Protein 5T59 (pdb70)

B-factor: mean 67.94, std 32.21, range [11.34, 183.64]

Organism: Kluyveromyces lactis (strain ATCC 8585 / CBS 2359 / DSM 70799 / NBRC 1267 / NRRL Y-1140 / WM37) (NCBI:txid284590)

Solvent-accessible surface area: 24571 Å² total; per-residue (Å²): 44,42,30,83,26,63,171,82,4,44,72,18,11,43,103,19,9,67,22,57,6,35,24,0,1,42,44,2,16,96,10,0,30,79,0,0,96,8,2,18,49,31,13,53,113,52,0,43,102,84,26,104,22,69,209,124,82,13,24,115,31,0,113,118,0,8,52,113,6,45,49,72,5,54,103,11,1,34,114,12,2,1,32,0,2,4,0,2,6,25,0,0,5,3,24,12,78,62,11,39,129,133,78,19,101,175,41,28,112,92,90,154,118,143,164,101,58,10,34,95,33,0,52,88,0,3,74,43,0,15,102,44,1,6,138,95,8,101,34,78,118,85,1,48,116,10,0,60,79,0,1,134,37,162,70,0,76,84,20,0,46,66,6,25,91,62,14,36,100,6,5,53,27,5,1,145,70,13,8,86,29,16,18,144,99,59,50,0,92,99,53,0,31,52,7,4,64,20,26,48,156,32,121,126,136,44,10,66,106,0,101,114,71,25,51,81,30,122,107,121,121,21,103,87,93,194,66,2,2,35,12,107,38,21,18,204,30,42,30,85,33,64,172,110,6,45,73,87,5,46,148,51,10,68,25,54,7,43,24,1,0,45,39,1,20,98,12,0,29,105,5,0,86,100,1,5,65,52,9,53,140,53,1,42,138,84,25,106,20,71,211,117,84,10,22,117,30,0,107,121,1,5,56,80,9,45,50,56,5,54,94,8,0,31,96,11,2,2,12,0,2,3,0,1,8,19,0,0,4,3,22,28,57,96,113,49,177,135,128,66,61,0,26,87,49,0,52,91,0,3,73,34,0,15,106,39,0,9,146,116,4,94,40,39,119,50,8,39,89,5,4,61,77,0,2,87,34,63,71,0,12,30,19,2,4,40,10,9,37,95,10,38,74,61,4,53,66,48,2,145,93,64,11,85,56,21,18,152,124,42,58,0,95,104,53,0,27,69,6,2,58,106,40,51,181,54,192,236,73,52,15,53,104,0,106,119,63,24,50,80,33,126,104,118,122,22,104,88,100,192,61,3,3,40,13,105,38,17,12,160,75,226

Sequence (462 aa):
NATTPTMQSTSLLTEHLGYPPISLVDDIINAVNEIMYKCTNAMEKYLMQRNIIGKKDFSDEIKIGTAKLESLLENSVDKNFDKLELYVLRNILSIPSDLLEENRFRLLHHEKLVEHIRFQRLVQVCNKALEESIRKLQSWEKIHECFPNYGQTREGIENLTVCQQQVIKLWSNLSRVEFDAIFHERSIEEKLNQLDDLINKARSNLGVKSRKTGLTVNKTVQKDEYSMENLNDFFKNATTPTMQSTSLLTEHLGYPPISLVDDIINAVNEIMYKCTNAMEKYLMQRNIIGKKDFSDEIKIGTAKLESLLENSVDKNFDKLELYVLRNILSIPSDLLETEHIRFQRLVQVCNKALEESIRKLQSWEKIHECFPNYGQTREGIENLTVCQQQVIKLWSNLSRVEFDAIFHERSIEEKLNQLDDLINKARMNLGVKSRKTGLTVNKTVQKDEYSMENLNDFFKDE

Radius of gyration: 27.78 Å; Cα contacts (8 Å, |Δi|>4): 468; chains: 6; bounding box: 53×77×73 Å

Nearest PDB structures (foldseek):
  5t59-assembly2_E  TM=1.001E+00  e=7.165E-11  Kluyveromyces lactis NRRL Y-1140
  7uh4-assembly2_C  TM=3.450E-01  e=5.771E+00  Streptococcus intermedius
  5t59-assembly1_C  TM=1.032E+00  e=2.522E-06  Kluyveromyces lactis NRRL Y-1140
  5t59-assembly2_F  TM=1.028E+00  e=5.020E-05  Kluyveromyces lactis NRRL Y-1140
  5t59-assembly1_A  TM=1.009E+00  e=2.609E-18  Kluyveromyces lactis NRRL Y-1140

Structure (mmCIF, N/CA/C/O backbone):
data_5T59
#
_entry.id   5T59
#
_cell.length_a   75.400
_cell.length_b   91.700
_cell.length_c   95.570
_cell.angle_alpha   90.00
_cell.angle_beta   90.00
_cell.angle_gamma   90.00
#
_symmetry.space_group_name_H-M   'P 21 21 21'
#
loop_
_entity.id
_entity.type
_entity.pdbx_description
1 polymer KLLA0F02343p
2 polymer KLLA0E05809p
3 polymer KLLA0B13629p
4 non-polymer '2-[N-CYCLOHEXYLAMINO]ETHANE SULFONIC ACID'
5 water water
#
loop_
_atom_site.group_PDB
_atom_site.id
_atom_site.type_symbol
_atom_site.label_atom_id
_atom_site.label_alt_id
_atom_site.label_comp_id
_atom_site.label_asym_id
_atom_site.label_entity_id
_atom_site.label_seq_id
_atom_site.pdbx_PDB_ins_code
_atom_site.Cartn_x
_atom_site.Cartn_y
_atom_site.Cartn_z
_atom_site.occupancy
_atom_site.B_iso_or_equiv
_atom_site.auth_seq_id
_atom_site.auth_comp_id
_atom_site.auth_asym_id
_atom_site.auth_atom_id
_atom_site.pdbx_PDB_model_num
ATOM 1 N N . ASN A 1 1 ? -9.056 -29.862 57.713 1.00 106.48 0 ASN A N 1
ATOM 2 C CA . ASN A 1 1 ? -10.336 -29.784 58.476 1.00 109.56 0 ASN A CA 1
ATOM 3 C C . ASN A 1 1 ? -11.476 -30.468 57.728 1.00 95.87 0 ASN A C 1
ATOM 4 O O . ASN A 1 1 ? -11.860 -30.048 56.635 1.00 75.06 0 ASN A O 1
ATOM 17 N N . ALA A 1 2 ? -12.003 -31.532 58.334 1.00 98.36 1 ALA A N 1
ATOM 18 C CA . ALA A 1 2 ? -13.164 -32.229 57.798 1.00 88.36 1 ALA A CA 1
ATOM 19 C C . ALA A 1 2 ? -14.440 -31.487 58.176 1.00 96.77 1 ALA A C 1
ATOM 20 O O . ALA A 1 2 ? -14.606 -31.054 59.321 1.00 95.38 1 ALA A O 1
ATOM 27 N N . THR A 1 3 ? -15.347 -31.351 57.211 1.00 93.95 2 THR A N 1
ATOM 28 C CA . THR A 1 3 ? -16.531 -30.524 57.400 1.00 97.00 2 THR A CA 1
ATOM 29 C C . THR A 1 3 ? -17.554 -30.849 56.324 1.00 102.37 2 THR A C 1
ATOM 30 O O . THR A 1 3 ? -17.211 -31.310 55.232 1.00 105.67 2 THR A O 1
ATOM 41 N N . THR A 1 4 ? -18.816 -30.585 56.645 1.00 109.71 3 THR A N 1
ATOM 42 C CA . THR A 1 4 ? -19.890 -30.728 55.669 1.00 112.69 3 THR A CA 1
ATOM 43 C C . THR A 1 4 ? -19.984 -29.457 54.824 1.00 108.10 3 THR A C 1
ATOM 44 O O . THR A 1 4 ? -19.956 -28.351 55.375 1.00 107.47 3 THR A O 1
ATOM 55 N N . PRO A 1 5 ? -20.080 -29.568 53.497 1.00 107.59 4 PRO A N 1
ATOM 56 C CA . PRO A 1 5 ? -20.223 -28.369 52.664 1.00 111.20 4 PRO A CA 1
ATOM 57 C C . PRO A 1 5 ? -21.425 -27.526 53.067 1.00 114.09 4 PRO A C 1
ATOM 58 O O . PRO A 1 5 ? -22.424 -28.027 53.590 1.00 96.67 4 PRO A O 1
ATOM 69 N N . THR A 1 6 ? -21.312 -26.224 52.811 1.00 120.28 5 THR A N 1
ATOM 70 C CA . THR A 1 6 ? -22.391 -25.275 53.039 1.00 117.40 5 THR A CA 1
ATOM 71 C C . THR A 1 6 ? -22.464 -24.329 51.848 1.00 110.10 5 THR A C 1
ATOM 72 O O . THR A 1 6 ? -21.582 -24.313 50.985 1.00 107.51 5 THR A O 1
ATOM 83 N N . MET A 1 7 ? -23.531 -23.529 51.802 1.00 107.07 6 MET A N 1
ATOM 84 C CA . MET A 1 7 ? -23.703 -22.617 50.677 1.00 101.02 6 MET A CA 1
ATOM 85 C C . MET A 1 7 ? -22.693 -21.478 50.711 1.00 91.76 6 MET A C 1
ATOM 86 O O . MET A 1 7 ? -22.264 -21.007 49.652 1.00 92.85 6 MET A O 1
ATOM 100 N N . GLN A 1 8 ? -22.300 -21.018 51.901 1.00 93.39 7 GLN A N 1
ATOM 101 C CA . GLN A 1 8 ? -21.267 -19.988 51.978 1.00 95.45 7 GLN A CA 1
ATOM 102 C C . GLN A 1 8 ? -19.937 -20.507 51.453 1.00 94.59 7 GLN A C 1
ATOM 103 O O . GLN A 1 8 ? -19.253 -19.824 50.682 1.00 88.53 7 GLN A O 1
ATOM 117 N N . SER A 1 9 ? -19.541 -21.709 51.875 1.00 92.72 8 SER A N 1
ATOM 118 C CA . SER A 1 9 ? -18.331 -22.312 51.331 1.00 84.11 8 SER A CA 1
ATOM 119 C C . SER A 1 9 ? -18.404 -22.378 49.810 1.00 87.38 8 SER A C 1
ATOM 120 O O . SER A 1 9 ? -17.495 -21.917 49.111 1.00 79.90 8 SER A O 1
ATOM 128 N N . THR A 1 10 ? -19.494 -22.943 49.280 1.00 85.05 9 THR A N 1
ATOM 129 C CA . THR A 1 10 ? -19.663 -23.014 47.831 1.00 81.49 9 THR A CA 1
ATOM 130 C C . THR A 1 10 ? -19.621 -21.625 47.205 1.00 85.24 9 THR A C 1
ATOM 131 O O . THR A 1 10 ? -19.070 -21.446 46.113 1.00 83.42 9 THR A O 1
ATOM 142 N N . SER A 1 11 ? -20.219 -20.633 47.873 1.00 90.56 10 SER A N 1
ATOM 143 C CA . SER A 1 11 ? -20.227 -19.271 47.345 1.00 75.08 10 SER A CA 1
ATOM 144 C C . SER A 1 11 ? -18.858 -18.615 47.475 1.00 76.48 10 SER A C 1
ATOM 145 O O . SER A 1 11 ? -18.398 -17.935 46.550 1.00 69.35 10 SER A O 1
ATOM 153 N N . LEU A 1 12 ? -18.202 -18.783 48.625 1.00 75.04 11 LEU A N 1
ATOM 154 C CA . LEU A 1 12 ? -16.872 -18.213 48.812 1.00 70.52 11 LEU A CA 1
ATOM 155 C C . LEU A 1 12 ? -15.839 -18.930 47.949 1.00 77.25 11 LEU A C 1
ATOM 156 O O . LEU A 1 12 ? -15.065 -18.289 47.227 1.00 76.49 11 LEU A O 1
ATOM 172 N N . LEU A 1 13 ? -15.803 -20.265 48.024 1.00 84.75 12 LEU A N 1
ATOM 173 C CA . LEU A 1 13 ? -14.830 -21.027 47.247 1.00 62.41 12 LEU A CA 1
ATOM 174 C C . LEU A 1 13 ? -15.009 -20.784 45.756 1.00 61.85 12 LEU A C 1
ATOM 175 O O . LEU A 1 13 ? -14.027 -20.734 45.007 1.00 75.69 12 LEU A O 1
ATOM 191 N N . THR A 1 14 ? -16.256 -20.644 45.302 1.00 56.62 13 THR A N 1
ATOM 192 C CA . THR A 1 14 ? -16.489 -20.298 43.905 1.00 53.65 13 THR A CA 1
ATOM 193 C C . THR A 1 14 ? -15.813 -18.980 43.554 1.00 60.97 13 THR A C 1
ATOM 194 O O . THR A 1 14 ? -15.329 -18.811 42.430 1.00 68.10 13 THR A O 1
ATOM 205 N N . GLU A 1 15 ? -15.755 -18.044 44.504 1.00 64.66 14 GLU A N 1
ATOM 206 C CA . GLU A 1 15 ? -15.163 -16.739 44.232 1.00 75.88 14 GLU A CA 1
ATOM 207 C C . GLU A 1 15 ? -13.644 -16.786 44.336 1.00 70.55 14 GLU A C 1
ATOM 208 O O . GLU A 1 15 ? -12.944 -16.096 43.587 1.00 68.95 14 GLU A O 1
ATOM 220 N N . HIS A 1 16 ? -13.118 -17.576 45.270 1.00 66.27 15 HIS A N 1
ATOM 221 C CA . HIS A 1 16 ? -11.673 -17.739 45.361 1.00 65.42 15 HIS A CA 1
ATOM 222 C C . HIS A 1 16 ? -11.132 -18.526 44.176 1.00 66.25 15 HIS A C 1
ATOM 223 O O . HIS A 1 16 ? -10.079 -18.186 43.623 1.00 68.79 15 HIS A O 1
ATOM 237 N N . LEU A 1 17 ? -11.846 -19.574 43.766 1.00 59.96 16 LEU A N 1
ATOM 238 C CA . LEU A 1 17 ? -11.365 -20.441 42.700 1.00 59.12 16 LEU A CA 1
ATOM 239 C C . LEU A 1 17 ? -11.629 -19.855 41.324 1.00 51.92 16 LEU A C 1
ATOM 240 O O . LEU A 1 17 ? -10.883 -20.138 40.380 1.00 59.64 16 LEU A O 1
ATOM 256 N N . GLY A 1 18 ? -12.659 -19.029 41.191 1.00 51.82 17 GLY A N 1
ATOM 257 C CA . GLY A 1 18 ? -13.143 -18.637 39.888 1.00 50.21 17 GLY A CA 1
ATOM 258 C C . GLY A 1 18 ? -14.066 -19.646 39.244 1.00 54.00 17 GLY A C 1
ATOM 259 O O . GLY A 1 18 ? -14.574 -19.386 38.145 1.00 60.03 17 GLY A O 1
ATOM 263 N N . TYR A 1 19 ? -14.311 -20.775 39.901 1.00 55.73 18 TYR A N 1
ATOM 264 C CA . TYR A 1 19 ? -15.188 -21.822 39.405 1.00 51.69 18 TYR A CA 1
ATOM 265 C C . TYR A 1 19 ? -15.785 -22.539 40.606 1.00 49.68 18 TYR A C 1
ATOM 266 O O . TYR A 1 19 ? -15.178 -22.539 41.684 1.00 52.33 18 TYR A O 1
ATOM 284 N N . PRO A 1 20 ? -16.985 -23.104 40.477 1.00 45.66 19 PRO A N 1
ATOM 285 C CA . PRO A 1 20 ? -17.553 -23.858 41.590 1.00 47.19 19 PRO A CA 1
ATOM 286 C C . PRO A 1 20 ? -16.646 -25.015 41.961 1.00 59.27 19 PRO A C 1
ATOM 287 O O . PRO A 1 20 ? -15.992 -25.614 41.089 1.00 71.53 19 PRO A O 1
ATOM 298 N N . PRO A 1 21 ? -16.591 -25.380 43.245 1.00 56.55 20 PRO A N 1
ATOM 299 C CA . PRO A 1 21 ? -15.778 -26.547 43.638 1.00 57.52 20 PRO A CA 1
ATOM 300 C C . PRO A 1 21 ? -16.056 -27.794 42.815 1.00 56.39 20 PRO A C 1
ATOM 301 O O . PRO A 1 21 ? -15.140 -28.585 42.558 1.00 56.81 20 PRO A O 1
ATOM 312 N N . ILE A 1 22 ? -17.301 -27.986 42.381 1.00 59.23 21 ILE A N 1
ATOM 313 C CA . ILE A 1 22 ? -17.666 -29.219 41.697 1.00 52.16 21 ILE A CA 1
ATOM 314 C C . ILE A 1 22 ? -17.084 -29.264 40.291 1.00 60.30 21 ILE A C 1
ATOM 315 O O . ILE A 1 22 ? -16.901 -30.349 39.724 1.00 69.15 21 ILE A O 1
ATOM 331 N N . SER A 1 23 ? -16.816 -28.103 39.690 1.00 54.15 22 SER A N 1
ATOM 332 C CA . SER A 1 23 ? -16.295 -28.083 38.327 1.00 63.15 22 SER A CA 1
ATOM 333 C C . SER A 1 23 ? -14.998 -28.877 38.220 1.00 65.44 22 SER A C 1
ATOM 334 O O . SER A 1 23 ? -14.767 -29.574 37.225 1.00 70.57 22 SER A O 1
ATOM 342 N N . LEU A 1 24 ? -14.136 -28.784 39.235 1.00 54.36 23 LEU A N 1
ATOM 343 C CA . LEU A 1 24 ? -12.906 -29.566 39.223 1.00 41.06 23 LEU A CA 1
ATOM 344 C C . LEU A 1 24 ? -13.212 -31.055 39.285 1.00 53.03 23 LEU A C 1
ATOM 345 O O . LEU A 1 24 ? -12.552 -31.865 38.623 1.00 49.99 23 LEU A O 1
ATOM 361 N N . VAL A 1 25 ? -14.208 -31.435 40.085 1.00 60.31 24 VAL A N 1
ATOM 362 C CA . VAL A 1 25 ? -14.610 -32.834 40.159 1.00 54.68 24 VAL A CA 1
ATOM 363 C C . VAL A 1 25 ? -15.182 -33.293 38.823 1.00 52.12 24 VAL A C 1
ATOM 364 O O . VAL A 1 25 ? -14.953 -34.429 38.391 1.00 54.11 24 VAL A O 1
ATOM 377 N N . ASP A 1 26 ? -15.929 -32.424 38.142 1.00 47.73 25 ASP A N 1
ATOM 378 C CA . ASP A 1 26 ? -16.450 -32.795 36.832 1.00 54.99 25 ASP A CA 1
ATOM 379 C C . ASP A 1 26 ? -15.313 -33.076 35.861 1.00 52.42 25 ASP A C 1
ATOM 380 O O . ASP A 1 26 ? -15.340 -34.074 35.130 1.00 49.26 25 ASP A O 1
ATOM 389 N N . ASP A 1 27 ? -14.289 -32.221 35.859 1.00 41.12 26 ASP A N 1
ATOM 390 C CA . ASP A 1 27 ? -13.183 -32.409 34.930 1.00 51.83 26 ASP A CA 1
ATOM 391 C C . ASP A 1 27 ? -12.448 -33.717 35.194 1.00 44.79 26 ASP A C 1
ATOM 392 O O . ASP A 1 27 ? -11.870 -34.302 34.272 1.00 41.88 26 ASP A O 1
ATOM 401 N N . ILE A 1 28 ? -12.480 -34.201 36.432 1.00 43.82 27 ILE A N 1
ATOM 402 C CA . ILE A 1 28 ? -11.792 -35.442 36.767 1.00 43.45 27 ILE A CA 1
ATOM 403 C C . ILE A 1 28 ? -12.634 -36.646 36.374 1.00 42.65 27 ILE A C 1
ATOM 404 O O . ILE A 1 28 ? -12.164 -37.545 35.667 1.00 50.99 27 ILE A O 1
ATOM 420 N N . ILE A 1 29 ? -13.882 -36.695 36.841 1.00 48.10 28 ILE A N 1
ATOM 421 C CA . ILE A 1 29 ? -14.766 -37.801 36.486 1.00 40.07 28 ILE A CA 1
ATOM 422 C C . ILE A 1 29 ? -14.883 -37.905 34.973 1.00 35.73 28 ILE A C 1
ATOM 423 O O . ILE A 1 29 ? -14.690 -38.974 34.385 1.00 46.59 28 ILE A O 1
ATOM 439 N N . ASN A 1 30 ? -15.169 -36.785 34.314 1.00 48.71 29 ASN A N 1
ATOM 440 C CA . ASN A 1 30 ? -15.302 -36.807 32.865 1.00 50.36 29 ASN A CA 1
ATOM 441 C C . ASN A 1 30 ? -14.018 -37.306 32.216 1.00 45.06 29 ASN A C 1
ATOM 442 O O . ASN A 1 30 ? -14.056 -38.029 31.213 1.00 48.90 29 ASN A O 1
ATOM 453 N N . ALA A 1 31 ? -12.872 -36.958 32.799 1.00 43.73 30 ALA A N 1
ATOM 454 C CA . ALA A 1 31 ? -11.593 -37.326 32.207 1.00 37.04 30 ALA A CA 1
ATOM 455 C C . ALA A 1 31 ? -11.335 -38.820 32.342 1.00 42.40 30 ALA A C 1
ATOM 456 O O . ALA A 1 31 ? -10.947 -39.485 31.374 1.00 45.36 30 ALA A O 1
ATOM 463 N N . VAL A 1 32 ? -11.531 -39.366 33.542 1.00 43.15 31 VAL A N 1
ATOM 464 C CA . VAL A 1 32 ? -11.211 -40.773 33.756 1.00 46.46 31 VAL A CA 1
ATOM 465 C C . VAL A 1 32 ? -12.148 -41.669 32.958 1.00 38.44 31 VAL A C 1
ATOM 466 O O . VAL A 1 32 ? -11.757 -42.761 32.533 1.00 39.84 31 VAL A O 1
ATOM 479 N N . ASN A 1 33 ? -13.397 -41.245 32.751 1.00 44.26 32 ASN A N 1
ATOM 480 C CA . ASN A 1 33 ? -14.303 -42.035 31.923 1.00 40.89 32 ASN A CA 1
ATOM 481 C C . ASN A 1 33 ? -13.817 -42.096 30.479 1.00 37.82 32 ASN A C 1
ATOM 482 O O . ASN A 1 33 ? -13.840 -43.163 29.858 1.00 39.17 32 ASN A O 1
ATOM 493 N N . GLU A 1 34 ? -13.371 -40.967 29.922 1.00 36.09 33 GLU A N 1
ATOM 494 C CA . GLU A 1 34 ? -12.830 -40.995 28.565 1.00 36.06 33 GLU A CA 1
ATOM 495 C C . GLU A 1 34 ? -11.649 -41.957 28.464 1.00 30.86 33 GLU A C 1
ATOM 496 O O . GLU A 1 34 ? -11.510 -42.682 27.473 1.00 34.09 33 GLU A O 1
ATOM 508 N N . ILE A 1 35 ? -10.795 -41.991 29.486 1.00 37.08 34 ILE A N 1
ATOM 509 C CA . ILE A 1 35 ? -9.669 -42.919 29.488 1.00 26.62 34 ILE A CA 1
ATOM 510 C C . ILE A 1 35 ? -10.168 -44.357 29.543 1.00 35.08 34 ILE A C 1
ATOM 511 O O . ILE A 1 35 ? -9.729 -45.212 28.766 1.00 44.43 34 ILE A O 1
ATOM 527 N N . MET A 1 36 ? -11.094 -44.642 30.461 1.00 37.16 35 MET A N 1
ATOM 528 C CA . MET A 1 36 ? -11.687 -45.968 30.578 1.00 35.82 35 MET A CA 1
ATOM 529 C C . MET A 1 36 ? -12.038 -46.549 29.215 1.00 40.11 35 MET A C 1
ATOM 530 O O . MET A 1 36 ? -11.577 -47.634 28.843 1.00 36.60 35 MET A O 1
ATOM 544 N N . TYR A 1 37 ? -12.865 -45.823 28.459 1.00 34.10 36 TYR A N 1
ATOM 545 C CA . TYR A 1 37 ? -13.332 -46.337 27.177 1.00 39.84 36 TYR A CA 1
ATOM 546 C C . TYR A 1 37 ? -12.213 -46.355 26.151 1.00 31.30 36 TYR A C 1
ATOM 547 O O . TYR A 1 37 ? -12.187 -47.225 25.274 1.00 39.30 36 TYR A O 1
ATOM 565 N N . LYS A 1 38 ? -11.276 -45.414 26.253 1.00 27.77 37 LYS A N 1
ATOM 566 C CA . LYS A 1 38 ? -10.144 -45.404 25.335 1.00 31.23 37 LYS A CA 1
ATOM 567 C C . LYS A 1 38 ? -9.270 -46.632 25.532 1.00 32.43 37 LYS A C 1
ATOM 568 O O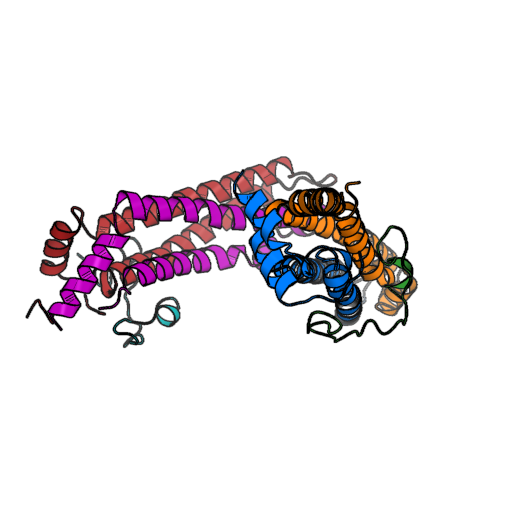 . LYS A 1 38 ? -8.680 -47.135 24.570 1.00 35.60 37 LYS A O 1
ATOM 587 N N . CYS A 1 39 ? -9.190 -47.137 26.763 1.00 28.72 38 CYS A N 1
ATOM 588 C CA . CYS A 1 39 ? -8.408 -48.338 27.029 1.00 29.32 38 CYS A CA 1
ATOM 589 C C . CYS A 1 39 ? -9.127 -49.591 26.542 1.00 42.24 38 CYS A C 1
ATOM 590 O O . CYS A 1 39 ? -8.523 -50.442 25.877 1.00 45.67 38 CYS A O 1
ATOM 598 N N . THR A 1 40 ? -10.413 -49.730 26.877 1.00 36.59 39 THR A N 1
ATOM 599 C CA . THR A 1 40 ? -11.151 -50.923 26.472 1.00 32.17 39 THR A CA 1
ATOM 600 C C . THR A 1 40 ? -11.212 -51.031 24.954 1.00 38.42 39 THR A C 1
ATOM 601 O O . THR A 1 40 ? -10.925 -52.089 24.384 1.00 44.26 39 THR A O 1
ATOM 612 N N . ASN A 1 41 ? -11.584 -49.938 24.278 1.00 37.41 40 ASN A N 1
ATOM 613 C CA . ASN A 1 41 ? -11.587 -49.936 22.819 1.00 34.66 40 ASN A CA 1
ATOM 614 C C . ASN A 1 41 ? -10.225 -50.347 22.272 1.00 32.79 40 ASN A C 1
ATOM 615 O O . ASN A 1 41 ? -10.137 -51.132 21.319 1.00 41.28 40 ASN A O 1
ATOM 626 N N . ALA A 1 42 ? -9.147 -49.837 22.869 1.00 37.08 41 ALA A N 1
ATOM 627 C CA . ALA A 1 42 ? -7.811 -50.180 22.395 1.00 42.17 41 ALA A CA 1
ATOM 628 C C . ALA A 1 42 ? -7.501 -51.648 22.635 1.00 40.44 41 ALA A C 1
ATOM 629 O O . ALA A 1 42 ? -6.750 -52.262 21.868 1.00 36.38 41 ALA A O 1
ATOM 636 N N . MET A 1 43 ? -8.091 -52.229 23.674 1.00 36.21 42 MET A N 1
ATOM 637 C CA . MET A 1 43 ? -7.827 -53.620 24.008 1.00 31.61 42 MET A CA 1
ATOM 638 C C . MET A 1 43 ? -8.626 -54.570 23.123 1.00 34.30 42 MET A C 1
ATOM 639 O O . MET A 1 43 ? -8.120 -55.624 22.725 1.00 34.28 42 MET A O 1
ATOM 653 N N . GLU A 1 44 ? -9.858 -54.198 22.775 1.00 41.46 43 GLU A N 1
ATOM 654 C CA . GLU A 1 44 ? -10.661 -55.038 21.896 1.00 34.09 43 GLU A CA 1
ATOM 655 C C . GLU A 1 44 ? -10.048 -55.134 20.500 1.00 35.41 43 GLU A C 1
ATOM 656 O O . GLU A 1 44 ? -10.036 -56.211 19.898 1.00 52.37 43 GLU A O 1
ATOM 668 N N . LYS A 1 45 ? -9.546 -54.023 19.958 1.00 43.04 44 LYS A N 1
ATOM 669 C CA . LYS A 1 45 ? -8.953 -54.078 18.624 1.00 43.07 44 LYS A CA 1
ATOM 670 C C . LYS A 1 45 ? -7.614 -54.792 18.628 1.00 36.67 44 LYS A C 1
ATOM 671 O O . LYS A 1 45 ? -7.213 -55.355 17.603 1.00 42.12 44 LYS A O 1
ATOM 690 N N . TYR A 1 46 ? -6.891 -54.760 19.743 1.00 39.78 45 TYR A N 1
ATOM 691 C CA . TYR A 1 46 ? -5.662 -55.539 19.814 1.00 33.19 45 TYR A CA 1
ATOM 692 C C . TYR A 1 46 ? -5.963 -57.022 19.723 1.00 38.19 45 TYR A C 1
ATOM 693 O O . TYR A 1 46 ? -5.164 -57.785 19.167 1.00 40.22 45 TYR A O 1
ATOM 711 N N . LEU A 1 47 ? -7.099 -57.446 20.274 1.00 37.69 46 LEU A N 1
ATOM 712 C CA . LEU A 1 47 ? -7.475 -58.850 20.297 1.00 30.15 46 LEU A CA 1
ATOM 713 C C . LEU A 1 47 ? -8.201 -59.272 19.028 1.00 45.78 46 LEU A C 1
ATOM 714 O O . LEU A 1 47 ? -8.006 -60.398 18.558 1.00 49.47 46 LEU A O 1
ATOM 730 N N . MET A 1 48 ? -9.044 -58.395 18.468 1.00 42.69 47 MET A N 1
ATOM 731 C CA . MET A 1 48 ? -9.815 -58.755 17.281 1.00 44.88 47 MET A CA 1
ATOM 732 C C . MET A 1 48 ? -8.928 -59.005 16.073 1.00 43.50 47 MET A C 1
ATOM 733 O O . MET A 1 48 ? -9.281 -59.824 15.216 1.00 52.85 47 MET A O 1
ATOM 747 N N . GLN A 1 49 ? -7.799 -58.308 15.959 1.00 27.79 48 GLN A N 1
ATOM 748 C CA . GLN A 1 49 ? -6.838 -58.691 14.934 1.00 42.86 48 GLN A CA 1
ATOM 749 C C . GLN A 1 49 ? -5.938 -59.823 15.401 1.00 39.72 48 GLN A C 1
ATOM 750 O O . GLN A 1 49 ? -4.947 -60.137 14.732 1.00 46.47 48 GLN A O 1
ATOM 764 N N . ARG A 1 50 ? -6.276 -60.434 16.540 1.00 41.25 49 ARG A N 1
ATOM 765 C CA . ARG A 1 50 ? -5.652 -61.658 17.024 1.00 29.47 49 ARG A CA 1
ATOM 766 C C . ARG A 1 50 ? -6.710 -62.665 17.469 1.00 40.05 49 ARG A C 1
ATOM 767 O O . ARG A 1 50 ? -6.448 -63.496 18.346 1.00 40.71 49 ARG A O 1
ATOM 788 N N . ASN A 1 51 ? -7.917 -62.568 16.906 1.00 49.93 50 ASN A N 1
ATOM 789 C CA . ASN A 1 51 ? -9.053 -63.386 17.321 1.00 40.49 50 ASN A CA 1
ATOM 790 C C . ASN A 1 51 ? -8.959 -64.827 16.841 1.00 48.33 50 ASN A C 1
ATOM 791 O O . ASN A 1 51 ? -9.669 -65.690 17.373 1.00 41.30 50 ASN A O 1
ATOM 802 N N . ILE A 1 52 ? -8.150 -65.099 15.825 1.00 36.40 51 ILE A N 1
ATOM 803 C CA . ILE A 1 52 ? -8.012 -66.441 15.275 1.00 44.82 51 ILE A CA 1
ATOM 804 C C . ILE A 1 52 ? -6.662 -66.979 15.715 1.00 44.02 51 ILE A C 1
ATOM 805 O O . ILE A 1 52 ? -5.615 -66.474 15.293 1.00 51.03 51 ILE A O 1
ATOM 821 N N . ILE A 1 53 ? -6.684 -68.005 16.561 1.00 44.09 52 ILE A N 1
ATOM 822 C CA . ILE A 1 53 ? -5.479 -68.697 16.999 1.00 51.38 52 ILE A CA 1
ATOM 823 C C . ILE A 1 53 ? -5.565 -70.125 16.491 1.00 58.77 52 ILE A C 1
ATOM 824 O O . ILE A 1 53 ? -6.522 -70.845 16.805 1.00 45.94 52 ILE A O 1
ATOM 840 N N . GLY A 1 54 ? -4.559 -70.536 15.723 1.00 62.92 53 GLY A N 1
ATOM 841 C CA . GLY A 1 54 ? -4.572 -71.835 15.091 1.00 73.64 53 GLY A CA 1
ATOM 842 C C . GLY A 1 54 ? -5.563 -71.877 13.949 1.00 66.83 53 GLY A C 1
ATOM 843 O O . GLY A 1 54 ? -5.291 -71.365 12.859 1.00 70.06 53 GLY A O 1
ATOM 847 N N . LYS A 1 55 ? -6.728 -72.469 14.192 1.00 61.85 54 LYS A N 1
ATOM 848 C CA . LYS A 1 55 ? -7.760 -72.513 13.168 1.00 74.98 54 LYS A CA 1
ATOM 849 C C . LYS A 1 55 ? -9.136 -72.162 13.719 1.00 69.60 54 LYS A C 1
ATOM 850 O O . LYS A 1 55 ? -10.122 -72.265 12.978 1.00 75.90 54 LYS A O 1
ATOM 869 N N . LYS A 1 56 ? -9.237 -71.736 14.976 1.00 53.15 55 LYS A N 1
ATOM 870 C CA . LYS A 1 56 ? -10.518 -71.397 15.575 1.00 50.01 55 LYS A CA 1
ATOM 871 C C . LYS A 1 56 ? -10.644 -69.886 15.729 1.00 54.33 55 LYS A C 1
ATOM 872 O O . LYS A 1 56 ? -9.647 -69.170 15.860 1.00 53.93 55 LYS A O 1
ATOM 891 N N . ASP A 1 57 ? -11.886 -69.407 15.693 1.00 54.30 56 ASP A N 1
ATOM 892 C CA . ASP A 1 57 ? -12.192 -67.982 15.694 1.00 46.23 56 ASP A CA 1
ATOM 893 C C . ASP A 1 57 ? -12.883 -67.623 17.001 1.00 55.16 56 ASP A C 1
ATOM 894 O O . ASP A 1 57 ? -14.007 -68.069 17.256 1.00 48.66 56 ASP A O 1
ATOM 903 N N . PHE A 1 58 ? -12.220 -66.793 17.808 1.00 55.96 57 PHE A N 1
ATOM 904 C CA . PHE A 1 58 ? -12.712 -66.408 19.123 1.00 47.34 57 PHE A CA 1
ATOM 905 C C . PHE A 1 58 ? -13.379 -65.036 19.126 1.00 59.45 57 PHE A C 1
ATOM 906 O O . PHE A 1 58 ? -13.543 -64.435 20.197 1.00 48.12 57 PHE A O 1
ATOM 923 N N . SER A 1 59 ? -13.807 -64.550 17.955 1.00 55.30 58 SER A N 1
ATOM 924 C CA . SER A 1 59 ? -14.386 -63.213 17.868 1.00 44.83 58 SER A CA 1
ATOM 925 C C . SER A 1 59 ? -15.514 -63.046 18.877 1.00 46.76 58 SER A C 1
ATOM 926 O O . SER A 1 59 ? -15.565 -62.055 19.615 1.00 58.70 58 SER A O 1
ATOM 934 N N . ASP A 1 60 ? -16.428 -64.014 18.925 1.00 51.48 59 ASP A N 1
ATOM 935 C CA . ASP A 1 60 ? -17.537 -63.935 19.868 1.00 60.03 59 ASP A CA 1
ATOM 936 C C . ASP A 1 60 ? -17.025 -63.783 21.296 1.00 42.99 59 ASP A C 1
ATOM 937 O O . ASP A 1 60 ? -17.462 -62.895 22.037 1.00 46.71 59 ASP A O 1
ATOM 946 N N . GLU A 1 61 ? -16.085 -64.636 21.701 1.00 45.14 60 GLU A N 1
ATOM 947 C CA . GLU A 1 61 ? -15.625 -64.605 23.084 1.00 50.16 60 GLU A CA 1
ATOM 948 C C . GLU A 1 61 ? -14.952 -63.284 23.424 1.00 49.05 60 GLU A C 1
ATOM 949 O O . GLU A 1 61 ? -15.030 -62.823 24.568 1.00 46.70 60 GLU A O 1
ATOM 961 N N . ILE A 1 62 ? -14.295 -62.660 22.450 1.00 50.31 61 ILE A N 1
ATOM 962 C CA . ILE A 1 62 ? -13.595 -61.410 22.718 1.00 40.22 61 ILE A CA 1
ATOM 963 C C . ILE A 1 62 ? -14.591 -60.279 22.950 1.00 50.36 61 ILE A C 1
ATOM 964 O O . ILE A 1 62 ? -14.488 -59.537 23.934 1.00 49.09 61 ILE A O 1
ATOM 980 N N . LYS A 1 63 ? -15.563 -60.119 22.042 1.00 49.31 62 LYS A N 1
ATOM 981 C CA . LYS A 1 63 ? -16.581 -59.087 22.225 1.00 43.91 62 LYS A CA 1
ATOM 982 C C . LYS A 1 63 ? -17.210 -59.187 23.606 1.00 40.63 62 LYS A C 1
ATOM 983 O O . LYS A 1 63 ? -17.378 -58.181 24.304 1.00 51.66 62 LYS A O 1
ATOM 1002 N N . ILE A 1 64 ? -17.567 -60.402 24.017 1.00 38.38 63 ILE A N 1
ATOM 1003 C CA . ILE A 1 64 ? -18.217 -60.571 25.309 1.00 44.08 63 ILE A CA 1
ATOM 1004 C C . ILE A 1 64 ? -17.230 -60.312 26.438 1.00 46.73 63 ILE A C 1
ATOM 1005 O O . ILE A 1 64 ? -17.596 -59.776 27.490 1.00 54.12 63 ILE A O 1
ATOM 1021 N N . GLY A 1 65 ? -15.971 -60.712 26.250 1.00 44.21 64 GLY A N 1
ATOM 1022 C CA . GLY A 1 65 ? -14.976 -60.501 27.290 1.00 39.51 64 GLY A CA 1
ATOM 1023 C C . GLY A 1 65 ? -14.605 -59.039 27.450 1.00 49.20 64 GLY A C 1
ATOM 1024 O O . GLY A 1 65 ? -14.557 -58.515 28.567 1.00 48.81 64 GLY A O 1
ATOM 1028 N N . THR A 1 66 ? -14.343 -58.358 26.333 1.00 46.93 65 THR A N 1
ATOM 1029 C CA . THR A 1 66 ? -14.015 -56.940 26.395 1.00 31.72 65 THR A CA 1
ATOM 1030 C C . THR A 1 66 ? -15.157 -56.152 27.019 1.00 41.06 65 THR A C 1
ATOM 1031 O O . THR A 1 66 ? -14.941 -55.307 27.897 1.00 40.01 65 THR A O 1
ATOM 1042 N N . ALA A 1 67 ? -16.389 -56.425 26.584 1.00 39.59 66 ALA A N 1
ATOM 1043 C CA . ALA A 1 67 ? -17.540 -55.740 27.159 1.00 46.17 66 ALA A CA 1
ATOM 1044 C C . ALA A 1 67 ? -17.710 -56.095 28.627 1.00 31.68 66 ALA A C 1
ATOM 1045 O O . ALA A 1 67 ? -17.933 -55.222 29.472 1.00 49.61 66 ALA A O 1
ATOM 1052 N N . LYS A 1 68 ? -17.599 -57.379 28.949 1.00 39.29 67 LYS A N 1
ATOM 1053 C CA . LYS A 1 68 ? -17.755 -57.821 30.327 1.00 51.47 67 LYS A CA 1
ATOM 1054 C C . LYS A 1 68 ? -16.677 -57.253 31.247 1.00 50.32 67 LYS A C 1
ATOM 1055 O O . LYS A 1 68 ? -16.878 -57.219 32.466 1.00 55.70 67 LYS A O 1
ATOM 1074 N N . LEU A 1 69 ? -15.543 -56.802 30.700 1.00 48.87 68 LEU A N 1
ATOM 1075 C CA . LEU A 1 69 ? -14.579 -56.040 31.494 1.00 54.92 68 LEU A CA 1
ATOM 1076 C C . LEU A 1 69 ? -14.996 -54.581 31.610 1.00 49.97 68 LEU A C 1
ATOM 1077 O O . LEU A 1 69 ? -14.964 -53.995 32.699 1.00 46.09 68 LEU A O 1
ATOM 1093 N N . GLU A 1 70 ? -15.364 -53.978 30.483 1.00 46.42 69 GLU A N 1
ATOM 1094 C CA . GLU A 1 70 ? -15.732 -52.570 30.473 1.00 51.78 69 GLU A CA 1
ATOM 1095 C C . GLU A 1 70 ? -16.729 -52.266 31.585 1.00 51.07 69 GLU A C 1
ATOM 1096 O O . GLU A 1 70 ? -16.483 -51.410 32.442 1.00 55.01 69 GLU A O 1
ATOM 1108 N N . SER A 1 71 ? -17.831 -53.015 31.628 1.00 62.32 70 SER A N 1
ATOM 1109 C CA . SER A 1 71 ? -18.885 -52.733 32.597 1.00 67.22 70 SER A CA 1
ATOM 1110 C C . SER A 1 71 ? -18.389 -52.857 34.034 1.00 60.69 70 SER A C 1
ATOM 1111 O O . SER A 1 71 ? -18.905 -52.174 34.927 1.00 71.47 70 SER A O 1
ATOM 1119 N N . LEU A 1 72 ? -17.386 -53.701 34.283 1.00 53.75 71 LEU A N 1
ATOM 1120 C CA . LEU A 1 72 ? -16.876 -53.837 35.643 1.00 45.34 71 LEU A CA 1
ATOM 1121 C C . LEU A 1 72 ? -16.086 -52.615 36.077 1.00 54.99 71 LEU A C 1
ATOM 1122 O O . LEU A 1 72 ? -16.024 -52.316 37.274 1.00 56.39 71 LEU A O 1
ATOM 1138 N N . LEU A 1 73 ? -15.452 -51.916 35.134 1.00 58.35 72 LEU A N 1
ATOM 1139 C CA . LEU A 1 73 ? -14.811 -50.652 35.469 1.00 51.66 72 LEU A CA 1
ATOM 1140 C C . LEU A 1 73 ? -15.835 -49.535 35.592 1.00 59.78 72 LEU A C 1
ATOM 1141 O O . LEU A 1 73 ? -15.708 -48.668 36.464 1.00 63.00 72 LEU A O 1
ATOM 1157 N N . GLU A 1 74 ? -16.857 -49.542 34.732 1.00 52.15 73 GLU A N 1
ATOM 1158 C CA . GLU A 1 74 ? -17.932 -48.569 34.866 1.00 49.44 73 GLU A CA 1
ATOM 1159 C C . GLU A 1 74 ? -18.482 -48.559 36.286 1.00 55.79 73 GLU A C 1
ATOM 1160 O O . GLU A 1 74 ? -18.815 -47.498 36.824 1.00 71.89 73 GLU A O 1
ATOM 1172 N N . ASN A 1 75 ? -18.563 -49.731 36.918 1.00 55.02 74 ASN A N 1
ATOM 1173 C CA . ASN A 1 75 ? -19.071 -49.808 38.285 1.00 63.75 74 ASN A CA 1
ATOM 1174 C C . ASN A 1 75 ? -18.004 -49.401 39.296 1.00 54.75 74 ASN A C 1
ATOM 1175 O O . ASN A 1 75 ? -18.273 -48.620 40.215 1.00 67.45 74 ASN A O 1
ATOM 1186 N N . SER A 1 76 ? -16.785 -49.922 39.144 1.00 56.92 75 SER A N 1
ATOM 1187 C CA . SER A 1 76 ? -15.726 -49.624 40.104 1.00 51.27 75 SER A CA 1
ATOM 1188 C C . SER A 1 76 ? -15.310 -48.159 40.038 1.00 56.28 75 SER A C 1
ATOM 1189 O O . SER A 1 76 ? -15.078 -47.527 41.075 1.00 59.55 75 SER A O 1
ATOM 1197 N N . VAL A 1 77 ? -15.215 -47.602 38.830 1.00 61.96 76 VAL A N 1
ATOM 1198 C CA . VAL A 1 77 ? -14.858 -46.194 38.676 1.00 57.76 76 VAL A CA 1
ATOM 1199 C C . VAL A 1 77 ? -15.952 -45.300 39.243 1.00 64.20 76 VAL A C 1
ATOM 1200 O O . VAL A 1 77 ? -15.691 -44.425 40.079 1.00 56.89 76 VAL A O 1
ATOM 1213 N N . ASP A 1 78 ? -17.193 -45.506 38.801 1.00 63.67 77 ASP A N 1
ATOM 1214 C CA . ASP A 1 78 ? -18.295 -44.740 39.362 1.00 56.78 77 ASP A CA 1
ATOM 1215 C C . ASP A 1 78 ? -18.297 -44.846 40.876 1.00 48.00 77 ASP A C 1
ATOM 1216 O O . ASP A 1 78 ? -18.593 -43.868 41.570 1.00 61.97 77 ASP A O 1
ATOM 1225 N N . LYS A 1 79 ? -17.914 -46.007 41.404 1.00 48.33 78 LYS A N 1
ATOM 1226 C CA . LYS A 1 79 ? -17.877 -46.199 42.849 1.00 58.99 78 LYS A CA 1
ATOM 1227 C C . LYS A 1 79 ? -16.756 -45.389 43.484 1.00 53.20 78 LYS A C 1
ATOM 1228 O O . LYS A 1 79 ? -16.987 -44.622 44.424 1.00 58.00 78 LYS A O 1
ATOM 1247 N N . ASN A 1 80 ? -15.530 -45.549 42.984 1.00 60.17 79 ASN A N 1
ATOM 1248 C CA . ASN A 1 80 ? -14.367 -44.974 43.650 1.00 50.42 79 ASN A CA 1
ATOM 1249 C C . ASN A 1 80 ? -14.264 -43.468 43.456 1.00 52.52 79 ASN A C 1
ATOM 1250 O O . ASN A 1 80 ? -13.675 -42.785 44.302 1.00 59.91 79 ASN A O 1
ATOM 1261 N N . PHE A 1 81 ? -14.793 -42.938 42.354 1.00 41.82 80 PHE A N 1
ATOM 1262 C CA . PHE A 1 81 ? -14.746 -41.504 42.103 1.00 46.28 80 PHE A CA 1
ATOM 1263 C C . PHE A 1 81 ? -15.928 -40.739 42.682 1.00 59.83 80 PHE A C 1
ATOM 1264 O O . PHE A 1 81 ? -15.857 -39.509 42.771 1.00 62.51 80 PHE A O 1
ATOM 1281 N N . ASP A 1 82 ? -17.006 -41.414 43.089 1.00 62.49 81 ASP A N 1
ATOM 1282 C CA . ASP A 1 82 ? -18.000 -40.729 43.909 1.00 56.42 81 ASP A CA 1
ATOM 1283 C C . ASP A 1 82 ? -17.482 -40.511 45.327 1.00 55.98 81 ASP A C 1
ATOM 1284 O O . ASP A 1 82 ? -17.707 -39.449 45.915 1.00 64.04 81 ASP A O 1
ATOM 1293 N N . LYS A 1 83 ? -16.763 -41.489 45.884 1.00 44.93 82 LYS A N 1
ATOM 1294 C CA . LYS A 1 83 ? -16.067 -41.253 47.147 1.00 57.97 82 LYS A CA 1
ATOM 1295 C C . LYS A 1 83 ? -15.114 -40.069 47.028 1.00 69.30 82 LYS A C 1
ATOM 1296 O O . LYS A 1 83 ? -15.042 -39.225 47.931 1.00 69.73 82 LYS A O 1
ATOM 1315 N N . LEU A 1 84 ? -14.375 -39.990 45.919 1.00 67.16 83 LEU A N 1
ATOM 1316 C CA . LEU A 1 84 ? -13.564 -38.811 45.636 1.00 56.39 83 LEU A CA 1
ATOM 1317 C C . LEU A 1 84 ? -14.419 -37.550 45.672 1.00 57.87 83 LEU A C 1
ATOM 1318 O O . LEU A 1 84 ? -14.136 -36.608 46.421 1.00 59.28 83 LEU A O 1
ATOM 1334 N N . GLU A 1 85 ? -15.491 -37.528 44.871 1.00 64.23 84 GLU A N 1
ATOM 1335 C CA . GLU A 1 85 ? -16.400 -36.384 44.860 1.00 60.14 84 GLU A CA 1
ATOM 1336 C C . GLU A 1 85 ? -16.778 -35.981 46.275 1.00 57.70 84 GLU A C 1
ATOM 1337 O O . GLU A 1 85 ? -16.932 -34.791 46.573 1.00 69.65 84 GLU A O 1
ATOM 1349 N N . LEU A 1 86 ? -16.911 -36.961 47.165 1.00 61.94 85 LEU A N 1
ATOM 1350 C CA . LEU A 1 86 ? -17.285 -36.682 48.545 1.00 69.92 85 LEU A CA 1
ATOM 1351 C C . LEU A 1 86 ? -16.070 -36.316 49.387 1.00 62.66 85 LEU A C 1
ATOM 1352 O O . LEU A 1 86 ? -16.096 -35.326 50.127 1.00 66.51 85 LEU A O 1
ATOM 1368 N N . TYR A 1 87 ? -14.986 -37.084 49.278 1.00 57.08 86 TYR A N 1
ATOM 1369 C CA . TYR A 1 87 ? -13.832 -36.803 50.120 1.00 52.46 86 TYR A CA 1
ATOM 1370 C C . TYR A 1 87 ? -13.270 -35.416 49.844 1.00 67.45 86 TYR A C 1
ATOM 1371 O O . TYR A 1 87 ? -12.743 -34.767 50.756 1.00 74.29 86 TYR A O 1
ATOM 1389 N N . VAL A 1 88 ? -13.354 -34.952 48.595 1.00 67.57 87 VAL A N 1
ATOM 1390 C CA . VAL A 1 88 ? -12.806 -33.645 48.245 1.00 62.76 87 VAL A CA 1
ATOM 1391 C C . VAL A 1 88 ? -13.672 -32.534 48.821 1.00 68.23 87 VAL A C 1
ATOM 1392 O O . VAL A 1 88 ? -13.191 -31.662 49.556 1.00 72.26 87 VAL A O 1
ATOM 1405 N N . LEU A 1 89 ? -14.965 -32.552 48.501 1.00 72.37 88 LEU A N 1
ATOM 1406 C CA . LEU A 1 89 ? -15.858 -31.482 48.920 1.00 70.58 88 LEU A CA 1
ATOM 1407 C C . LEU A 1 89 ? -15.971 -31.376 50.433 1.00 75.27 88 LEU A C 1
ATOM 1408 O O . LEU A 1 89 ? -16.442 -30.345 50.930 1.00 80.88 88 LEU A O 1
ATOM 1424 N N . ARG A 1 90 ? -15.526 -32.391 51.175 1.00 74.40 89 ARG A N 1
ATOM 1425 C CA . ARG A 1 90 ? -15.651 -32.417 52.627 1.00 76.56 89 ARG A CA 1
ATOM 1426 C C . ARG A 1 90 ? -14.345 -32.144 53.359 1.00 72.62 89 ARG A C 1
ATOM 1427 O O . ARG A 1 90 ? -14.380 -31.607 54.467 1.00 79.79 89 ARG A O 1
ATOM 1448 N N . ASN A 1 91 ? -13.196 -32.470 52.763 1.00 70.28 90 ASN A N 1
ATOM 1449 C CA . ASN A 1 91 ? -11.903 -32.350 53.428 1.00 69.25 90 ASN A CA 1
ATOM 1450 C C . ASN A 1 91 ? -10.934 -31.422 52.721 1.00 67.17 90 ASN A C 1
ATOM 1451 O O . ASN A 1 91 ? -10.094 -30.813 53.384 1.00 66.92 90 ASN A O 1
ATOM 1462 N N . ILE A 1 92 ? -11.006 -31.329 51.397 1.00 71.09 91 ILE A N 1
ATOM 1463 C CA . ILE A 1 92 ? -10.116 -30.475 50.618 1.00 75.70 91 ILE A CA 1
ATOM 1464 C C . ILE A 1 92 ? -10.759 -29.107 50.438 1.00 71.62 91 ILE A C 1
ATOM 1465 O O . ILE A 1 92 ? -10.416 -28.157 51.150 1.00 76.85 91 ILE A O 1
ATOM 1481 N N . LEU A 1 93 ? -11.699 -28.989 49.506 1.00 68.46 92 LEU A N 1
ATOM 1482 C CA . LEU A 1 93 ? -12.395 -27.724 49.324 1.00 69.58 92 LEU A CA 1
ATOM 1483 C C . LEU A 1 93 ? -13.324 -27.550 50.515 1.00 82.04 92 LEU A C 1
ATOM 1484 O O . LEU A 1 93 ? -14.551 -27.647 50.388 1.00 77.66 92 LEU A O 1
ATOM 1500 N N . SER A 1 94 ? -12.727 -27.285 51.678 1.00 80.07 93 SER A N 1
ATOM 1501 C CA . SER A 1 94 ? -13.400 -27.375 52.960 1.00 82.28 93 SER A CA 1
ATOM 1502 C C . SER A 1 94 ? -13.222 -26.088 53.751 1.00 94.42 93 SER A C 1
ATOM 1503 O O . SER A 1 94 ? -12.271 -25.324 53.556 1.00 81.06 93 SER A O 1
ATOM 1511 N N . ILE A 1 95 ? -14.170 -25.879 54.657 1.00 101.76 94 ILE A N 1
ATOM 1512 C CA . ILE A 1 95 ? -14.252 -24.689 55.493 1.00 90.70 94 ILE A CA 1
ATOM 1513 C C . ILE A 1 95 ? -14.273 -25.140 56.946 1.00 100.19 94 ILE A C 1
ATOM 1514 O O . ILE A 1 95 ? -15.023 -26.057 57.284 1.00 104.82 94 ILE A O 1
ATOM 1530 N N . PRO A 1 96 ? -13.474 -24.554 57.834 1.00 96.91 95 PRO A N 1
ATOM 1531 C CA . PRO A 1 96 ? -13.706 -24.790 59.266 1.00 112.87 95 PRO A CA 1
ATOM 1532 C C . PRO A 1 96 ? -14.832 -23.915 59.797 1.00 117.58 95 PRO A C 1
ATOM 1533 O O . PRO A 1 96 ? -15.492 -23.211 59.026 1.00 114.44 95 PRO A O 1
ATOM 1544 N N . SER A 1 97 ? -15.063 -23.945 61.108 1.00 116.61 96 SER A N 1
ATOM 1545 C CA . SER A 1 97 ? -16.017 -23.035 61.725 1.00 108.47 96 SER A CA 1
ATOM 1546 C C . SER A 1 97 ? -15.386 -21.705 62.098 1.00 108.20 96 SER A C 1
ATOM 1547 O O . SER A 1 97 ? -16.099 -20.702 62.207 1.00 112.41 96 SER A O 1
ATOM 1555 N N . ASP A 1 98 ? -14.065 -21.678 62.281 1.00 112.57 97 ASP A N 1
ATOM 1556 C CA . ASP A 1 98 ? -13.373 -20.462 62.689 1.00 122.83 97 ASP A CA 1
ATOM 1557 C C . ASP A 1 98 ? -13.616 -19.310 61.723 1.00 124.91 97 ASP A C 1
ATOM 1558 O O . ASP A 1 98 ? -13.484 -18.147 62.119 1.00 140.95 97 ASP A O 1
ATOM 1567 N N . LEU A 1 99 ? -13.991 -19.599 60.478 1.00 110.58 98 LEU A N 1
ATOM 1568 C CA . LEU A 1 99 ? -14.011 -18.584 59.436 1.00 119.25 98 LEU A CA 1
ATOM 1569 C C . LEU A 1 99 ? -15.404 -18.163 59.001 1.00 119.81 98 LEU A C 1
ATOM 1570 O O . LEU A 1 99 ? -15.583 -17.006 58.615 1.00 123.65 98 LEU A O 1
ATOM 1586 N N . LEU A 1 100 ? -16.392 -19.052 59.050 1.00 106.41 99 LEU A N 1
ATOM 1587 C CA . LEU A 1 100 ? -17.765 -18.643 58.783 1.00 118.48 99 LEU A CA 1
ATOM 1588 C C . LEU A 1 100 ? -18.532 -18.277 60.044 1.00 128.75 99 LEU A C 1
ATOM 1589 O O . LEU A 1 100 ? -19.630 -17.719 59.939 1.00 117.20 99 LEU A O 1
ATOM 1605 N N . GLU A 1 101 ? -17.986 -18.573 61.224 1.00 140.51 100 GLU A N 1
ATOM 1606 C CA . GLU A 1 101 ? -18.549 -18.040 62.459 1.00 147.05 100 GLU A CA 1
ATOM 1607 C C . GLU A 1 101 ? -18.210 -16.567 62.643 1.00 141.80 100 GLU A C 1
ATOM 1608 O O . GLU A 1 101 ? -19.013 -15.818 63.211 1.00 157.07 100 GLU A O 1
ATOM 1620 N N . GLU A 1 102 ? -17.034 -16.126 62.162 1.00 127.97 101 GLU A N 1
ATOM 1621 C CA . GLU A 1 102 ? -16.609 -14.735 62.276 1.00 132.77 101 GLU A CA 1
ATOM 1622 C C . GLU A 1 102 ? -15.939 -14.301 60.972 1.00 128.25 101 GLU A C 1
ATOM 1623 O O . GLU A 1 102 ? -14.729 -14.097 60.893 1.00 120.90 101 GLU A O 1
ATOM 1635 N N . ASN A 1 103 ? -16.755 -14.164 59.929 1.00 123.61 102 ASN A N 1
ATOM 1636 C CA . ASN A 1 103 ? -16.365 -13.461 58.714 1.00 124.03 102 ASN A CA 1
ATOM 1637 C C . ASN A 1 103 ? -15.094 -13.995 58.063 1.00 122.59 102 ASN A C 1
ATOM 1638 O O . ASN A 1 103 ? -13.993 -13.505 58.335 1.00 122.83 102 ASN A O 1
ATOM 1649 N N . ARG A 1 104 ? -15.242 -15.002 57.201 1.00 123.72 103 ARG A N 1
ATOM 1650 C CA . ARG A 1 104 ? -14.235 -15.286 56.185 1.00 118.07 103 ARG A CA 1
ATOM 1651 C C . ARG A 1 104 ? -14.202 -14.200 55.120 1.00 109.65 103 ARG A C 1
ATOM 1652 O O . ARG A 1 104 ? -13.174 -14.023 54.456 1.00 92.81 103 ARG A O 1
ATOM 1673 N N . PHE A 1 105 ? -15.313 -13.472 54.958 1.00 116.28 104 PHE A N 1
ATOM 1674 C CA . PHE A 1 105 ? -15.421 -12.430 53.944 1.00 101.87 104 PHE A CA 1
ATOM 1675 C C . PHE A 1 105 ? -14.291 -11.421 54.069 1.00 99.46 104 PHE A C 1
ATOM 1676 O O . PHE A 1 105 ? -13.816 -10.888 53.060 1.00 96.61 104 PHE A O 1
ATOM 1693 N N . ARG A 1 106 ? -13.845 -11.149 55.298 1.00 108.29 105 ARG A N 1
ATOM 1694 C CA . ARG A 1 106 ? -12.774 -10.180 55.505 1.00 106.94 105 ARG A CA 1
ATOM 1695 C C . ARG A 1 106 ? -11.521 -10.584 54.739 1.00 96.23 105 ARG A C 1
ATOM 1696 O O . ARG A 1 106 ? -10.945 -9.778 54.000 1.00 94.65 105 ARG A O 1
ATOM 1717 N N . LEU A 1 107 ? -11.098 -11.841 54.883 1.00 99.92 106 LEU A N 1
ATOM 1718 C CA . LEU A 1 107 ? -9.809 -12.261 54.345 1.00 85.89 106 LEU A CA 1
ATOM 1719 C C . LEU A 1 107 ? -9.844 -12.520 52.844 1.00 83.25 106 LEU A C 1
ATOM 1720 O O . LEU A 1 107 ? -8.827 -12.317 52.171 1.00 67.98 106 LEU A O 1
ATOM 1736 N N . LEU A 1 108 ? -10.974 -12.980 52.300 1.00 89.50 107 LEU A N 1
ATOM 1737 C CA . LEU A 1 108 ? -11.089 -13.089 50.847 1.00 91.74 107 LEU A CA 1
ATOM 1738 C C . LEU A 1 108 ? -11.073 -11.709 50.205 1.00 92.28 107 LEU A C 1
ATOM 1739 O O . LEU A 1 108 ? -10.306 -11.453 49.269 1.00 89.03 107 LEU A O 1
ATOM 1755 N N . HIS A 1 109 ? -11.936 -10.812 50.686 1.00 96.34 108 HIS A N 1
ATOM 1756 C CA . HIS A 1 109 ? -11.909 -9.426 50.233 1.00 92.19 108 HIS A CA 1
ATOM 1757 C C . HIS A 1 109 ? -10.535 -8.808 50.466 1.00 85.71 108 HIS A C 1
ATOM 1758 O O . HIS A 1 109 ? -10.024 -8.065 49.620 1.00 84.52 108 HIS A O 1
ATOM 1772 N N . HIS A 1 110 ? -9.926 -9.107 51.616 1.00 84.38 109 HIS A N 1
ATOM 1773 C CA . HIS A 1 110 ? -8.567 -8.654 51.892 1.00 81.17 109 HIS A CA 1
ATOM 1774 C C . HIS A 1 110 ? -7.597 -9.196 50.847 1.00 102.37 109 HIS A C 1
ATOM 1775 O O . HIS A 1 110 ? -6.734 -8.465 50.348 1.00 109.57 109 HIS A O 1
ATOM 1789 N N . GLU A 1 111 ? -7.740 -10.476 50.487 1.00 103.18 110 GLU A N 1
ATOM 1790 C CA . GLU A 1 111 ? -6.841 -11.095 49.515 1.00 98.31 110 GLU A CA 1
ATOM 1791 C C . GLU A 1 111 ? -6.908 -10.386 48.167 1.00 95.05 110 GLU A C 1
ATOM 1792 O O . GLU A 1 111 ? -5.880 -9.981 47.612 1.00 97.03 110 GLU A O 1
ATOM 1804 N N . LYS A 1 112 ? -8.115 -10.227 47.624 1.00 94.45 111 LYS A N 1
ATOM 1805 C CA . LYS A 1 112 ? -8.277 -9.696 46.277 1.00 102.42 111 LYS A CA 1
ATOM 1806 C C . LYS A 1 112 ? -7.769 -8.266 46.129 1.00 114.10 111 LYS A C 1
ATOM 1807 O O . LYS A 1 112 ? -7.609 -7.803 44.994 1.00 117.35 111 LYS A O 1
ATOM 1826 N N . LEU A 1 113 ? -7.491 -7.561 47.232 1.00 112.09 112 LEU A N 1
ATOM 1827 C CA . LEU A 1 113 ? -7.153 -6.147 47.164 1.00 122.31 112 LEU A CA 1
ATOM 1828 C C . LEU A 1 113 ? -5.707 -5.954 47.581 1.00 118.54 112 LEU A C 1
ATOM 1829 O O . LEU A 1 113 ? -4.811 -5.955 46.714 1.00 123.46 112 LEU A O 1
ATOM 1845 N N . VAL A 1 114 ? -5.413 -5.781 48.870 1.00 114.31 113 VAL A N 1
ATOM 1846 C CA . VAL A 1 114 ? -4.091 -5.343 49.329 1.00 114.52 113 VAL A CA 1
ATOM 1847 C C . VAL A 1 114 ? -2.970 -6.079 48.601 1.00 134.08 113 VAL A C 1
ATOM 1848 O O . VAL A 1 114 ? -1.827 -6.097 49.059 1.00 152.58 113 VAL A O 1
ATOM 1861 N N . GLU B 2 13 ? 3.267 -27.308 56.101 1.00 92.86 13 GLU B N 1
ATOM 1862 C CA . GLU B 2 13 ? 2.168 -26.372 56.306 1.00 106.78 13 GLU B CA 1
ATOM 1863 C C . GLU B 2 13 ? 1.289 -26.278 55.065 1.00 104.06 13 GLU B C 1
ATOM 1864 O O . GLU B 2 13 ? 0.076 -26.098 55.176 1.00 105.26 13 GLU B O 1
ATOM 1875 N N . HIS B 2 14 ? 1.890 -26.403 53.884 1.00 104.99 14 HIS B N 1
ATOM 1876 C CA . HIS B 2 14 ? 1.119 -26.670 52.674 1.00 93.74 14 HIS B CA 1
ATOM 1877 C C . HIS B 2 14 ? 0.812 -28.154 52.651 1.00 102.79 14 HIS B C 1
ATOM 1878 O O . HIS B 2 14 ? 1.693 -28.975 52.384 1.00 106.55 14 HIS B O 1
ATOM 1892 N N . ILE B 2 15 ? -0.444 -28.494 52.930 1.00 92.26 15 ILE B N 1
ATOM 1893 C CA . ILE B 2 15 ? -0.837 -29.889 53.126 1.00 91.50 15 ILE B CA 1
ATOM 1894 C C . ILE B 2 15 ? -2.096 -30.281 52.358 1.00 80.55 15 ILE B C 1
ATOM 1895 O O . ILE B 2 15 ? -2.378 -31.482 52.226 1.00 82.10 15 ILE B O 1
ATOM 1911 N N . ARG B 2 16 ? -2.896 -29.339 51.843 1.00 74.85 16 ARG B N 1
ATOM 1912 C CA . ARG B 2 16 ? -4.157 -29.733 51.223 1.00 70.60 16 ARG B CA 1
ATOM 1913 C C . ARG B 2 16 ? -3.981 -30.203 49.784 1.00 75.05 16 ARG B C 1
ATOM 1914 O O . ARG B 2 16 ? -4.699 -31.100 49.338 1.00 72.47 16 ARG B O 1
ATOM 1935 N N . PHE B 2 17 ? -3.088 -29.574 49.016 1.00 76.50 17 PHE B N 1
ATOM 1936 C CA . PHE B 2 17 ? -2.920 -30.017 47.635 1.00 61.97 17 PHE B CA 1
ATOM 1937 C C . PHE B 2 17 ? -2.340 -31.425 47.576 1.00 68.34 17 PHE B C 1
ATOM 1938 O O . PHE B 2 17 ? -2.851 -32.280 46.844 1.00 61.70 17 PHE B O 1
ATOM 1955 N N . GLN B 2 18 ? -1.272 -31.689 48.339 1.00 64.90 18 GLN B N 1
ATOM 1956 C CA . GLN B 2 18 ? -0.709 -33.037 48.358 1.00 59.18 18 GLN B CA 1
ATOM 1957 C C . GLN B 2 18 ? -1.802 -34.063 48.620 1.00 56.02 18 GLN B C 1
ATOM 1958 O O . GLN B 2 18 ? -1.761 -35.176 48.087 1.00 58.12 18 GLN B O 1
ATOM 1972 N N . ARG B 2 19 ? -2.790 -33.700 49.442 1.00 55.30 19 ARG B N 1
ATOM 1973 C CA . ARG B 2 19 ? -3.962 -34.549 49.628 1.00 51.92 19 ARG B CA 1
ATOM 1974 C C . ARG B 2 19 ? -4.685 -34.784 48.311 1.00 57.16 19 ARG B C 1
ATOM 1975 O O . ARG B 2 19 ? -5.029 -35.921 47.969 1.00 63.57 19 ARG B O 1
ATOM 1996 N N . LEU B 2 20 ? -4.978 -33.705 47.585 1.00 55.08 20 LEU B N 1
ATOM 1997 C CA . LEU B 2 20 ? -5.656 -33.839 46.304 1.00 45.37 20 LEU B CA 1
ATOM 1998 C C . LEU B 2 20 ? -4.936 -34.842 45.411 1.00 55.69 20 LEU B C 1
ATOM 1999 O O . LEU B 2 20 ? -5.575 -35.662 44.742 1.00 51.02 20 LEU B O 1
ATOM 2015 N N . VAL B 2 21 ? -3.601 -34.796 45.390 1.00 51.77 21 VAL B N 1
ATOM 2016 C CA . VAL B 2 21 ? -2.844 -35.774 44.615 1.00 41.28 21 VAL B CA 1
ATOM 2017 C C . VAL B 2 21 ? -2.985 -37.163 45.226 1.00 45.21 21 VAL B C 1
ATOM 2018 O O . VAL B 2 21 ? -3.037 -38.163 44.499 1.00 48.90 21 VAL B O 1
ATOM 2031 N N . GLN B 2 22 ? -3.063 -37.256 46.558 1.00 44.95 22 GLN B N 1
ATOM 2032 C CA . GLN B 2 22 ? -3.169 -38.561 47.203 1.00 46.48 22 GLN B CA 1
ATOM 2033 C C . GLN B 2 22 ? -4.543 -39.177 46.989 1.00 34.80 22 GLN B C 1
ATOM 2034 O O . GLN B 2 22 ? -4.663 -40.397 46.833 1.00 45.88 22 GLN B O 1
ATOM 2048 N N . VAL B 2 23 ? -5.590 -38.356 46.966 1.00 42.59 23 VAL B N 1
ATOM 2049 C CA . VAL B 2 23 ? -6.934 -38.900 46.800 1.00 47.53 23 VAL B CA 1
ATOM 2050 C C . VAL B 2 23 ? -7.200 -39.267 45.343 1.00 46.28 23 VAL B C 1
ATOM 2051 O O . VAL B 2 23 ? -7.932 -40.223 45.069 1.00 48.96 23 VAL B O 1
ATOM 2064 N N . CYS B 2 24 ? -6.638 -38.513 44.394 1.00 51.10 24 CYS B N 1
ATOM 2065 C CA . CYS B 2 24 ? -6.741 -38.883 42.986 1.00 39.67 24 CYS B CA 1
ATOM 2066 C C . CYS B 2 24 ? -6.037 -40.207 42.717 1.00 45.51 24 CYS B C 1
ATOM 2067 O O . CYS B 2 24 ? -6.628 -41.144 42.167 1.00 47.35 24 CYS B O 1
ATOM 2075 N N . ASN B 2 25 ? -4.752 -40.288 43.070 1.00 42.88 25 ASN B N 1
ATOM 2076 C CA . ASN B 2 25 ? -4.024 -41.539 42.903 1.00 35.83 25 ASN B CA 1
ATOM 2077 C C . ASN B 2 25 ? -4.750 -42.681 43.592 1.00 40.86 25 ASN B C 1
ATOM 2078 O O . ASN B 2 25 ? -4.837 -43.789 43.050 1.00 56.91 25 ASN B O 1
ATOM 2089 N N . LYS B 2 26 ? -5.307 -42.421 44.777 1.00 47.02 26 LYS B N 1
ATOM 2090 C CA . LYS B 2 26 ? -5.968 -43.478 45.536 1.00 57.93 26 LYS B CA 1
ATOM 2091 C C . LYS B 2 26 ? -7.213 -43.979 44.811 1.00 41.56 26 LYS B C 1
ATOM 2092 O O . LYS B 2 26 ? -7.514 -45.177 44.835 1.00 51.63 26 LYS B O 1
ATOM 2111 N N . ALA B 2 27 ? -7.958 -43.075 44.174 1.00 51.50 27 ALA B N 1
ATOM 2112 C CA . ALA B 2 27 ? -9.143 -43.474 43.424 1.00 43.28 27 ALA B CA 1
ATOM 2113 C C . ALA B 2 27 ? -8.780 -44.262 42.172 1.00 49.53 27 ALA B C 1
ATOM 2114 O O . ALA B 2 27 ? -9.528 -45.159 41.768 1.00 49.27 27 ALA B O 1
ATOM 2121 N N . LEU B 2 28 ? -7.655 -43.929 41.535 1.00 56.04 28 LEU B N 1
ATOM 2122 C CA . LEU B 2 28 ? -7.251 -44.627 40.317 1.00 57.07 28 LEU B CA 1
ATOM 2123 C C . LEU B 2 28 ? -6.740 -46.028 40.626 1.00 48.16 28 LEU B C 1
ATOM 2124 O O . LEU B 2 28 ? -7.110 -46.996 39.952 1.00 50.34 28 LEU B O 1
ATOM 2140 N N . GLU B 2 29 ? -5.865 -46.147 41.629 1.00 42.49 29 GLU B N 1
ATOM 2141 C CA . GLU B 2 29 ? -5.338 -47.451 42.017 1.00 38.99 29 GLU B CA 1
ATOM 2142 C C . GLU B 2 29 ? -6.466 -48.431 42.320 1.00 47.65 29 GLU B C 1
ATOM 2143 O O . GLU B 2 29 ? -6.412 -49.599 41.915 1.00 59.08 29 GLU B O 1
ATOM 2155 N N . GLU B 2 30 ? -7.501 -47.974 43.029 1.00 47.04 30 GLU B N 1
ATOM 2156 C CA . GLU B 2 30 ? -8.633 -48.845 43.327 1.00 50.08 30 GLU B CA 1
ATOM 2157 C C . GLU B 2 30 ? -9.502 -49.069 42.101 1.00 52.33 30 GLU B C 1
ATOM 2158 O O . GLU B 2 30 ? -10.179 -50.098 41.997 1.00 58.01 30 GLU B O 1
ATOM 2170 N N . SER B 2 31 ? -9.501 -48.123 41.167 1.00 55.51 31 SER B N 1
ATOM 2171 C CA . SER B 2 31 ? -10.346 -48.248 39.990 1.00 49.73 31 SER B CA 1
ATOM 2172 C C . SER B 2 31 ? -9.862 -49.346 39.054 1.00 52.45 31 SER B C 1
ATOM 2173 O O . SER B 2 31 ? -10.662 -49.884 38.281 1.00 53.82 31 SER B O 1
ATOM 2181 N N . ILE B 2 32 ? -8.584 -49.709 39.133 1.00 55.38 32 ILE B N 1
ATOM 2182 C CA . ILE B 2 32 ? -7.971 -50.624 38.178 1.00 49.71 32 ILE B CA 1
ATOM 2183 C C . ILE B 2 32 ? -7.642 -51.977 38.794 1.00 59.90 32 ILE B C 1
ATOM 2184 O O . ILE B 2 32 ? -7.272 -52.903 38.053 1.00 67.68 32 ILE B O 1
ATOM 2200 N N . ARG B 2 33 ? -7.802 -52.140 40.111 1.00 57.43 33 ARG B N 1
ATOM 2201 C CA . ARG B 2 33 ? -7.214 -53.290 40.793 1.00 66.64 33 ARG B CA 1
ATOM 2202 C C . ARG B 2 33 ? -7.750 -54.614 40.256 1.00 64.48 33 ARG B C 1
ATOM 2203 O O . ARG B 2 33 ? -6.999 -55.592 40.150 1.00 74.76 33 ARG B O 1
ATOM 2224 N N . LYS B 2 34 ? -9.038 -54.678 39.918 1.00 51.51 34 LYS B N 1
ATOM 2225 C CA . LYS B 2 34 ? -9.583 -55.934 39.409 1.00 62.99 34 LYS B CA 1
ATOM 2226 C C . LYS B 2 34 ? -8.986 -56.342 38.067 1.00 66.51 34 LYS B C 1
ATOM 2227 O O . LYS B 2 34 ? -9.149 -57.498 37.664 1.00 73.12 34 LYS B O 1
ATOM 2246 N N . LEU B 2 35 ? -8.293 -55.441 37.378 1.00 64.07 35 LEU B N 1
ATOM 2247 C CA . LEU B 2 35 ? -7.614 -55.799 36.141 1.00 61.68 35 LEU B CA 1
ATOM 2248 C C . LEU B 2 35 ? -6.179 -56.242 36.364 1.00 61.37 35 LEU B C 1
ATOM 2249 O O . LEU B 2 35 ? -5.585 -56.855 35.469 1.00 65.06 35 LEU B O 1
ATOM 2265 N N . GLN B 2 36 ? -5.613 -55.954 37.533 1.00 55.17 36 GLN B N 1
ATOM 2266 C CA . GLN B 2 36 ? -4.289 -56.448 37.874 1.00 56.18 36 GLN B CA 1
ATOM 2267 C C . GLN B 2 36 ? -4.301 -57.920 38.262 1.00 58.75 36 GLN B C 1
ATOM 2268 O O . GLN B 2 36 ? -3.226 -58.514 38.402 1.00 62.39 36 GLN B O 1
ATOM 2282 N N . SER B 2 37 ? -5.479 -58.511 38.462 1.00 60.47 37 SER B N 1
ATOM 2283 C CA . SER B 2 37 ? -5.599 -59.920 38.824 1.00 63.87 37 SER B CA 1
ATOM 2284 C C . SER B 2 37 ? -5.704 -60.740 37.542 1.00 70.86 37 SER B C 1
ATOM 2285 O O . SER B 2 37 ? -6.686 -60.627 36.801 1.00 64.95 37 SER B O 1
ATOM 2293 N N . TRP B 2 38 ? -4.689 -61.562 37.276 1.00 70.01 38 TRP B N 1
ATOM 2294 C CA . TRP B 2 38 ? -4.732 -62.431 36.105 1.00 59.47 38 TRP B CA 1
ATOM 2295 C C . TRP B 2 38 ? -5.949 -63.354 36.116 1.00 62.02 38 TRP B C 1
ATOM 2296 O O . TRP B 2 38 ? -6.443 -63.736 35.048 1.00 52.00 38 TRP B O 1
ATOM 2317 N N . GLU B 2 39 ? -6.474 -63.689 37.298 1.00 62.69 39 GLU B N 1
ATOM 2318 C CA . GLU B 2 39 ? -7.595 -64.622 37.374 1.00 56.29 39 GLU B CA 1
ATOM 2319 C C . GLU B 2 39 ? -8.848 -64.030 36.741 1.00 61.15 39 GLU B C 1
ATOM 2320 O O . GLU B 2 39 ? -9.432 -64.619 35.824 1.00 51.59 39 GLU B O 1
ATOM 2332 N N . LYS B 2 40 ? -9.279 -62.860 37.217 1.00 73.22 40 LYS B N 1
ATOM 2333 C CA . LYS B 2 40 ? -10.490 -62.261 36.665 1.00 67.94 40 LYS B CA 1
ATOM 2334 C C . LYS B 2 40 ? -10.328 -61.959 35.182 1.00 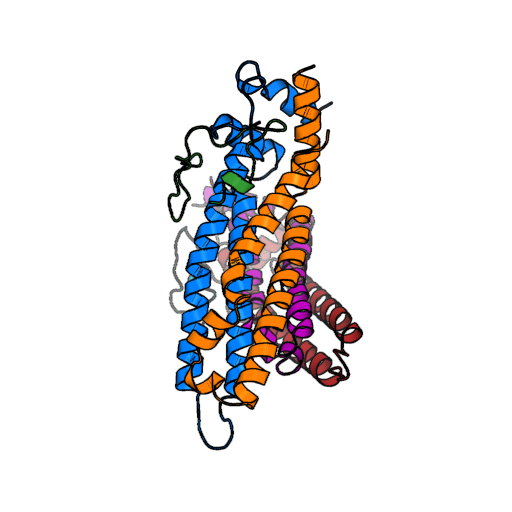58.48 40 LYS B C 1
ATOM 2335 O O . LYS B 2 40 ? -11.299 -62.037 34.422 1.00 54.66 40 LYS B O 1
ATOM 2354 N N . ILE B 2 41 ? -9.109 -61.656 34.742 1.00 56.41 41 ILE B N 1
ATOM 2355 C CA . ILE B 2 41 ? -8.874 -61.435 33.318 1.00 46.62 41 ILE B CA 1
ATOM 2356 C C . ILE B 2 41 ? -9.135 -62.715 32.537 1.00 48.93 41 ILE B C 1
ATOM 2357 O O . ILE B 2 41 ? -9.773 -62.699 31.479 1.00 50.51 41 ILE B O 1
ATOM 2373 N N . HIS B 2 42 ? -8.620 -63.841 33.032 1.00 65.80 42 HIS B N 1
ATOM 2374 C CA . HIS B 2 42 ? -8.834 -65.114 32.350 1.00 58.86 42 HIS B CA 1
ATOM 2375 C C . HIS B 2 42 ? -10.295 -65.548 32.411 1.00 61.04 42 HIS B C 1
ATOM 2376 O O . HIS B 2 42 ? -10.790 -66.177 31.468 1.00 56.40 42 HIS B O 1
ATOM 2390 N N . GLU B 2 43 ? -11.008 -65.200 33.488 1.00 64.75 43 GLU B N 1
ATOM 2391 C CA . GLU B 2 43 ? -12.425 -65.540 33.576 1.00 53.08 43 GLU B CA 1
ATOM 2392 C C . GLU B 2 43 ? -13.221 -64.946 32.422 1.00 45.51 43 GLU B C 1
ATOM 2393 O O . GLU B 2 43 ? -14.196 -65.551 31.967 1.00 50.93 43 GLU B O 1
ATOM 2405 N N . CYS B 2 44 ? -12.825 -63.773 31.931 1.00 51.46 44 CYS B N 1
ATOM 2406 C CA . CYS B 2 44 ? -13.529 -63.141 30.823 1.00 44.55 44 CYS B CA 1
ATOM 2407 C C . CYS B 2 44 ? -13.177 -63.748 29.474 1.00 52.56 44 CYS B C 1
ATOM 2408 O O . CYS B 2 44 ? -13.878 -63.484 28.488 1.00 44.22 44 CYS B O 1
ATOM 2416 N N . PHE B 2 45 ? -12.113 -64.548 29.406 1.00 56.85 45 PHE B N 1
ATOM 2417 C CA . PHE B 2 45 ? -11.658 -65.157 28.156 1.00 43.41 45 PHE B CA 1
ATOM 2418 C C . PHE B 2 45 ? -11.245 -66.598 28.438 1.00 59.25 45 PHE B C 1
ATOM 2419 O O . PHE B 2 45 ? -10.107 -67.001 28.175 1.00 57.62 45 PHE B O 1
ATOM 2436 N N . PRO B 2 46 ? -12.161 -67.407 28.982 1.00 58.23 46 PRO B N 1
ATOM 2437 C CA . PRO B 2 46 ? -11.758 -68.744 29.461 1.00 58.22 46 PRO B CA 1
ATOM 2438 C C . PRO B 2 46 ? -11.236 -69.649 28.360 1.00 55.96 46 PRO B C 1
ATOM 2439 O O . PRO B 2 46 ? -10.206 -70.310 28.538 1.00 56.30 46 PRO B O 1
ATOM 2450 N N . ASN B 2 47 ? -11.936 -69.720 27.230 1.00 47.52 47 ASN B N 1
ATOM 2451 C CA . ASN B 2 47 ? -11.479 -70.576 26.142 1.00 49.63 47 ASN B CA 1
ATOM 2452 C C . ASN B 2 47 ? -10.292 -69.954 25.416 1.00 47.21 47 ASN B C 1
ATOM 2453 O O . ASN B 2 47 ? -9.332 -70.652 25.069 1.00 45.76 47 ASN B O 1
ATOM 2464 N N . TYR B 2 48 ? -10.334 -68.643 25.181 1.00 42.54 48 TYR B N 1
ATOM 2465 C CA . TYR B 2 48 ? -9.228 -67.991 24.491 1.00 43.21 48 TYR B CA 1
ATOM 2466 C C . TYR B 2 48 ? -7.956 -68.075 25.327 1.00 40.05 48 TYR B C 1
ATOM 2467 O O . TYR B 2 48 ? -6.859 -68.281 24.792 1.00 29.79 48 TYR B O 1
ATOM 2485 N N . GLY B 2 49 ? -8.093 -67.966 26.650 1.00 40.07 49 GLY B N 1
ATOM 2486 C CA . GLY B 2 49 ? -6.961 -68.043 27.551 1.00 31.23 49 GLY B CA 1
ATOM 2487 C C . GLY B 2 49 ? -6.423 -69.435 27.791 1.00 38.43 49 GLY B C 1
ATOM 2488 O O . GLY B 2 49 ? -5.417 -69.583 28.494 1.00 36.52 49 GLY B O 1
ATOM 2492 N N . GLN B 2 50 ? -7.074 -70.463 27.248 1.00 35.87 50 GLN B N 1
ATOM 2493 C CA . GLN B 2 50 ? -6.571 -71.828 27.336 1.00 36.75 50 GLN B CA 1
ATOM 2494 C C . GLN B 2 50 ? -5.679 -72.204 26.161 1.00 30.41 50 GLN B C 1
ATOM 2495 O O . GLN B 2 50 ? -5.304 -73.374 26.033 1.00 31.25 50 GLN B O 1
ATOM 2509 N N . THR B 2 51 ? -5.326 -71.239 25.317 1.00 28.41 51 THR B N 1
ATOM 2510 C CA . THR B 2 51 ? -4.360 -71.416 24.246 1.00 22.38 51 THR B CA 1
ATOM 2511 C C . THR B 2 51 ? -3.089 -70.655 24.592 1.00 25.61 51 THR B C 1
ATOM 2512 O O . THR B 2 51 ? -3.134 -69.616 25.255 1.00 38.95 51 THR B O 1
ATOM 2523 N N . ARG B 2 52 ? -1.949 -71.182 24.147 1.00 32.49 52 ARG B N 1
ATOM 2524 C CA . ARG B 2 52 ? -0.679 -70.526 24.432 1.00 23.19 52 ARG B CA 1
ATOM 2525 C C . ARG B 2 52 ? -0.693 -69.086 23.947 1.00 24.33 52 ARG B C 1
ATOM 2526 O O . ARG B 2 52 ? -0.472 -68.152 24.724 1.00 30.85 52 ARG B O 1
ATOM 2547 N N . GLU B 2 53 ? -0.968 -68.885 22.659 1.00 27.81 53 GLU B N 1
ATOM 2548 C CA . GLU B 2 53 ? -0.954 -67.535 22.105 1.00 26.40 53 GLU B CA 1
ATOM 2549 C C . GLU B 2 53 ? -1.967 -66.639 22.801 1.00 29.55 53 GLU B C 1
ATOM 2550 O O . GLU B 2 53 ? -1.730 -65.437 22.977 1.00 30.08 53 GLU B O 1
ATOM 2562 N N . GLY B 2 54 ? -3.113 -67.195 23.187 1.00 29.70 54 GLY B N 1
ATOM 2563 C CA . GL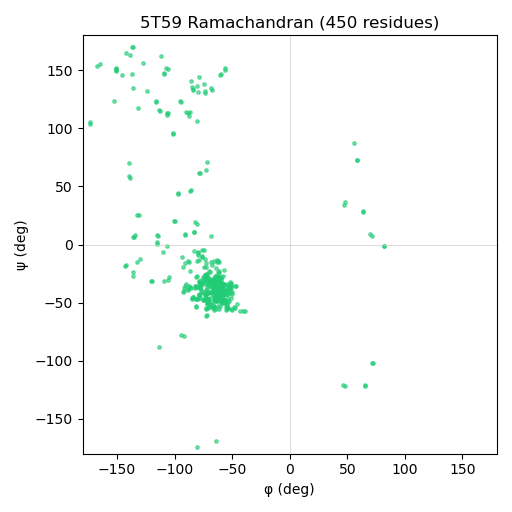Y B 2 54 ? -4.077 -66.405 23.932 1.00 30.67 54 GLY B CA 1
ATOM 2564 C C . GLY B 2 54 ? -3.499 -65.882 25.231 1.00 26.62 54 GLY B C 1
ATOM 2565 O O . GLY B 2 54 ? -3.663 -64.707 25.574 1.00 30.26 54 GLY B O 1
ATOM 2569 N N . ILE B 2 55 ? -2.804 -66.749 25.969 1.00 24.65 55 ILE B N 1
ATOM 2570 C CA . ILE B 2 55 ? -2.198 -66.339 27.234 1.00 23.61 55 ILE B CA 1
ATOM 2571 C C . ILE B 2 55 ? -1.156 -65.258 26.991 1.00 26.43 55 ILE B C 1
ATOM 2572 O O . ILE B 2 55 ? -1.046 -64.291 27.758 1.00 29.46 55 ILE B O 1
ATOM 2588 N N . GLU B 2 56 ? -0.380 -65.400 25.919 1.00 23.53 56 GLU B N 1
ATOM 2589 C CA . GLU B 2 56 ? 0.609 -64.386 25.585 1.00 14.48 56 GLU B CA 1
ATOM 2590 C C . GLU B 2 56 ? -0.066 -63.064 25.253 1.00 22.49 56 GLU B C 1
ATOM 2591 O O . GLU B 2 56 ? 0.391 -61.998 25.679 1.00 35.07 56 GLU B O 1
ATOM 2603 N N . ASN B 2 57 ? -1.168 -63.116 24.503 1.00 28.08 57 ASN B N 1
ATOM 2604 C CA . ASN B 2 57 ? -1.833 -61.891 24.074 1.00 21.78 57 ASN B CA 1
ATOM 2605 C C . ASN B 2 57 ? -2.520 -61.194 25.238 1.00 19.03 57 ASN B C 1
ATOM 2606 O O . ASN B 2 57 ? -2.469 -59.965 25.346 1.00 29.67 57 ASN B O 1
ATOM 2617 N N . LEU B 2 58 ? -3.185 -61.954 26.110 1.00 23.63 58 LEU B N 1
ATOM 2618 C CA . LEU B 2 58 ? -3.816 -61.344 27.279 1.00 32.33 58 LEU B CA 1
ATOM 2619 C C . LEU B 2 58 ? -2.781 -60.690 28.187 1.00 30.26 58 LEU B C 1
ATOM 2620 O O . LEU B 2 58 ? -3.014 -59.598 28.719 1.00 41.55 58 LEU B O 1
ATOM 2636 N N . THR B 2 59 ? -1.630 -61.338 28.375 1.00 29.05 59 THR B N 1
ATOM 2637 C CA . THR B 2 59 ? -0.577 -60.739 29.188 1.00 27.21 59 THR B CA 1
ATOM 2638 C C . THR B 2 59 ? -0.165 -59.385 28.626 1.00 29.32 59 THR B C 1
ATOM 2639 O O . THR B 2 59 ? 0.009 -58.417 29.378 1.00 33.87 59 THR B O 1
ATOM 2650 N N . VAL B 2 60 ? -0.033 -59.289 27.300 1.00 24.93 60 VAL B N 1
ATOM 2651 C CA . VAL B 2 60 ? 0.340 -58.021 26.682 1.00 22.79 60 VAL B CA 1
ATOM 2652 C C . VAL B 2 60 ? -0.731 -56.964 26.900 1.00 22.56 60 VAL B C 1
ATOM 2653 O O . VAL B 2 60 ? -0.427 -55.767 26.918 1.00 23.80 60 VAL B O 1
ATOM 2666 N N . CYS B 2 61 ? -1.995 -57.366 27.034 1.00 25.61 61 CYS B N 1
ATOM 2667 C CA . CYS B 2 61 ? -3.044 -56.374 27.254 1.00 32.58 61 CYS B CA 1
ATOM 2668 C C . CYS B 2 61 ? -2.979 -55.802 28.663 1.00 29.29 61 CYS B C 1
ATOM 2669 O O . CYS B 2 61 ? -2.786 -54.594 28.843 1.00 34.35 61 CYS B O 1
ATOM 2677 N N . GLN B 2 62 ? -3.144 -56.651 29.683 1.00 22.93 62 GLN B N 1
ATOM 2678 C CA . GLN B 2 62 ? -3.277 -56.109 31.030 1.00 34.42 62 GLN B CA 1
ATOM 2679 C C . GLN B 2 62 ? -2.064 -55.276 31.401 1.00 31.15 62 GLN B C 1
ATOM 2680 O O . GLN B 2 62 ? -2.186 -54.268 32.106 1.00 36.04 62 GLN B O 1
ATOM 2694 N N . GLN B 2 63 ? -0.882 -55.677 30.946 1.00 27.94 63 GLN B N 1
ATOM 2695 C CA . GLN B 2 63 ? 0.299 -54.912 31.313 1.00 32.26 63 GLN B CA 1
ATOM 2696 C C . GLN B 2 63 ? 0.377 -53.602 30.547 1.00 31.02 63 GLN B C 1
ATOM 2697 O O . GLN B 2 63 ? 0.907 -52.615 31.067 1.00 45.82 63 GLN B O 1
ATOM 2711 N N . GLN B 2 64 ? -0.152 -53.564 29.329 1.00 26.04 64 GLN B N 1
ATOM 2712 C CA . GLN B 2 64 ? -0.145 -52.333 28.554 1.00 23.44 64 GLN B CA 1
ATOM 2713 C C . GLN B 2 64 ? -1.355 -51.462 28.863 1.00 27.14 64 GLN B C 1
ATOM 2714 O O . GLN B 2 64 ? -1.241 -50.233 28.894 1.00 36.10 64 GLN B O 1
ATOM 2728 N N . VAL B 2 65 ? -2.516 -52.068 29.108 1.00 30.83 65 VAL B N 1
ATOM 2729 C CA . VAL B 2 65 ? -3.677 -51.285 29.526 1.00 29.39 65 VAL B CA 1
ATOM 2730 C C . VAL B 2 65 ? -3.366 -50.532 30.810 1.00 25.36 65 VAL B C 1
ATOM 2731 O O . VAL B 2 65 ? -3.603 -49.325 30.915 1.00 29.75 65 VAL B O 1
ATOM 2744 N N . ILE B 2 66 ? -2.836 -51.242 31.809 1.00 27.15 66 ILE B N 1
ATOM 2745 C CA . ILE B 2 66 ? -2.496 -50.618 33.085 1.00 21.13 66 ILE B CA 1
ATOM 2746 C C . ILE B 2 66 ? -1.537 -49.453 32.869 1.00 37.89 66 ILE B C 1
ATOM 2747 O O . ILE B 2 66 ? -1.730 -48.358 33.414 1.00 42.57 66 ILE B O 1
ATOM 2763 N N . LYS B 2 67 ? -0.481 -49.670 32.076 1.00 30.72 67 LYS B N 1
ATOM 2764 C CA . LYS B 2 67 ? 0.441 -48.577 31.784 1.00 26.86 67 LYS B CA 1
ATOM 2765 C C . LYS B 2 67 ? -0.274 -47.438 31.072 1.00 30.29 67 LYS B C 1
ATOM 2766 O O . LYS B 2 67 ? -0.042 -46.261 31.376 1.00 41.47 67 LYS B O 1
ATOM 2785 N N . LEU B 2 68 ? -1.164 -47.768 30.133 1.00 30.89 68 LEU B N 1
ATOM 2786 C CA . LEU B 2 68 ? -1.921 -46.730 29.443 1.00 27.14 68 LEU B CA 1
ATOM 2787 C C . LEU B 2 68 ? -2.854 -46.015 30.408 1.00 22.36 68 LEU B C 1
ATOM 2788 O O . LEU B 2 68 ? -2.920 -44.781 30.418 1.00 27.35 68 LEU B O 1
ATOM 2804 N N . TRP B 2 69 ? -3.561 -46.776 31.243 1.00 31.19 69 TRP B N 1
ATOM 2805 C CA . TRP 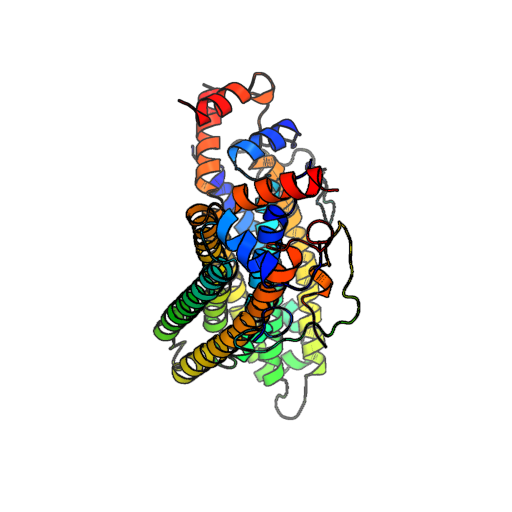B 2 69 ? -4.375 -46.192 32.304 1.00 32.18 69 TRP B CA 1
ATOM 2806 C C . TRP B 2 69 ? -3.563 -45.187 33.107 1.00 23.46 69 TRP B C 1
ATOM 2807 O O . TRP B 2 69 ? -3.913 -44.005 33.199 1.00 31.30 69 TRP B O 1
ATOM 2828 N N . SER B 2 70 ? -2.438 -45.640 33.656 1.00 23.86 70 SER B N 1
ATOM 2829 C CA . SER B 2 70 ? -1.651 -44.790 34.536 1.00 19.43 70 SER B CA 1
ATOM 2830 C C . SER B 2 70 ? -1.188 -43.539 33.816 1.00 23.85 70 SER B C 1
ATOM 2831 O O . SER B 2 70 ? -1.299 -42.428 34.346 1.00 38.02 70 SER B O 1
ATOM 2839 N N . ASN B 2 71 ? -0.696 -43.695 32.591 1.00 27.83 71 ASN B N 1
ATOM 2840 C CA . ASN B 2 71 ? -0.086 -42.571 31.898 1.00 24.80 71 ASN B CA 1
ATOM 2841 C C . ASN B 2 71 ? -1.129 -41.545 31.471 1.00 19.85 71 ASN B C 1
ATOM 2842 O O . ASN B 2 71 ? -0.954 -40.342 31.689 1.00 30.62 71 ASN B O 1
ATOM 2853 N N . LEU B 2 72 ? -2.220 -41.992 30.849 1.00 19.20 72 LEU B N 1
ATOM 2854 C CA . LEU B 2 72 ? -3.239 -41.041 30.411 1.00 25.47 72 LEU B CA 1
ATOM 2855 C C . LEU B 2 72 ? -3.775 -40.239 31.589 1.00 21.93 72 LEU B C 1
ATOM 2856 O O . LEU B 2 72 ? -3.871 -39.007 31.529 1.00 38.51 72 LEU B O 1
ATOM 2872 N N . SER B 2 73 ? -4.117 -40.922 32.679 1.00 29.39 73 SER B N 1
ATOM 2873 C CA . SER B 2 73 ? -4.673 -40.238 33.840 1.00 25.71 73 SER B CA 1
ATOM 2874 C C . SER B 2 73 ? -3.648 -39.307 34.479 1.00 29.61 73 SER B C 1
ATOM 2875 O O . SER B 2 73 ? -3.988 -38.193 34.897 1.00 38.61 73 SER B O 1
ATOM 2883 N N . ARG B 2 74 ? -2.386 -39.734 34.547 1.00 26.86 74 ARG B N 1
ATOM 2884 C CA . ARG B 2 74 ? -1.342 -38.868 35.091 1.00 21.02 74 ARG B CA 1
ATOM 2885 C C . ARG B 2 74 ? -1.211 -37.579 34.293 1.00 26.92 74 ARG B C 1
ATOM 2886 O O . ARG B 2 74 ? -1.063 -36.496 34.871 1.00 44.86 74 ARG B O 1
ATOM 2907 N N . VAL B 2 75 ? -1.256 -37.666 32.965 1.00 31.53 75 VAL B N 1
ATOM 2908 C CA . VAL B 2 75 ? -0.976 -36.486 32.157 1.00 26.38 75 VAL B CA 1
ATOM 2909 C C . VAL B 2 75 ? -2.164 -35.537 32.110 1.00 28.65 75 VAL B C 1
ATOM 2910 O O . VAL B 2 75 ? -1.977 -34.319 32.023 1.00 40.48 75 VAL B O 1
ATOM 2923 N N . GLU B 2 76 ? -3.394 -36.051 32.127 1.00 32.03 76 GLU B N 1
ATOM 2924 C CA . GLU B 2 76 ? -4.540 -35.148 32.145 1.00 34.37 76 GLU B CA 1
ATOM 2925 C C . GLU B 2 76 ? -4.664 -34.467 33.500 1.00 36.98 76 GLU B C 1
ATOM 2926 O O . GLU B 2 76 ? -4.767 -33.237 33.577 1.00 52.43 76 GLU B O 1
ATOM 2938 N N . PHE B 2 77 ? -4.636 -35.239 34.588 1.00 31.41 77 PHE B N 1
ATOM 2939 C CA . PHE B 2 77 ? -4.850 -34.621 35.891 1.00 30.94 77 PHE B CA 1
ATOM 2940 C C . PHE B 2 77 ? -3.800 -33.555 36.158 1.00 34.41 77 PHE B C 1
ATOM 2941 O O . PHE B 2 77 ? -4.125 -32.465 36.642 1.00 49.12 77 PHE B O 1
ATOM 2958 N N . ASP B 2 78 ? -2.538 -33.837 35.836 1.00 31.02 78 ASP B N 1
ATOM 2959 C CA . ASP B 2 78 ? -1.533 -32.787 35.939 1.00 35.77 78 ASP B CA 1
ATOM 2960 C C . ASP B 2 78 ? -1.919 -31.584 35.089 1.00 47.87 78 ASP B C 1
ATOM 2961 O O . ASP B 2 78 ? -1.686 -30.439 35.490 1.00 49.78 78 ASP B O 1
ATOM 2970 N N . ALA B 2 79 ? -2.554 -31.821 33.939 1.00 46.64 79 ALA B N 1
ATOM 2971 C CA . ALA B 2 79 ? -2.999 -30.710 33.106 1.00 36.09 79 ALA B CA 1
ATOM 2972 C C . ALA B 2 79 ? -4.200 -30.008 33.725 1.00 38.11 79 ALA B C 1
ATOM 2973 O O . ALA B 2 79 ? -4.245 -28.774 33.776 1.00 50.91 79 ALA B O 1
ATOM 2980 N N . ILE B 2 80 ? -5.169 -30.772 34.228 1.00 33.09 80 ILE B N 1
ATOM 2981 C CA . ILE B 2 80 ? -6.325 -30.154 34.869 1.00 38.60 80 ILE B CA 1
ATOM 2982 C C . ILE B 2 80 ? -5.878 -29.327 36.068 1.00 37.68 80 ILE B C 1
ATOM 2983 O O . ILE B 2 80 ? -6.325 -28.190 36.257 1.00 46.39 80 ILE B O 1
ATOM 2999 N N . PHE B 2 81 ? -4.967 -29.869 36.881 1.00 38.88 81 PHE B N 1
ATOM 3000 C CA . PHE B 2 81 ? -4.454 -29.123 38.024 1.00 40.89 81 PHE B CA 1
ATOM 3001 C C . PHE B 2 81 ? -3.744 -27.848 37.594 1.00 40.67 81 PHE B C 1
ATOM 3002 O O . PHE B 2 81 ? -3.607 -26.923 38.402 1.00 50.78 81 PHE B O 1
ATOM 3019 N N . HIS B 2 82 ? -3.269 -27.790 36.348 1.00 41.92 82 HIS B N 1
ATOM 3020 C CA . HIS B 2 82 ? -2.620 -26.590 35.837 1.00 43.09 82 HIS B CA 1
ATOM 3021 C C . HIS B 2 82 ? -3.638 -25.582 35.321 1.00 34.75 82 HIS B C 1
ATOM 3022 O O . HIS B 2 82 ? -3.545 -24.387 35.618 1.00 40.85 82 HIS B O 1
ATOM 3036 N N . GLU B 2 83 ? -4.625 -26.046 34.553 1.00 39.22 83 GLU B N 1
ATOM 3037 C CA . GLU B 2 83 ? -5.590 -25.125 33.964 1.00 49.85 83 GLU B CA 1
ATOM 3038 C C . GLU B 2 83 ? -6.482 -24.477 35.012 1.00 44.97 83 GLU B C 1
ATOM 3039 O O . GLU B 2 83 ? -7.098 -23.445 34.726 1.00 59.53 83 GLU B O 1
ATOM 3051 N N . ARG B 2 84 ? -6.545 -25.043 36.218 1.00 50.28 84 ARG B N 1
ATOM 3052 C CA . ARG B 2 84 ? -7.328 -24.483 37.312 1.00 48.64 84 ARG B CA 1
ATOM 3053 C C . ARG B 2 84 ? -6.466 -24.037 38.485 1.00 46.68 84 ARG B C 1
ATOM 3054 O O . ARG B 2 84 ? -7.008 -23.693 39.542 1.00 53.71 84 ARG B O 1
ATOM 3075 N N . SER B 2 85 ? -5.144 -24.045 38.330 1.00 47.84 85 SER B N 1
ATOM 3076 C CA . SER B 2 85 ? -4.232 -23.507 39.336 1.00 60.99 85 SER B CA 1
ATOM 3077 C C . SER B 2 85 ? -4.572 -24.024 40.732 1.00 54.98 85 SER B C 1
ATOM 3078 O O . SER B 2 85 ? -4.457 -23.309 41.729 1.00 59.57 85 SER B O 1
ATOM 3086 N N . ILE B 2 86 ? -4.996 -25.286 40.813 1.00 47.85 86 ILE B N 1
ATOM 3087 C CA . ILE B 2 86 ? -5.496 -25.774 42.091 1.00 56.33 86 ILE B CA 1
ATOM 3088 C C . ILE B 2 86 ? -4.381 -25.845 43.124 1.00 57.80 86 ILE B C 1
ATOM 3089 O O . ILE B 2 86 ? -4.624 -25.638 44.319 1.00 64.48 86 ILE B O 1
ATOM 3105 N N . GLU B 2 87 ? -3.151 -26.139 42.702 1.00 56.14 87 GLU B N 1
ATOM 3106 C CA . GLU B 2 87 ? -2.058 -26.206 43.667 1.00 64.13 87 GLU B CA 1
ATOM 3107 C C . GLU B 2 87 ? -1.909 -24.879 44.393 1.00 61.55 87 GLU B C 1
ATOM 3108 O O . GLU B 2 87 ? -1.659 -24.843 45.603 1.00 69.97 87 GLU B O 1
ATOM 3120 N N . GLU B 2 88 ? -2.079 -23.778 43.669 1.00 56.30 88 GLU B N 1
ATOM 3121 C CA . GLU B 2 88 ? -1.898 -22.458 44.255 1.00 53.02 88 GLU B CA 1
ATOM 3122 C C . GLU B 2 88 ? -3.126 -22.042 45.052 1.00 56.75 88 GLU B C 1
ATOM 3123 O O . GLU B 2 88 ? -3.007 -21.578 46.190 1.00 73.09 88 GLU B O 1
ATOM 3135 N N . LYS B 2 89 ? -4.317 -22.208 44.472 1.00 49.99 89 LYS B N 1
ATOM 3136 C CA . LYS B 2 89 ? -5.542 -21.906 45.205 1.00 51.76 89 LYS B CA 1
ATOM 3137 C C . LYS B 2 89 ? -5.567 -22.612 46.552 1.00 62.85 89 LYS B C 1
ATOM 3138 O O . LYS B 2 89 ? -5.999 -22.035 47.558 1.00 72.11 89 LYS B O 1
ATOM 3157 N N . LEU B 2 90 ? -5.104 -23.863 46.593 1.00 60.48 90 LEU B N 1
ATOM 3158 C CA . LEU B 2 90 ? -5.097 -24.618 47.841 1.00 47.03 90 LEU B CA 1
ATOM 3159 C C . LEU B 2 90 ? -3.944 -24.199 48.743 1.00 61.77 90 LEU B C 1
ATOM 3160 O O . LEU B 2 90 ? -4.104 -24.136 49.967 1.00 73.62 90 LEU B O 1
ATOM 3176 N N . ASN B 2 91 ? -2.775 -23.904 48.168 1.00 67.83 91 ASN B N 1
ATOM 3177 C CA . ASN B 2 91 ? -1.684 -23.379 48.982 1.00 71.58 91 ASN B CA 1
ATOM 3178 C C . ASN B 2 91 ? -2.043 -22.014 49.553 1.00 66.61 91 ASN B C 1
ATOM 3179 O O . ASN B 2 91 ? -1.714 -21.708 50.705 1.00 74.81 91 ASN B O 1
ATOM 3190 N N . GLN B 2 92 ? -2.725 -21.181 48.762 1.00 62.73 92 GLN B N 1
ATOM 3191 C CA . GLN B 2 92 ? -3.233 -19.917 49.285 1.00 66.09 92 GLN B CA 1
ATOM 3192 C C . GLN B 2 92 ? -4.254 -20.161 50.383 1.00 70.28 92 GLN B C 1
ATOM 3193 O O . GLN B 2 92 ? -4.347 -19.387 51.342 1.00 70.32 92 GLN B O 1
ATOM 3207 N N . LEU B 2 93 ? -5.069 -21.200 50.229 1.00 67.02 93 LEU B N 1
ATOM 3208 C CA . LEU B 2 93 ? -6.093 -21.489 51.219 1.00 63.01 93 LEU B CA 1
ATOM 3209 C C . LEU B 2 93 ? -5.526 -22.153 52.469 1.00 67.03 93 LEU B C 1
ATOM 3210 O O . LEU B 2 93 ? -6.059 -21.945 53.563 1.00 73.49 93 LEU B O 1
ATOM 3226 N N . ASP B 2 94 ? -4.452 -22.939 52.346 1.00 66.41 94 ASP B N 1
ATOM 3227 C CA . ASP B 2 94 ? -3.849 -23.539 53.533 1.00 72.47 94 ASP B CA 1
ATOM 3228 C C . ASP B 2 94 ? -3.134 -22.498 54.384 1.00 84.28 94 ASP B C 1
ATOM 3229 O O . ASP B 2 94 ? -3.317 -22.449 55.606 1.00 84.46 94 ASP B O 1
ATOM 3238 N N . ASP B 2 95 ? -2.326 -21.643 53.756 1.00 86.84 95 ASP B N 1
ATOM 3239 C CA . ASP B 2 95 ? -1.602 -20.619 54.498 1.00 90.10 95 ASP B CA 1
ATOM 3240 C C . ASP B 2 95 ? -2.498 -19.458 54.904 1.00 87.85 95 ASP B C 1
ATOM 3241 O O . ASP B 2 95 ? -2.068 -18.611 55.694 1.00 91.64 95 ASP B O 1
ATOM 3250 N N . LEU B 2 96 ? -3.726 -19.403 54.389 1.00 77.76 96 LEU B N 1
ATOM 3251 C CA . LEU B 2 96 ? -4.656 -18.335 54.728 1.00 72.17 96 LEU B CA 1
ATOM 3252 C C . LEU B 2 96 ? -5.515 -18.672 55.936 1.00 80.87 96 LEU B C 1
ATOM 3253 O O . LEU B 2 96 ? -5.856 -17.773 56.713 1.00 99.79 96 LEU B O 1
ATOM 3269 N N . ILE B 2 97 ? -5.884 -19.941 56.114 1.00 81.12 97 ILE B N 1
ATOM 3270 C CA . ILE B 2 97 ? -6.580 -20.314 57.339 1.00 85.56 97 ILE B CA 1
ATOM 3271 C C . ILE B 2 97 ? -5.625 -20.229 58.521 1.00 92.10 97 ILE B C 1
ATOM 3272 O O . ILE B 2 97 ? -6.045 -19.949 59.650 1.00 98.77 97 ILE B O 1
ATOM 3288 N N . ASN B 2 98 ? -4.332 -20.469 58.287 1.00 82.91 98 ASN B N 1
ATOM 3289 C CA . ASN B 2 98 ? -3.344 -20.345 59.354 1.00 90.54 98 ASN B CA 1
ATOM 3290 C C . ASN B 2 98 ? -3.234 -18.902 59.833 1.00 100.49 98 ASN B C 1
ATOM 3291 O O . ASN B 2 98 ? -3.185 -18.639 61.040 1.00 111.09 98 ASN B O 1
ATOM 3302 N N . LYS B 2 99 ? -3.179 -17.950 58.895 1.00 102.22 99 LYS B N 1
ATOM 3303 C CA . LYS B 2 99 ? -3.139 -16.539 59.274 1.00 105.81 99 LYS B CA 1
ATOM 3304 C C . LYS B 2 99 ? -4.411 -16.120 59.995 1.00 97.71 99 LYS B C 1
ATOM 3305 O O . LYS B 2 99 ? -4.385 -15.193 60.812 1.00 104.90 99 LYS B O 1
ATOM 3324 N N . ALA B 2 100 ? -5.529 -16.791 59.718 1.00 92.28 100 ALA B N 1
ATOM 3325 C CA . ALA B 2 100 ? -6.778 -16.462 60.393 1.00 105.39 100 ALA B CA 1
ATOM 3326 C C . ALA B 2 100 ? -6.818 -17.049 61.798 1.00 113.47 100 ALA B C 1
ATOM 3327 O O . ALA B 2 100 ? -7.238 -16.373 62.745 1.00 109.97 100 ALA B O 1
ATOM 3334 N N . ARG B 2 101 ? -6.392 -18.304 61.950 1.00 113.25 101 ARG B N 1
ATOM 3335 C CA . ARG B 2 101 ? -6.295 -18.904 63.274 1.00 115.28 101 ARG B CA 1
ATOM 3336 C C . ARG B 2 101 ? -5.292 -18.173 64.157 1.00 113.53 101 ARG B C 1
ATOM 3337 O O . ARG B 2 101 ? -5.398 -18.244 65.387 1.00 116.21 101 ARG B O 1
ATOM 3358 N N . SER B 2 102 ? -4.326 -17.477 63.562 1.00 105.84 102 SER B N 1
ATOM 3359 C CA . SER B 2 102 ? -3.363 -16.681 64.319 1.00 109.82 102 SER B CA 1
ATOM 3360 C C . SER B 2 102 ? -3.913 -15.277 64.567 1.00 100.48 102 SER B C 1
ATOM 3361 O O . SER B 2 102 ? -3.277 -14.450 65.224 1.00 85.41 102 SER B O 1
ATOM 3369 N N . ASN C 3 5 ? -27.022 -31.341 49.324 1.00 101.13 5 ASN C N 1
ATOM 3370 C CA . ASN C 3 5 ? -26.769 -32.362 48.316 1.00 114.89 5 ASN C CA 1
ATOM 3371 C C . ASN C 3 5 ? -25.303 -32.787 48.335 1.00 110.80 5 ASN C C 1
ATOM 3372 O O . ASN C 3 5 ? -24.986 -33.962 48.524 1.00 109.56 5 ASN C O 1
ATOM 3382 N N . LEU C 3 6 ? -24.414 -31.822 48.150 1.00 105.08 6 LEU C N 1
ATOM 3383 C CA . LEU C 3 6 ? -22.981 -32.078 48.020 1.00 98.63 6 LEU C CA 1
ATOM 3384 C C . LEU C 3 6 ? -22.330 -32.561 49.308 1.00 105.29 6 LEU C C 1
ATOM 3385 O O . LEU C 3 6 ? -21.098 -32.680 49.336 1.00 92.00 6 LEU C O 1
ATOM 3401 N N . GLY C 3 7 ? -23.070 -32.847 50.374 1.00 119.84 7 GLY C N 1
ATOM 3402 C CA . GLY C 3 7 ? -22.445 -33.259 51.615 1.00 128.13 7 GLY C CA 1
ATOM 3403 C C . GLY C 3 7 ? -22.284 -34.755 51.766 1.00 116.15 7 GLY C C 1
ATOM 3404 O O . GLY C 3 7 ? -21.252 -35.229 52.251 1.00 104.94 7 GLY C O 1
ATOM 3408 N N . VAL C 3 8 ? -23.293 -35.510 51.348 1.00 110.08 8 VAL C N 1
ATOM 3409 C CA . VAL C 3 8 ? -23.295 -36.955 51.537 1.00 113.87 8 VAL C CA 1
ATOM 3410 C C . VAL C 3 8 ? -23.765 -37.644 50.263 1.00 105.77 8 VAL C C 1
ATOM 3411 O O . VAL C 3 8 ? -23.466 -38.822 50.035 1.00 103.05 8 VAL C O 1
ATOM 3424 N N . LYS C 3 9 ? -24.523 -36.926 49.438 1.00 99.82 9 LYS C N 1
ATOM 3425 C CA . LYS C 3 9 ? -25.119 -37.498 48.237 1.00 98.31 9 LYS C CA 1
ATOM 3426 C C . LYS C 3 9 ? -24.131 -37.403 47.079 1.00 96.80 9 LYS C C 1
ATOM 3427 O O . LYS C 3 9 ? -23.791 -36.303 46.630 1.00 98.54 9 LYS C O 1
ATOM 3446 N N . SER C 3 10 ? -23.671 -38.556 46.600 1.00 88.83 10 SER C N 1
ATOM 3447 C CA . SER C 3 10 ? -22.949 -38.606 45.337 1.00 74.14 10 SER C CA 1
ATOM 3448 C C . SER C 3 10 ? -23.933 -38.427 44.189 1.00 69.50 10 SER C C 1
ATOM 3449 O O . SER C 3 10 ? -24.952 -39.121 44.119 1.00 77.46 10 SER C O 1
ATOM 3457 N N . ARG C 3 11 ? -23.615 -37.511 43.274 1.00 59.79 11 ARG C N 1
ATOM 3458 C CA . ARG C 3 11 ? -24.595 -37.088 42.278 1.00 63.00 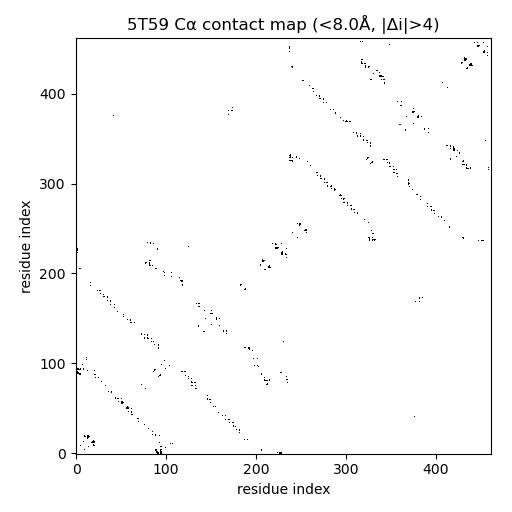11 ARG C CA 1
ATOM 3459 C C . ARG C 3 11 ? -25.215 -38.261 41.532 1.00 70.81 11 ARG C C 1
ATOM 3460 O O . ARG C 3 11 ? -26.407 -38.237 41.209 1.00 83.56 11 ARG C O 1
ATOM 3481 N N . LYS C 3 12 ? -24.424 -39.291 41.234 1.00 80.67 12 LYS C N 1
ATOM 3482 C CA . LYS C 3 12 ? -24.879 -40.371 40.370 1.00 80.44 12 LYS C CA 1
ATOM 3483 C C . LYS C 3 12 ? -24.972 -41.723 41.064 1.00 77.22 12 LYS C C 1
ATOM 3484 O O . LYS C 3 12 ? -25.339 -42.708 40.411 1.00 68.22 12 LYS C O 1
ATOM 3503 N N . THR C 3 13 ? -24.658 -41.806 42.359 1.00 74.83 13 THR C N 1
ATOM 3504 C CA . THR C 3 13 ? -24.848 -43.043 43.115 1.00 72.96 13 THR C CA 1
ATOM 3505 C C . THR C 3 13 ? -25.310 -42.834 44.544 1.00 72.64 13 THR C C 1
ATOM 3506 O O . THR C 3 13 ? -25.845 -43.776 45.138 1.00 84.31 13 THR C O 1
ATOM 3517 N N . GLY C 3 14 ? -25.154 -41.650 45.116 1.00 79.99 14 GLY C N 1
ATOM 3518 C CA . GLY C 3 14 ? -25.584 -41.424 46.478 1.00 93.66 14 GLY C CA 1
ATOM 3519 C C . GLY C 3 14 ? -24.921 -42.357 47.468 1.00 88.87 14 GLY C C 1
ATOM 3520 O O . GLY C 3 14 ? -25.550 -43.289 47.978 1.00 93.43 14 GLY C O 1
ATOM 3524 N N . LEU C 3 15 ? -23.644 -42.121 47.738 1.00 86.74 15 LEU C N 1
ATOM 3525 C CA . LEU C 3 15 ? -22.892 -42.892 48.723 1.00 88.73 15 LEU C CA 1
ATOM 3526 C C . LEU C 3 15 ? -22.801 -42.055 49.993 1.00 95.12 15 LEU C C 1
ATOM 3527 O O . LEU C 3 15 ? -21.927 -41.196 50.121 1.00 108.88 15 LEU C O 1
ATOM 3543 N N . THR C 3 16 ? -23.701 -42.303 50.937 1.00 98.90 16 THR C N 1
ATOM 3544 C CA . THR C 3 16 ? -23.668 -41.571 52.196 1.00 106.63 16 THR C CA 1
ATOM 3545 C C . THR C 3 16 ? -22.429 -41.954 52.995 1.00 94.30 16 THR C C 1
ATOM 3546 O O . THR C 3 16 ? -22.110 -43.139 53.136 1.00 92.40 16 THR C O 1
ATOM 3557 N N . VAL C 3 17 ? -21.727 -40.947 53.516 1.00 103.73 17 VAL C N 1
ATOM 3558 C CA . VAL C 3 17 ? -20.553 -41.180 54.350 1.00 113.08 17 VAL C CA 1
ATOM 3559 C C . VAL C 3 17 ? -21.023 -41.582 55.743 1.00 125.96 17 VAL C C 1
ATOM 3560 O O . VAL C 3 17 ? -20.738 -40.904 56.737 1.00 133.85 17 VAL C O 1
ATOM 3573 N N . ASN C 3 18 ? -21.741 -42.700 55.822 1.00 128.18 18 ASN C N 1
ATOM 3574 C CA . ASN C 3 18 ? -22.333 -43.181 57.062 1.00 122.78 18 ASN C CA 1
ATOM 3575 C C . ASN C 3 18 ? -21.349 -43.956 57.938 1.00 127.78 18 ASN C C 1
ATOM 3576 O O . ASN C 3 18 ? -21.796 -44.707 58.815 1.00 133.27 18 ASN C O 1
ATOM 3587 N N . LYS C 3 19 ? -20.041 -43.806 57.736 1.00 133.70 19 LYS C N 1
ATOM 3588 C CA . LYS C 3 19 ? -19.048 -44.566 58.500 1.00 133.21 19 LYS C CA 1
ATOM 3589 C C . LYS C 3 19 ? -18.723 -43.869 59.823 1.00 130.08 19 LYS C C 1
ATOM 3590 O O . LYS C 3 19 ? -17.568 -43.704 60.214 1.00 126.22 19 LYS C O 1
ATOM 3609 N N . THR C 3 20 ? -19.784 -43.453 60.519 1.00 133.01 20 THR C N 1
ATOM 3610 C CA . THR C 3 20 ? -19.723 -42.860 61.852 1.00 136.81 20 THR C CA 1
ATOM 3611 C C . THR C 3 20 ? -18.653 -41.769 61.928 1.00 133.33 20 THR C C 1
ATOM 3612 O O . THR C 3 20 ? -18.704 -40.801 61.162 1.00 133.29 20 THR C O 1
ATOM 3623 N N . VAL C 3 21 ? -17.675 -41.907 62.832 1.00 128.18 21 VAL C N 1
ATOM 3624 C CA . VAL C 3 21 ? -16.715 -40.832 63.080 1.00 118.40 21 VAL C CA 1
ATOM 3625 C C . VAL C 3 21 ? -15.617 -40.771 62.036 1.00 125.15 21 VAL C C 1
ATOM 3626 O O . VAL C 3 21 ? -14.807 -39.834 62.060 1.00 119.98 21 VAL C O 1
ATOM 3639 N N . GLN C 3 22 ? -15.558 -41.744 61.129 1.00 126.13 22 GLN C N 1
ATOM 3640 C CA . GLN C 3 22 ? -14.485 -41.813 60.150 1.00 115.98 22 GLN C CA 1
ATOM 3641 C C . GLN C 3 22 ? -13.177 -42.072 60.894 1.00 96.64 22 GLN C C 1
ATOM 3642 O O . GLN C 3 22 ? -13.058 -43.075 61.605 1.00 99.78 22 GLN C O 1
ATOM 3656 N N . LYS C 3 23 ? -12.194 -41.184 60.750 1.00 89.82 23 LYS C N 1
ATOM 3657 C CA . LYS C 3 23 ? -10.984 -41.243 61.562 1.00 92.50 23 LYS C CA 1
ATOM 3658 C C . LYS C 3 23 ? -10.129 -40.013 61.287 1.00 87.70 23 LYS C C 1
ATOM 3659 O O . LYS C 3 23 ? -9.484 -39.922 60.240 1.00 104.49 23 LYS C O 1
ATOM 3678 N N . ASP C 3 24 ? -10.115 -39.066 62.218 1.00 81.75 24 ASP C N 1
ATOM 3679 C CA . ASP C 3 24 ? -9.511 -37.760 61.992 1.00 86.34 24 ASP C CA 1
ATOM 3680 C C . ASP C 3 24 ? -8.079 -37.753 62.514 1.00 99.42 24 ASP C C 1
ATOM 3681 O O . ASP C 3 24 ? -7.840 -38.043 63.691 1.00 116.75 24 ASP C O 1
ATOM 3690 N N . GLU C 3 25 ? -7.135 -37.434 61.631 1.00 93.12 25 GLU C N 1
ATOM 3691 C CA . GLU C 3 25 ? -5.740 -37.233 61.997 1.00 92.24 25 GLU C CA 1
ATOM 3692 C C . GLU C 3 25 ? -5.142 -36.234 61.019 1.00 98.34 25 GLU C C 1
ATOM 3693 O O . GLU C 3 25 ? -5.552 -36.166 59.858 1.00 101.00 25 GLU C O 1
ATOM 3705 N N . TYR C 3 26 ? -4.168 -35.459 61.492 1.00 109.34 26 TYR C N 1
ATOM 3706 C CA . TYR C 3 26 ? -3.519 -34.452 60.655 1.00 115.83 26 TYR C CA 1
ATOM 3707 C C . TYR C 3 26 ? -4.504 -33.374 60.209 1.00 105.70 26 TYR C C 1
ATOM 3708 O O . TYR C 3 26 ? -4.351 -32.780 59.140 1.00 96.17 26 TYR C O 1
ATOM 3726 N N . SER C 3 27 ? -5.529 -33.128 61.024 1.00 94.14 27 SER C N 1
ATOM 3727 C CA . SER C 3 27 ? -6.584 -32.148 60.776 1.00 91.27 27 SER C CA 1
ATOM 3728 C C . SER C 3 27 ? -7.540 -32.560 59.662 1.00 98.68 27 SER C C 1
ATOM 3729 O O . SER C 3 27 ? -8.388 -31.756 59.263 1.00 97.62 27 SER C O 1
ATOM 3737 N N . MET C 3 28 ? -7.431 -33.782 59.143 1.00 101.38 28 MET C N 1
ATOM 3738 C CA . MET C 3 28 ? -8.384 -34.298 58.167 1.00 90.16 28 MET C CA 1
ATOM 3739 C C . MET C 3 28 ? -8.639 -35.770 58.442 1.00 84.60 28 MET C C 1
ATOM 3740 O O . MET C 3 28 ? -7.901 -36.426 59.180 1.00 97.38 28 MET C O 1
ATOM 3754 N N . GLU C 3 29 ? -9.708 -36.280 57.842 1.00 73.82 29 GLU C N 1
ATOM 3755 C CA . GLU C 3 29 ? -10.065 -37.685 57.980 1.00 84.23 29 GLU C CA 1
ATOM 3756 C C . GLU C 3 29 ? -9.299 -38.509 56.953 1.00 94.74 29 GLU C C 1
ATOM 3757 O O . GLU C 3 29 ? -9.204 -38.131 55.782 1.00 95.18 29 GLU C O 1
ATOM 3769 N N . ASN C 3 30 ? -8.761 -39.646 57.393 1.00 97.54 30 ASN C N 1
ATOM 3770 C CA . ASN C 3 30 ? -7.782 -40.359 56.586 1.00 91.16 30 ASN C CA 1
ATOM 3771 C C . ASN C 3 30 ? -8.468 -41.145 55.476 1.00 88.92 30 ASN C C 1
ATOM 3772 O O . ASN C 3 30 ? -9.578 -41.663 55.640 1.00 76.06 30 ASN C O 1
ATOM 3783 N N . LEU C 3 31 ? -7.794 -41.205 54.329 1.00 87.20 31 LEU C N 1
ATOM 3784 C CA . LEU C 3 31 ? -8.345 -41.869 53.154 1.00 81.21 31 LEU C CA 1
ATOM 3785 C C . LEU C 3 31 ? -8.580 -43.349 53.413 1.00 88.49 31 LEU C C 1
ATOM 3786 O O . LEU C 3 31 ? -9.684 -43.860 53.196 1.00 95.00 31 LEU C O 1
ATOM 3802 N N . ASN C 3 32 ? -7.544 -44.054 53.876 1.00 87.30 32 ASN C N 1
ATOM 3803 C CA . ASN C 3 32 ? -7.590 -45.504 54.016 1.00 94.43 32 ASN C CA 1
ATOM 3804 C C . ASN C 3 32 ? -8.946 -45.999 54.506 1.00 91.98 32 ASN C C 1
ATOM 3805 O O . ASN C 3 32 ? -9.617 -46.787 53.830 1.00 86.31 32 ASN C O 1
ATOM 3816 N N . ASP C 3 33 ? -9.383 -45.514 55.667 1.00 93.53 33 ASP C N 1
ATOM 3817 C CA . ASP C 3 33 ? -10.679 -45.931 56.188 1.00 100.87 33 ASP C CA 1
ATOM 3818 C C . ASP C 3 33 ? -11.819 -45.396 55.332 1.00 93.48 33 ASP C C 1
ATOM 3819 O O . ASP C 3 33 ? -12.835 -46.079 55.155 1.00 90.38 33 ASP C O 1
ATOM 3828 N N . PHE C 3 34 ? -11.656 -44.196 54.771 1.00 93.07 34 PHE C N 1
ATOM 3829 C CA . PHE C 3 34 ? -12.748 -43.561 54.042 1.00 85.73 34 PHE C CA 1
ATOM 3830 C C . PHE C 3 34 ? -13.142 -44.369 52.811 1.00 81.70 34 PHE C C 1
ATOM 3831 O O . PHE C 3 34 ? -14.326 -44.446 52.463 1.00 82.80 34 PHE C O 1
ATOM 3848 N N . PHE C 3 35 ? -12.166 -44.981 52.143 1.00 91.60 35 PHE C N 1
ATOM 3849 C CA . PHE C 3 35 ? -12.385 -45.716 50.896 1.00 92.78 35 PHE C CA 1
ATOM 3850 C C . PHE C 3 35 ? -12.541 -47.218 51.112 1.00 94.16 35 PHE C C 1
ATOM 3851 O O . PHE C 3 35 ? -11.987 -48.017 50.352 1.00 90.85 35 PHE C O 1
ATOM 3868 N N . LYS C 3 36 ? -13.299 -47.646 52.119 1.00 96.32 36 LYS C N 1
ATOM 3869 C CA . LYS C 3 36 ? -13.604 -49.068 52.256 1.00 89.12 36 LYS C CA 1
ATOM 3870 C C . LYS C 3 36 ? -14.918 -49.278 52.991 1.00 75.05 36 LYS C C 1
ATOM 3871 O O . LYS C 3 36 ? -15.146 -48.685 54.044 1.00 94.05 36 LYS C O 1
ATOM 3890 N N . ASN D 1 1 ? -35.908 -9.967 11.224 1.00 84.90 0 ASN D N 1
ATOM 3891 C CA . ASN D 1 1 ? -34.546 -9.507 10.799 1.00 79.44 0 ASN D CA 1
ATOM 3892 C C . ASN D 1 1 ? -33.934 -10.331 9.667 1.00 79.56 0 ASN D C 1
ATOM 3893 O O . ASN D 1 1 ? -32.863 -9.981 9.167 1.00 71.12 0 ASN D O 1
ATOM 3906 N N . ALA D 1 2 ? -34.598 -11.406 9.247 1.00 77.10 1 ALA D N 1
ATOM 3907 C CA . ALA D 1 2 ? -34.112 -12.177 8.113 1.00 66.47 1 ALA D CA 1
ATOM 3908 C C . ALA D 1 2 ? -34.515 -11.473 6.826 1.00 86.17 1 ALA D C 1
ATOM 3909 O O . ALA D 1 2 ? -35.679 -11.096 6.648 1.00 107.30 1 ALA D O 1
ATOM 3916 N N . THR D 1 3 ? -33.552 -11.314 5.925 1.00 77.50 2 THR D N 1
ATOM 3917 C CA . THR D 1 3 ? -33.747 -10.541 4.708 1.00 83.78 2 THR D CA 1
ATOM 3918 C C . THR D 1 3 ? -32.587 -10.817 3.766 1.00 81.70 2 THR D C 1
ATOM 3919 O O . THR D 1 3 ? -31.484 -11.155 4.205 1.00 79.86 2 THR D O 1
ATOM 3930 N N . THR D 1 4 ? -32.842 -10.653 2.480 1.00 87.92 3 THR D N 1
ATOM 3931 C CA . THR D 1 4 ? -31.773 -10.768 1.498 1.00 69.34 3 THR D CA 1
ATOM 3932 C C . THR D 1 4 ? -31.031 -9.440 1.386 1.00 66.93 3 THR D C 1
ATOM 3933 O O . THR D 1 4 ? -31.670 -8.387 1.299 1.00 57.01 3 THR D O 1
ATOM 3944 N N . PRO D 1 5 ? -29.697 -9.445 1.395 1.00 69.85 4 PRO D N 1
ATOM 3945 C CA . PRO D 1 5 ? -28.958 -8.187 1.245 1.00 60.72 4 PRO D CA 1
ATOM 3946 C C . PRO D 1 5 ? -29.354 -7.457 -0.027 1.00 53.93 4 PRO D C 1
ATOM 3947 O O . PRO D 1 5 ? -29.707 -8.071 -1.035 1.00 47.86 4 PRO D O 1
ATOM 3958 N N . THR D 1 6 ? -29.252 -6.131 0.023 1.00 66.24 5 THR D N 1
ATOM 3959 C CA . THR D 1 6 ? -29.513 -5.277 -1.124 1.00 53.74 5 THR D CA 1
ATOM 3960 C C . THR D 1 6 ? -28.428 -4.216 -1.190 1.00 56.02 5 THR D C 1
ATOM 3961 O O . THR D 1 6 ? -27.641 -4.042 -0.255 1.00 57.25 5 THR D O 1
ATOM 3972 N N . MET D 1 7 ? -28.404 -3.483 -2.305 1.00 54.30 6 MET D N 1
ATOM 3973 C CA . MET D 1 7 ? -27.376 -2.463 -2.485 1.00 47.60 6 MET D CA 1
ATOM 3974 C C . MET D 1 7 ? -27.584 -1.274 -1.562 1.00 44.08 6 MET D C 1
ATOM 3975 O O . MET D 1 7 ? -26.607 -0.638 -1.158 1.00 55.84 6 MET D O 1
ATOM 3989 N N . GLN D 1 8 ? -28.835 -0.937 -1.241 1.00 49.77 7 GLN D N 1
ATOM 3990 C CA . GLN D 1 8 ? -29.079 0.124 -0.269 1.00 61.04 7 GLN D CA 1
ATOM 3991 C C . GLN D 1 8 ? -28.564 -0.275 1.109 1.00 66.78 7 GLN D C 1
ATOM 3992 O O . GLN D 1 8 ? -27.860 0.499 1.770 1.00 61.42 7 GLN D O 1
ATOM 4006 N N . SER D 1 9 ? -28.900 -1.489 1.557 1.00 64.02 8 SER D N 1
ATOM 4007 C CA . SER D 1 9 ? -28.386 -1.976 2.833 1.00 51.68 8 SER D CA 1
ATOM 4008 C C . SER D 1 9 ? -26.868 -1.925 2.856 1.00 50.53 8 SER D C 1
ATOM 4009 O O . SER D 1 9 ? -26.268 -1.313 3.748 1.00 55.73 8 SER D O 1
ATOM 4017 N N . THR D 1 10 ? -26.226 -2.527 1.855 1.00 49.11 9 THR D N 1
ATOM 4018 C CA . THR D 1 10 ? -24.769 -2.518 1.812 1.00 46.25 9 THR D CA 1
ATOM 4019 C C . THR D 1 10 ? -24.235 -1.094 1.820 1.00 53.92 9 THR D C 1
ATOM 4020 O O . THR D 1 10 ? -23.235 -0.803 2.486 1.00 62.99 9 THR D O 1
ATOM 4031 N N . SER D 1 11 ? -24.906 -0.184 1.108 1.00 59.55 10 SER D N 1
ATOM 4032 C CA . SER D 1 11 ? -24.442 1.198 1.055 1.00 52.41 10 SER D CA 1
ATOM 4033 C C . SER D 1 11 ? -24.671 1.903 2.382 1.00 51.81 10 SER D C 1
ATOM 4034 O O . SER D 1 11 ? -23.813 2.664 2.843 1.00 49.25 10 SER D O 1
ATOM 4042 N N . LEU D 1 12 ? -25.827 1.680 3.002 1.00 50.89 11 LEU D N 1
ATOM 4043 C CA . LEU D 1 12 ? -26.101 2.306 4.289 1.00 49.85 11 LEU D CA 1
ATOM 4044 C C . LEU D 1 12 ? -25.194 1.742 5.373 1.00 57.21 11 LEU D C 1
ATOM 4045 O O . LEU D 1 12 ? -24.567 2.496 6.128 1.00 52.11 11 LEU D O 1
ATOM 4061 N N . LEU D 1 13 ? -25.117 0.411 5.469 1.00 53.12 12 LEU D N 1
ATOM 4062 C CA . LEU D 1 13 ? -24.279 -0.213 6.487 1.00 36.33 12 LEU D CA 1
ATOM 4063 C C . LEU D 1 13 ? -22.819 0.192 6.324 1.00 49.77 12 LEU D C 1
ATOM 4064 O O . LEU D 1 13 ? -22.116 0.415 7.316 1.00 55.40 12 LEU D O 1
ATOM 4080 N N . THR D 1 14 ? -22.348 0.312 5.077 1.00 41.12 13 THR D N 1
ATOM 4081 C CA . THR D 1 14 ? -20.980 0.769 4.840 1.00 34.29 13 THR D CA 1
ATOM 4082 C C . THR D 1 14 ? -20.734 2.137 5.460 1.00 42.84 13 THR D C 1
ATOM 4083 O O . THR D 1 14 ? -19.619 2.421 5.911 1.00 56.94 13 THR D O 1
ATOM 4094 N N . GLU D 1 15 ? -21.749 3.000 5.484 1.00 53.31 14 GLU D N 1
ATOM 4095 C CA . GLU D 1 15 ? -21.562 4.337 6.035 1.00 61.17 14 GLU D CA 1
ATOM 4096 C C . GLU D 1 15 ? -21.670 4.316 7.553 1.00 51.24 14 GLU D C 1
ATOM 4097 O O . GLU D 1 15 ? -20.926 5.018 8.246 1.00 58.59 14 GLU D O 1
ATOM 4109 N N . HIS D 1 16 ? -22.563 3.485 8.085 1.00 48.29 15 HIS D N 1
ATOM 4110 C CA . HIS D 1 16 ? -22.703 3.368 9.530 1.00 49.83 15 HIS D CA 1
ATOM 4111 C C . HIS D 1 16 ? -21.485 2.709 10.156 1.00 58.60 15 HIS D C 1
ATOM 4112 O O . HIS D 1 16 ? -21.020 3.129 11.222 1.00 60.59 15 HIS D O 1
ATOM 4126 N N . LEU D 1 17 ? -20.957 1.675 9.512 1.00 60.25 16 LEU D N 1
ATOM 4127 C CA . LEU D 1 17 ? -19.840 0.941 10.085 1.00 46.88 16 LEU D CA 1
ATOM 4128 C C . LEU D 1 17 ? -18.512 1.640 9.841 1.00 46.37 16 LEU D C 1
ATOM 4129 O O . LEU D 1 17 ? -17.598 1.526 10.665 1.00 57.14 16 LEU D O 1
ATOM 4145 N N . GLY D 1 18 ? -18.401 2.400 8.756 1.00 39.19 17 GLY D N 1
ATOM 4146 C CA . GLY D 1 18 ? -17.112 2.850 8.287 1.00 38.97 17 GLY D CA 1
ATOM 4147 C C . GLY D 1 18 ? -16.374 1.826 7.457 1.00 39.23 17 GLY D C 1
ATOM 4148 O O . GLY D 1 18 ? -15.274 2.119 6.973 1.00 50.83 17 GLY D O 1
ATOM 4152 N N . TYR D 1 19 ? -16.949 0.643 7.270 1.00 45.51 18 TYR D N 1
ATOM 4153 C CA . TYR D 1 19 ? -16.349 -0.419 6.477 1.00 38.13 18 TYR D CA 1
ATOM 4154 C C . TYR D 1 19 ? -17.469 -1.263 5.888 1.00 36.97 18 TYR D C 1
ATOM 4155 O O . TYR D 1 19 ? -18.560 -1.329 6.471 1.00 34.58 18 TYR D O 1
ATOM 4173 N N . PRO D 1 20 ? -17.256 -1.878 4.725 1.00 29.26 19 PRO D N 1
ATOM 4174 C CA . PRO D 1 20 ? -18.294 -2.730 4.159 1.00 35.07 19 PRO D CA 1
ATOM 4175 C C . PRO D 1 20 ? -18.615 -3.874 5.097 1.00 48.83 19 PRO D C 1
ATOM 4176 O O . PRO D 1 20 ? -17.726 -4.391 5.800 1.00 51.37 19 PRO D O 1
ATOM 4187 N N . PRO D 1 21 ? -19.877 -4.310 5.144 1.00 47.58 20 PRO D N 1
ATOM 4188 C CA . PRO D 1 21 ? -20.209 -5.493 5.956 1.00 41.04 20 PRO D CA 1
ATOM 4189 C C . PRO D 1 21 ? -19.328 -6.691 5.652 1.00 43.95 20 PRO D C 1
ATOM 4190 O O . PRO D 1 21 ? -19.035 -7.491 6.551 1.00 43.40 20 PRO D O 1
ATOM 4201 N N . ILE D 1 22 ? -18.887 -6.837 4.402 1.00 47.25 21 ILE D N 1
ATOM 4202 C CA . ILE D 1 22 ? -18.128 -8.022 4.018 1.00 43.27 21 ILE D CA 1
ATOM 4203 C C . ILE D 1 22 ? -16.737 -7.990 4.630 1.00 45.86 21 ILE D C 1
ATOM 4204 O O . ILE D 1 22 ? -16.121 -9.040 4.845 1.00 57.41 21 ILE D O 1
ATOM 4220 N N . SER D 1 23 ? -16.212 -6.797 4.908 1.00 44.82 22 SER D N 1
ATOM 4221 C CA . SER D 1 23 ? -14.872 -6.699 5.473 1.00 42.61 22 SER D CA 1
ATOM 4222 C C . SER D 1 23 ? -14.776 -7.444 6.799 1.00 45.86 22 SER D C 1
ATOM 4223 O O . SER D 1 23 ? -13.767 -8.103 7.079 1.00 50.56 22 SER D O 1
ATOM 4231 N N . LEU D 1 24 ? -15.822 -7.368 7.623 1.00 37.29 23 LEU D N 1
ATOM 4232 C CA . LEU D 1 24 ? -15.792 -8.073 8.898 1.00 32.68 23 LEU D CA 1
ATOM 4233 C C . LEU D 1 24 ? -15.740 -9.579 8.686 1.00 34.36 23 LEU D C 1
ATOM 4234 O O . LEU D 1 24 ? -15.004 -10.287 9.383 1.00 42.32 23 LEU D O 1
ATOM 4250 N N . VAL D 1 25 ? -16.489 -10.086 7.707 1.00 38.92 24 VAL D N 1
ATOM 4251 C CA . VAL D 1 25 ? -16.456 -11.517 7.423 1.00 29.00 24 VAL D CA 1
ATOM 4252 C C . VAL D 1 25 ? -15.073 -11.920 6.935 1.00 34.35 24 VAL D C 1
ATOM 4253 O O . VAL D 1 25 ? -14.573 -13.002 7.264 1.00 47.82 24 VAL D O 1
ATOM 4266 N N . ASP D 1 26 ? -14.426 -11.054 6.152 1.00 39.91 25 ASP D N 1
ATOM 4267 C CA . ASP D 1 26 ? -13.077 -11.352 5.684 1.00 36.24 25 ASP D CA 1
ATOM 4268 C C . ASP D 1 26 ? -12.114 -11.503 6.855 1.00 38.95 25 ASP D C 1
ATOM 4269 O O . ASP D 1 26 ? -11.288 -12.424 6.873 1.00 45.08 25 ASP D O 1
ATOM 4278 N N . ASP D 1 27 ? -12.204 -10.609 7.845 1.00 37.93 26 ASP D N 1
ATOM 4279 C CA . ASP D 1 27 ? -11.307 -10.688 8.994 1.00 39.37 26 ASP D CA 1
ATOM 4280 C C . ASP D 1 27 ? -11.511 -11.979 9.774 1.00 41.00 26 ASP D C 1
ATOM 4281 O O . ASP D 1 27 ? -10.574 -12.476 10.410 1.00 45.13 26 ASP D O 1
ATOM 4290 N N . ILE D 1 28 ? -12.715 -12.545 9.730 1.00 35.32 27 ILE D N 1
ATOM 4291 C CA . ILE D 1 28 ? -12.975 -13.774 10.470 1.00 32.56 27 ILE D CA 1
ATOM 4292 C C . ILE D 1 28 ? -12.479 -14.981 9.696 1.00 31.67 27 ILE D C 1
ATOM 4293 O O . ILE D 1 28 ? -11.744 -15.820 10.228 1.00 44.44 27 ILE D O 1
ATOM 4309 N N . ILE D 1 29 ? -12.905 -15.106 8.440 1.00 36.82 28 ILE D N 1
ATOM 4310 C CA . ILE D 1 29 ? -12.475 -16.229 7.614 1.00 35.40 28 ILE D CA 1
ATOM 4311 C C . ILE D 1 29 ? -10.955 -16.276 7.535 1.00 21.94 28 ILE D C 1
ATOM 4312 O O . ILE D 1 29 ? -10.335 -17.317 7.764 1.00 29.68 28 ILE D O 1
ATOM 4328 N N . ASN D 1 30 ? -10.333 -15.143 7.222 1.00 29.29 29 ASN D N 1
ATOM 4329 C CA . ASN D 1 30 ? -8.879 -15.109 7.120 1.00 34.61 29 ASN D CA 1
ATOM 4330 C C . ASN D 1 30 ? -8.225 -15.519 8.432 1.00 30.08 29 ASN D C 1
ATOM 4331 O O . ASN D 1 30 ? -7.181 -16.181 8.432 1.00 45.32 29 ASN D O 1
ATOM 4342 N N . ALA D 1 31 ? -8.829 -15.147 9.561 1.00 26.66 30 ALA D N 1
ATOM 4343 C CA . ALA D 1 31 ? -8.210 -15.416 10.856 1.00 24.67 30 ALA D CA 1
ATOM 4344 C C . ALA D 1 31 ? -8.253 -16.899 11.187 1.00 28.68 30 ALA D C 1
ATOM 4345 O O . ALA D 1 31 ? -7.228 -17.500 11.532 1.00 37.84 30 ALA D O 1
ATOM 4352 N N . VAL D 1 32 ? -9.426 -17.517 11.056 1.00 36.83 31 VAL D N 1
ATOM 4353 C CA . VAL D 1 32 ? -9.565 -18.910 11.461 1.00 26.90 31 VAL D CA 1
ATOM 4354 C C . VAL D 1 32 ? -8.741 -19.823 10.566 1.00 31.22 31 VAL D C 1
ATOM 4355 O O . VAL D 1 32 ? -8.277 -20.882 11.009 1.00 29.92 31 VAL D O 1
ATOM 4368 N N . ASN D 1 33 ? -8.566 -19.463 9.294 1.00 34.85 32 ASN D N 1
ATOM 4369 C CA . ASN D 1 33 ? -7.710 -20.271 8.432 1.00 39.40 32 ASN D CA 1
ATOM 4370 C C . ASN D 1 33 ? -6.270 -20.241 8.924 1.00 28.18 32 ASN D C 1
ATOM 4371 O O . ASN D 1 33 ? -5.611 -21.282 8.994 1.00 33.12 32 ASN D O 1
ATOM 4382 N N . GLU D 1 34 ? -5.770 -19.060 9.293 1.00 31.17 33 GLU D N 1
ATOM 4383 C CA . GLU D 1 34 ? -4.416 -18.971 9.829 1.00 28.76 33 GLU D CA 1
ATOM 4384 C C . GLU D 1 34 ? -4.274 -19.807 11.094 1.00 32.88 33 GLU D C 1
ATOM 4385 O O . GLU D 1 34 ? -3.231 -20.434 11.320 1.00 33.45 33 GLU D O 1
ATOM 4397 N N . ILE D 1 35 ? -5.311 -19.829 11.933 1.00 32.15 34 ILE D N 1
ATOM 4398 C CA . ILE D 1 35 ? -5.279 -20.662 13.134 1.00 25.27 34 ILE D CA 1
ATOM 4399 C C . ILE D 1 35 ? -5.209 -22.134 12.749 1.00 24.73 34 ILE D C 1
ATOM 4400 O O . ILE D 1 35 ? -4.392 -22.898 13.279 1.00 36.41 34 ILE D O 1
ATOM 4416 N N . MET D 1 36 ? -6.084 -22.559 11.836 1.00 33.14 35 MET D N 1
ATOM 4417 C CA . MET D 1 36 ? -6.077 -23.941 11.362 1.00 29.11 35 MET D CA 1
ATOM 4418 C C . MET D 1 36 ? -4.664 -24.406 11.034 1.00 22.70 35 MET D C 1
ATOM 4419 O O . MET D 1 36 ? -4.238 -25.483 11.463 1.00 31.62 35 MET D O 1
ATOM 4433 N N . TYR D 1 37 ? -3.933 -23.629 10.233 1.00 25.65 36 TYR D N 1
ATOM 4434 C CA . TYR D 1 37 ? -2.594 -24.064 9.848 1.00 33.61 36 TYR D CA 1
ATOM 4435 C C . TYR D 1 37 ? -1.624 -24.023 11.025 1.00 31.15 36 TYR D C 1
ATOM 4436 O O . TYR D 1 37 ? -0.706 -24.848 11.093 1.00 32.43 36 TYR D O 1
ATOM 4454 N N . LYS D 1 38 ? -1.808 -23.097 11.969 1.00 27.60 37 LYS D N 1
ATOM 4455 C CA . LYS D 1 38 ? -0.953 -23.114 13.151 1.00 24.83 37 LYS D CA 1
ATOM 4456 C C . LYS D 1 38 ? -1.159 -24.383 13.959 1.00 35.50 37 LYS D C 1
ATOM 4457 O O . LYS D 1 38 ? -0.208 -24.899 14.561 1.00 39.17 37 LYS D O 1
ATOM 4476 N N . CYS D 1 39 ? -2.379 -24.916 13.969 1.00 29.04 38 CYS D N 1
ATOM 4477 C CA . CYS D 1 39 ? -2.631 -26.141 14.716 1.00 30.46 38 CYS D CA 1
ATOM 4478 C C . CYS D 1 39 ? -2.058 -27.365 14.006 1.00 33.46 38 CYS D C 1
ATOM 4479 O O . CYS D 1 39 ? -1.387 -28.191 14.635 1.00 39.68 38 CYS D O 1
ATOM 4487 N N . THR D 1 40 ? -2.305 -27.506 12.700 1.00 28.05 39 THR D N 1
ATOM 4488 C CA . THR D 1 40 ? -1.812 -28.680 11.981 1.00 24.30 39 THR D CA 1
ATOM 4489 C C . THR D 1 40 ? -0.287 -28.733 11.986 1.00 28.15 39 THR D C 1
ATOM 4490 O O . THR D 1 40 ? 0.309 -29.791 12.221 1.00 38.10 39 THR D O 1
ATOM 4501 N N . ASN D 1 41 ? 0.369 -27.605 11.712 1.00 25.12 40 ASN D N 1
ATOM 4502 C CA . ASN D 1 41 ? 1.828 -27.591 11.730 1.00 23.72 40 ASN D CA 1
ATOM 4503 C C . ASN D 1 41 ? 2.356 -27.909 13.121 1.00 26.07 40 ASN D C 1
ATOM 4504 O O . ASN D 1 41 ? 3.246 -28.750 13.284 1.00 36.05 40 ASN D O 1
ATOM 4515 N N . ALA D 1 42 ? 1.806 -27.261 14.146 1.00 31.91 41 ALA D N 1
ATOM 4516 C CA . ALA D 1 42 ? 2.248 -27.557 15.502 1.00 29.48 41 ALA D CA 1
ATOM 4517 C C . ALA D 1 42 ? 2.008 -29.019 15.844 1.00 36.64 41 ALA D C 1
ATOM 4518 O O . ALA D 1 42 ? 2.732 -29.600 16.662 1.00 41.90 41 ALA D O 1
ATOM 4525 N N . MET D 1 43 ? 0.996 -29.624 15.230 1.00 36.94 42 MET D N 1
ATOM 4526 C CA . MET D 1 43 ? 0.671 -31.017 15.502 1.00 32.47 42 MET D CA 1
ATOM 4527 C C . MET D 1 43 ? 1.557 -31.970 14.710 1.00 31.34 42 MET D C 1
ATOM 4528 O O . MET D 1 43 ? 1.901 -33.051 15.199 1.00 30.47 42 MET D O 1
ATOM 4542 N N . GLU D 1 44 ? 1.920 -31.600 13.483 1.00 31.89 43 GLU D N 1
ATOM 4543 C CA . GLU D 1 44 ? 2.839 -32.429 12.714 1.00 27.37 43 GLU D CA 1
ATOM 4544 C C . GLU D 1 44 ? 4.213 -32.461 13.369 1.00 26.70 43 GLU D C 1
ATOM 4545 O O . GLU D 1 44 ? 4.844 -33.520 13.460 1.00 38.10 43 GLU D O 1
ATOM 4557 N N . LYS D 1 45 ? 4.674 -31.313 13.866 1.00 40.44 44 LYS D N 1
ATOM 4558 C CA . LYS D 1 45 ? 5.989 -31.236 14.492 1.00 30.70 44 LYS D CA 1
ATOM 4559 C C . LYS D 1 45 ? 6.024 -31.983 15.816 1.00 31.99 44 LYS D C 1
ATOM 4560 O O . LYS D 1 45 ? 7.078 -32.491 16.210 1.00 36.21 44 LYS D O 1
ATOM 4579 N N . TYR D 1 46 ? 4.892 -32.041 16.524 1.00 37.81 45 TYR D N 1
ATOM 4580 C CA . TYR D 1 46 ? 4.838 -32.780 17.780 1.00 32.53 45 TYR D CA 1
ATOM 4581 C C . TYR D 1 46 ? 4.994 -34.275 17.550 1.00 39.56 45 TYR D C 1
ATOM 4582 O O . TYR D 1 46 ? 5.592 -34.979 18.374 1.00 49.28 45 TYR D O 1
ATOM 4600 N N . LEU D 1 47 ? 4.452 -34.782 16.446 1.00 39.99 46 LEU D N 1
ATOM 4601 C CA . LEU D 1 47 ? 4.471 -36.213 16.189 1.00 31.94 46 LEU D CA 1
ATOM 4602 C C . LEU D 1 47 ? 5.727 -36.665 15.456 1.00 37.04 46 LEU D C 1
ATOM 4603 O O . LEU D 1 47 ? 6.285 -37.719 15.782 1.00 37.37 46 LEU D O 1
ATOM 4619 N N . MET D 1 48 ? 6.223 -35.875 14.501 1.00 31.08 47 MET D N 1
ATOM 4620 C CA . MET D 1 48 ? 7.367 -36.336 13.721 1.00 32.62 47 MET D CA 1
ATOM 4621 C C . MET D 1 48 ? 8.601 -36.535 14.585 1.00 39.21 47 MET D C 1
ATOM 4622 O O . MET D 1 48 ? 9.424 -37.409 14.290 1.00 64.25 47 MET D O 1
ATOM 4636 N N . GLN D 1 49 ? 8.756 -35.752 15.645 1.00 27.50 48 GLN D N 1
ATOM 4637 C CA . GLN D 1 49 ? 9.822 -36.019 16.602 1.00 36.99 48 GLN D CA 1
ATOM 4638 C C . GLN D 1 49 ? 9.437 -37.084 17.620 1.00 43.29 48 GLN D C 1
ATOM 4639 O O . GLN D 1 49 ? 10.162 -37.279 18.605 1.00 44.16 48 GLN D O 1
ATOM 4653 N N . ARG D 1 50 ? 8.318 -37.774 17.391 1.00 33.31 49 ARG D N 1
ATOM 4654 C CA . ARG D 1 50 ? 7.923 -38.960 18.140 1.00 30.52 49 ARG D CA 1
ATOM 4655 C C . ARG D 1 50 ? 7.530 -40.075 17.182 1.00 41.30 49 ARG D C 1
ATOM 4656 O O . ARG D 1 50 ? 6.735 -40.954 17.526 1.00 38.10 49 ARG D O 1
ATOM 4677 N N . ASN D 1 51 ? 8.080 -40.031 15.967 1.00 44.11 50 ASN D N 1
ATOM 4678 C CA . ASN D 1 51 ? 7.697 -40.953 14.907 1.00 41.16 50 ASN D CA 1
ATOM 4679 C C . ASN D 1 51 ? 8.210 -42.369 15.129 1.00 43.96 50 ASN D C 1
ATOM 4680 O O . ASN D 1 51 ? 7.672 -43.307 14.526 1.00 40.02 50 ASN D O 1
ATOM 4691 N N . ILE D 1 52 ? 9.217 -42.556 15.973 1.00 46.34 51 ILE D N 1
ATOM 4692 C CA . ILE D 1 52 ? 9.796 -43.872 16.218 1.00 45.94 51 ILE D CA 1
ATOM 4693 C C . ILE D 1 52 ? 9.324 -44.349 17.582 1.00 47.19 51 ILE D C 1
ATOM 4694 O O . ILE D 1 52 ? 9.690 -43.778 18.618 1.00 33.88 51 ILE D O 1
ATOM 4710 N N . ILE D 1 53 ? 8.509 -45.399 17.577 1.00 50.72 52 ILE D N 1
ATOM 4711 C CA . ILE D 1 53 ? 8.028 -46.036 18.795 1.00 50.96 52 ILE D CA 1
ATOM 4712 C C . ILE D 1 53 ? 8.567 -47.459 18.819 1.00 51.27 52 ILE D C 1
ATOM 4713 O O . ILE D 1 53 ? 8.347 -48.231 17.876 1.00 42.58 52 ILE D O 1
ATOM 4729 N N . GLY D 1 54 ? 9.287 -47.795 19.885 1.00 64.42 53 GLY D N 1
ATOM 4730 C CA . GLY D 1 54 ? 9.926 -49.088 19.985 1.00 63.85 53 GLY D CA 1
ATOM 4731 C C . GLY D 1 54 ? 11.091 -49.181 19.026 1.00 70.59 53 GLY D C 1
ATOM 4732 O O . GLY D 1 54 ? 12.163 -48.620 19.276 1.00 67.44 53 GLY D O 1
ATOM 4736 N N . LYS D 1 55 ? 10.876 -49.866 17.903 1.00 55.04 54 LYS D N 1
ATOM 4737 C CA . LYS D 1 55 ? 11.898 -49.975 16.873 1.00 62.66 54 LYS D CA 1
ATOM 4738 C C . LYS D 1 55 ? 11.323 -49.738 15.482 1.00 66.95 54 LYS D C 1
ATOM 4739 O O . LYS D 1 55 ? 12.041 -49.932 14.492 1.00 70.18 54 LYS D O 1
ATOM 4758 N N . LYS D 1 56 ? 10.067 -49.314 15.376 1.00 55.60 55 LYS D N 1
ATOM 4759 C CA . LYS D 1 56 ? 9.434 -49.071 14.091 1.00 45.44 55 LYS D CA 1
ATOM 4760 C C . LYS D 1 56 ? 9.315 -47.572 13.848 1.00 49.92 55 LYS D C 1
ATOM 4761 O O . LYS D 1 56 ? 9.220 -46.775 14.788 1.00 48.95 55 LYS D O 1
ATOM 4780 N N . ASP D 1 57 ? 9.339 -47.198 12.571 1.00 39.23 56 ASP D N 1
ATOM 4781 C CA . ASP D 1 57 ? 9.370 -45.803 12.149 1.00 43.90 56 ASP D CA 1
ATOM 4782 C C . ASP D 1 57 ? 8.063 -45.485 11.436 1.00 41.97 56 ASP D C 1
ATOM 4783 O O . ASP D 1 57 ? 7.772 -46.058 10.382 1.00 41.97 56 ASP D O 1
ATOM 4792 N N . PHE D 1 58 ? 7.276 -44.581 12.022 1.00 44.31 57 PHE D N 1
ATOM 4793 C CA . PHE D 1 58 ? 5.966 -44.212 11.505 1.00 41.24 57 PHE D CA 1
ATOM 4794 C C . PHE D 1 58 ? 5.988 -42.890 10.735 1.00 47.50 57 PHE D C 1
ATOM 4795 O O . PHE D 1 58 ? 4.933 -42.272 10.547 1.00 47.88 57 PHE D O 1
ATOM 4812 N N . SER D 1 59 ? 7.164 -42.459 10.265 1.00 48.06 58 SER D N 1
ATOM 4813 C CA . SER D 1 59 ? 7.288 -41.161 9.603 1.00 39.83 58 SER D CA 1
ATOM 4814 C C . SER D 1 59 ? 6.305 -41.009 8.449 1.00 40.55 58 SER D C 1
ATOM 4815 O O . SER D 1 59 ? 5.610 -39.993 8.337 1.00 48.90 58 SER D O 1
ATOM 4823 N N . ASP D 1 60 ? 6.254 -42.000 7.560 1.00 40.95 59 ASP D N 1
ATOM 4824 C CA . ASP D 1 60 ? 5.346 -41.925 6.418 1.00 49.47 59 ASP D CA 1
ATOM 4825 C C . ASP D 1 60 ? 3.905 -41.730 6.878 1.00 46.25 59 ASP D C 1
ATOM 4826 O O . ASP D 1 60 ? 3.204 -40.832 6.399 1.00 46.52 59 ASP D O 1
ATOM 4835 N N . GLU D 1 61 ? 3.447 -42.561 7.821 1.00 40.97 60 GLU D N 1
ATOM 4836 C CA . GLU D 1 61 ? 2.050 -42.510 8.246 1.00 33.09 60 GLU D CA 1
ATOM 4837 C C . GLU D 1 61 ? 1.696 -41.172 8.876 1.00 40.26 60 GLU D C 1
ATOM 4838 O O . GLU D 1 61 ? 0.547 -40.727 8.774 1.00 41.55 60 GLU D O 1
ATOM 4850 N N . ILE D 1 62 ? 2.649 -40.533 9.556 1.00 38.03 61 ILE D N 1
ATOM 4851 C CA . ILE D 1 62 ? 2.369 -39.249 10.193 1.00 35.08 61 ILE D CA 1
ATOM 4852 C C . ILE D 1 62 ? 2.225 -38.150 9.146 1.00 36.99 61 ILE D C 1
ATOM 4853 O O . ILE D 1 62 ? 1.269 -37.366 9.181 1.00 44.62 61 ILE D O 1
ATOM 4869 N N . LYS D 1 63 ? 3.196 -38.034 8.233 1.00 42.50 62 LYS D N 1
ATOM 4870 C CA . LYS D 1 63 ? 3.071 -37.060 7.149 1.00 40.55 62 LYS D CA 1
ATOM 4871 C C . LYS D 1 63 ? 1.755 -37.243 6.402 1.00 40.74 62 LYS D C 1
ATOM 4872 O O . LYS D 1 63 ? 1.048 -36.271 6.116 1.00 48.92 62 LYS D O 1
ATOM 4891 N N . ILE D 1 64 ? 1.413 -38.489 6.071 1.00 39.34 63 ILE D N 1
ATOM 4892 C CA . ILE D 1 64 ? 0.160 -38.752 5.370 1.00 43.39 63 ILE D CA 1
ATOM 4893 C C . ILE D 1 64 ? -1.028 -38.479 6.288 1.00 46.01 63 ILE D C 1
ATOM 4894 O O . ILE D 1 64 ? -2.075 -37.991 5.843 1.00 42.64 63 ILE D O 1
ATOM 4910 N N . GLY D 1 65 ? -0.886 -38.784 7.580 1.00 44.50 64 GLY D N 1
ATOM 4911 C CA . GLY D 1 65 ? -1.984 -38.564 8.514 1.00 38.20 64 GLY D CA 1
ATOM 4912 C C . GLY D 1 65 ? -2.254 -37.092 8.761 1.00 32.06 64 GLY D C 1
ATOM 4913 O O . GLY D 1 65 ? -3.406 -36.649 8.763 1.00 35.30 64 GLY D O 1
ATOM 4917 N N . THR D 1 66 ? -1.194 -36.316 8.998 1.00 34.11 65 THR D N 1
ATOM 4918 C CA . THR D 1 66 ? -1.351 -34.878 9.192 1.00 33.18 65 THR D CA 1
ATOM 4919 C C . THR D 1 66 ? -1.945 -34.217 7.950 1.00 41.43 65 THR D C 1
ATOM 4920 O O . THR D 1 66 ? -2.836 -33.367 8.052 1.00 47.19 65 THR D O 1
ATOM 4931 N N . ALA D 1 67 ? -1.444 -34.576 6.762 1.00 42.55 66 ALA D N 1
ATOM 4932 C CA . ALA D 1 67 ? -2.002 -34.021 5.531 1.00 32.08 66 ALA D CA 1
ATOM 4933 C C . ALA D 1 67 ? -3.450 -34.459 5.341 1.00 33.34 66 ALA D C 1
ATOM 4934 O O . ALA D 1 67 ? -4.303 -33.655 4.950 1.00 39.23 66 ALA D O 1
ATOM 4941 N N . LYS D 1 68 ? -3.746 -35.731 5.612 1.00 40.21 67 LYS D N 1
ATOM 4942 C CA . LYS D 1 68 ? -5.123 -36.202 5.505 1.00 47.54 67 LYS D CA 1
ATOM 4943 C C . LYS D 1 68 ? -6.047 -35.430 6.434 1.00 47.54 67 LYS D C 1
ATOM 4944 O O . LYS D 1 68 ? -7.229 -35.248 6.128 1.00 51.91 67 LYS D O 1
ATOM 4963 N N . LEU D 1 69 ? -5.529 -34.961 7.561 1.00 45.61 68 LEU D N 1
ATOM 4964 C CA . LEU D 1 69 ? -6.359 -34.282 8.544 1.00 41.59 68 LEU D CA 1
ATOM 4965 C C . LEU D 1 69 ? -6.462 -32.789 8.276 1.00 37.83 68 LEU D C 1
ATOM 4966 O O . LEU D 1 69 ? -7.529 -32.196 8.460 1.00 41.53 68 LEU D O 1
ATOM 4982 N N . GLU D 1 70 ? -5.363 -32.166 7.859 1.00 37.70 69 GLU D N 1
ATOM 4983 C CA . GLU D 1 70 ? -5.414 -30.767 7.466 1.00 39.52 69 GLU D CA 1
ATOM 4984 C C . GLU D 1 70 ? -6.486 -30.546 6.407 1.00 42.16 69 GLU D C 1
ATOM 4985 O O . GLU D 1 70 ? -7.408 -29.744 6.594 1.00 46.20 69 GLU D O 1
ATOM 4997 N N . SER D 1 71 ? -6.412 -31.303 5.310 1.00 50.81 70 SER D N 1
ATOM 4998 C CA . SER D 1 71 ? -7.327 -31.096 4.193 1.00 51.65 70 SER D CA 1
ATOM 4999 C C . SER D 1 71 ? -8.778 -31.301 4.605 1.00 40.95 70 SER D C 1
ATOM 5000 O O . SER D 1 71 ? -9.683 -30.715 4.002 1.00 56.75 70 SER D O 1
ATOM 5008 N N . LEU D 1 72 ? -9.025 -32.141 5.607 1.00 35.44 71 LEU D N 1
ATOM 5009 C CA . LEU D 1 72 ? -10.392 -32.320 6.080 1.00 41.23 71 LEU D CA 1
ATOM 5010 C C . LEU D 1 72 ? -10.875 -31.117 6.874 1.00 40.88 71 LEU D C 1
ATOM 5011 O O . LEU D 1 72 ? -12.083 -30.861 6.929 1.00 40.35 71 LEU D O 1
ATOM 5027 N N . LEU D 1 73 ? -9.958 -30.387 7.519 1.00 45.93 72 LEU D N 1
ATOM 5028 C CA . LEU D 1 73 ? -10.333 -29.149 8.193 1.00 39.48 72 LEU D CA 1
ATOM 5029 C C . LEU D 1 73 ? -10.525 -28.021 7.193 1.00 41.44 72 LEU D C 1
ATOM 5030 O O . LEU D 1 73 ? -11.454 -27.218 7.333 1.00 46.99 72 LEU D O 1
ATOM 5046 N N . GLU D 1 74 ? -9.670 -27.954 6.169 1.00 44.44 73 GLU D N 1
ATOM 5047 C CA . GLU D 1 74 ? -9.868 -26.972 5.111 1.00 38.61 73 GLU D CA 1
ATOM 5048 C C . GLU D 1 74 ? -11.289 -27.043 4.571 1.00 39.33 73 GLU D C 1
ATOM 5049 O O . GLU D 1 74 ? -11.890 -26.014 4.246 1.00 51.19 73 GLU D O 1
ATOM 5061 N N . ASN D 1 75 ? -11.857 -28.249 4.507 1.00 36.76 74 ASN D N 1
ATOM 5062 C CA . ASN D 1 75 ? -13.215 -28.426 4.004 1.00 42.94 74 ASN D CA 1
ATOM 5063 C C . ASN D 1 75 ? -14.242 -28.015 5.051 1.00 42.13 74 ASN D C 1
ATOM 5064 O O . ASN D 1 75 ? -15.196 -27.286 4.751 1.00 43.78 74 ASN D O 1
ATOM 5075 N N . SER D 1 76 ? -14.055 -28.462 6.292 1.00 39.68 75 SER D N 1
ATOM 5076 C CA . SER D 1 76 ? -15.019 -28.140 7.337 1.00 34.52 75 SER D CA 1
ATOM 5077 C C . SER D 1 76 ? -15.031 -26.643 7.629 1.00 41.56 75 SER D C 1
ATOM 5078 O O . SER D 1 76 ? -16.098 -26.056 7.841 1.00 45.81 75 SER D O 1
ATOM 5086 N N . VAL D 1 77 ? -13.856 -26.009 7.633 1.00 40.60 76 VAL D N 1
ATOM 5087 C CA . VAL D 1 77 ? -13.780 -24.565 7.837 1.00 32.97 76 VAL D CA 1
ATOM 5088 C C . VAL D 1 77 ? -14.433 -23.831 6.672 1.00 44.69 76 VAL D C 1
ATOM 5089 O O . VAL D 1 77 ? -15.314 -22.984 6.866 1.00 47.84 76 VAL D O 1
ATOM 5102 N N . ASP D 1 78 ? -14.003 -24.138 5.442 1.00 42.25 77 ASP D N 1
ATOM 5103 C CA . ASP D 1 78 ? -14.610 -23.524 4.264 1.00 33.78 77 ASP D CA 1
ATOM 5104 C C . ASP D 1 78 ? -16.118 -23.725 4.251 1.00 38.91 77 ASP D C 1
ATOM 5105 O O . ASP D 1 78 ? -16.869 -22.834 3.837 1.00 55.85 77 ASP D O 1
ATOM 5114 N N . LYS D 1 79 ? -16.586 -24.879 4.719 1.00 39.73 78 LYS D N 1
ATOM 5115 C CA . LYS D 1 79 ? -18.022 -25.129 4.730 1.00 43.23 78 LYS D CA 1
ATOM 5116 C C . LYS D 1 79 ? -18.718 -24.265 5.773 1.00 49.24 78 LYS D C 1
ATOM 5117 O O . LYS D 1 79 ? -19.636 -23.502 5.450 1.00 51.83 78 LYS D O 1
ATOM 5136 N N . ASN D 1 80 ? -18.264 -24.340 7.025 1.00 46.45 79 ASN D N 1
ATOM 5137 C CA . ASN D 1 80 ? -19.006 -23.738 8.125 1.00 46.64 79 ASN D CA 1
ATOM 5138 C C . ASN D 1 80 ? -18.872 -22.223 8.165 1.00 46.79 79 ASN D C 1
ATOM 5139 O O . ASN D 1 80 ? -19.773 -21.545 8.674 1.00 54.15 79 ASN D O 1
ATOM 5150 N N . PHE D 1 81 ? -17.771 -21.670 7.663 1.00 39.20 80 PHE D N 1
ATOM 5151 C CA . PHE D 1 81 ? -17.624 -20.221 7.647 1.00 36.82 80 PHE D CA 1
ATOM 5152 C C . PHE D 1 81 ? -18.214 -19.574 6.406 1.00 43.11 80 PHE D C 1
ATOM 5153 O O . PHE D 1 81 ? -18.425 -18.357 6.408 1.00 46.89 80 PHE D O 1
ATOM 5170 N N . ASP D 1 82 ? -18.513 -20.349 5.364 1.00 42.83 81 ASP D N 1
ATOM 5171 C CA . ASP D 1 82 ? -19.337 -19.815 4.286 1.00 40.96 81 ASP D CA 1
ATOM 5172 C C . ASP D 1 82 ? -20.787 -19.674 4.738 1.00 38.99 81 ASP D C 1
ATOM 5173 O O . ASP D 1 82 ? -21.453 -18.690 4.402 1.00 47.59 81 ASP D O 1
ATOM 5182 N N . LYS D 1 83 ? -21.288 -20.637 5.513 1.00 39.47 82 LYS D N 1
ATOM 5183 C CA . LYS D 1 83 ? -22.581 -20.463 6.168 1.00 40.23 82 LYS D CA 1
ATOM 5184 C C . LYS D 1 83 ? -22.581 -19.234 7.070 1.00 44.88 82 LYS D C 1
ATOM 5185 O O . LYS D 1 83 ? -23.559 -18.478 7.103 1.00 50.37 82 LYS D O 1
ATOM 5204 N N . LEU D 1 84 ? -21.499 -19.032 7.827 1.00 50.29 83 LEU D N 1
ATOM 5205 C CA . LEU D 1 84 ? -21.333 -17.802 8.597 1.00 43.85 83 LEU D CA 1
ATOM 5206 C C . LEU D 1 84 ? -21.455 -16.578 7.698 1.00 45.93 83 LEU D C 1
ATOM 5207 O O . LEU D 1 84 ? -22.227 -15.654 7.983 1.00 48.97 83 LEU D O 1
ATOM 5223 N N . GLU D 1 85 ? -20.676 -16.551 6.611 1.00 44.81 84 GLU D N 1
ATOM 5224 C CA . GLU D 1 85 ? -20.735 -15.441 5.665 1.00 37.26 84 GLU D CA 1
ATOM 5225 C C . GLU D 1 85 ? -22.172 -15.094 5.307 1.00 36.45 84 GLU D C 1
ATOM 5226 O O . GLU D 1 85 ? -22.518 -13.918 5.148 1.00 51.57 84 GLU D O 1
ATOM 5238 N N . LEU D 1 86 ? -23.033 -16.102 5.218 1.00 36.89 85 LEU D N 1
ATOM 5239 C CA . LEU D 1 86 ? -24.419 -15.864 4.843 1.00 43.55 85 LEU D CA 1
ATOM 5240 C C . LEU D 1 86 ? -25.272 -15.480 6.045 1.00 48.71 85 LEU D C 1
ATOM 5241 O O . LEU D 1 86 ? -26.054 -14.526 5.974 1.00 56.86 85 LEU D O 1
ATOM 5257 N N . TYR D 1 87 ? -25.142 -16.199 7.163 1.00 44.32 86 TYR D N 1
ATOM 5258 C CA . TYR D 1 87 ? -26.001 -15.886 8.301 1.00 41.47 86 TYR D CA 1
ATOM 5259 C C . TYR D 1 87 ? -25.777 -14.460 8.776 1.00 44.08 86 TYR D C 1
ATOM 5260 O O . TYR D 1 87 ? -26.723 -13.801 9.219 1.00 66.22 86 TYR D O 1
ATOM 5278 N N . VAL D 1 88 ? -24.542 -13.962 8.685 1.00 41.52 87 VAL D N 1
ATOM 5279 C CA . VAL D 1 88 ? -24.245 -12.604 9.133 1.00 44.98 87 VAL D CA 1
ATOM 5280 C C . VAL D 1 88 ? -24.821 -11.589 8.157 1.00 49.34 87 VAL D C 1
ATOM 5281 O O . VAL D 1 88 ? -25.568 -10.680 8.540 1.00 46.23 87 VAL D O 1
ATOM 5294 N N . LEU D 1 89 ? -24.460 -11.720 6.879 1.00 50.28 88 LEU D N 1
ATOM 5295 C CA . LEU D 1 89 ? -24.871 -10.747 5.877 1.00 47.71 88 LEU D CA 1
ATOM 5296 C C . LEU D 1 89 ? -26.376 -10.705 5.694 1.00 50.66 88 LEU D C 1
ATOM 5297 O O . LEU D 1 89 ? -26.892 -9.747 5.110 1.00 56.82 88 LEU D O 1
ATOM 5313 N N . ARG D 1 90 ? -27.091 -11.711 6.189 1.00 49.80 89 ARG D N 1
ATOM 5314 C CA . ARG D 1 90 ? -28.532 -11.804 6.014 1.00 55.13 89 ARG D CA 1
ATOM 5315 C C . ARG D 1 90 ? -29.331 -11.484 7.264 1.00 55.23 89 ARG D C 1
ATOM 5316 O O . ARG D 1 90 ? -30.435 -10.953 7.151 1.00 66.66 89 ARG D O 1
ATOM 5337 N N . ASN D 1 91 ? -28.791 -11.763 8.444 1.00 52.72 90 ASN D N 1
ATOM 5338 C CA . ASN D 1 91 ? -29.528 -11.627 9.691 1.00 55.13 90 ASN D CA 1
ATOM 5339 C C . ASN D 1 91 ? -28.909 -10.648 10.666 1.00 58.93 90 ASN D C 1
ATOM 5340 O O . ASN D 1 91 ? -29.636 -10.047 11.457 1.00 66.49 90 ASN D O 1
ATOM 5351 N N . ILE D 1 92 ? -27.589 -10.508 10.668 1.00 57.64 91 ILE D N 1
ATOM 5352 C CA . ILE D 1 92 ? -26.929 -9.615 11.609 1.00 53.90 91 ILE D CA 1
ATOM 5353 C C . ILE D 1 92 ? -26.725 -8.277 10.917 1.00 53.05 91 ILE D C 1
ATOM 5354 O O . ILE D 1 92 ? -27.457 -7.316 11.181 1.00 59.25 91 ILE D O 1
ATOM 5370 N N . LEU D 1 93 ? -25.719 -8.190 10.047 1.00 52.13 92 LEU D N 1
ATOM 5371 C CA . LEU D 1 93 ? -25.498 -6.961 9.295 1.00 49.38 92 LEU D CA 1
ATOM 5372 C C . LEU D 1 93 ? -26.567 -6.809 8.220 1.00 49.12 92 LEU D C 1
ATOM 5373 O O . LEU D 1 93 ? -26.266 -6.841 7.022 1.00 50.66 92 LEU D O 1
ATOM 5389 N N . SER D 1 94 ? -27.821 -6.671 8.651 1.00 62.32 93 SER D N 1
ATOM 5390 C CA . SER D 1 94 ? -28.973 -6.637 7.764 1.00 63.00 93 SER D CA 1
ATOM 5391 C C . SER D 1 94 ? -29.919 -5.544 8.232 1.00 75.84 93 SER D C 1
ATOM 5392 O O . SER D 1 94 ? -30.054 -5.300 9.434 1.00 84.01 93 SER D O 1
ATOM 5400 N N . ILE D 1 95 ? -30.602 -4.907 7.281 1.00 80.14 94 ILE D N 1
ATOM 5401 C CA . ILE D 1 95 ? -31.705 -4.009 7.583 1.00 75.28 94 ILE D CA 1
ATOM 5402 C C . ILE D 1 95 ? -32.870 -4.384 6.673 1.00 79.84 94 ILE D C 1
ATOM 5403 O O . ILE D 1 95 ? -32.736 -4.332 5.447 1.00 88.52 94 ILE D O 1
ATOM 5419 N N . PRO D 1 96 ? -34.019 -4.822 7.213 1.00 76.60 95 PRO D N 1
ATOM 5420 C CA . PRO D 1 96 ? -35.113 -5.290 6.347 1.00 77.47 95 PRO D CA 1
ATOM 5421 C C . PRO D 1 96 ? -35.701 -4.206 5.456 1.00 96.37 95 PRO D C 1
ATOM 5422 O O . PRO D 1 96 ? -35.153 -3.105 5.343 1.00 98.18 95 PRO D O 1
ATOM 5433 N N . SER D 1 97 ? -36.829 -4.519 4.816 1.00 100.63 96 SER D N 1
ATOM 5434 C CA . SER D 1 97 ? -37.555 -3.543 4.013 1.00 98.52 96 SER D CA 1
ATOM 5435 C C . SER D 1 97 ? -38.479 -2.662 4.842 1.00 97.79 96 SER D C 1
ATOM 5436 O O . SER D 1 97 ? -39.064 -1.724 4.293 1.00 103.13 96 SER D O 1
ATOM 5444 N N . ASP D 1 98 ? -38.618 -2.932 6.143 1.00 105.02 97 ASP D N 1
ATOM 5445 C CA . ASP D 1 98 ? -39.487 -2.114 6.982 1.00 107.93 97 ASP D CA 1
ATOM 5446 C C . ASP D 1 98 ? -39.105 -0.640 6.899 1.00 116.83 97 ASP D C 1
ATOM 5447 O O . ASP D 1 98 ? -39.980 0.235 6.874 1.00 133.00 97 ASP D O 1
ATOM 5456 N N . LEU D 1 99 ? -37.806 -0.343 6.850 1.00 107.29 98 LEU D N 1
ATOM 5457 C CA . LEU D 1 99 ? -37.347 1.030 6.667 1.00 114.13 98 LEU D CA 1
ATOM 5458 C C . LEU D 1 99 ? -37.159 1.378 5.197 1.00 112.42 98 LEU D C 1
ATOM 5459 O O . LEU D 1 99 ? -37.422 2.516 4.792 1.00 128.58 98 LEU D O 1
ATOM 5475 N N . LEU D 1 100 ? -36.708 0.420 4.385 1.00 83.95 99 LEU D N 1
ATOM 5476 C CA . LEU D 1 100 ? -36.390 0.718 2.995 1.00 91.70 99 LEU D CA 1
ATOM 5477 C C . LEU D 1 100 ? -37.635 0.933 2.145 1.00 109.00 99 LEU D C 1
ATOM 5478 O O . LEU D 1 100 ? -37.528 1.487 1.045 1.00 105.43 99 LEU D O 1
ATOM 5494 N N . GLU D 1 101 ? -38.806 0.522 2.624 1.00 114.80 100 GLU D N 1
ATOM 5495 C CA . GLU D 1 101 ? -40.059 0.846 1.954 1.00 109.43 100 GLU D CA 1
ATOM 5496 C C . GLU D 1 101 ? -40.464 2.278 2.278 1.00 106.67 100 GLU D C 1
ATOM 5497 O O . GLU D 1 101 ? -40.907 3.018 1.402 1.00 125.37 100 GLU D O 1
ATOM 5509 N N . THR E 2 12 ? -36.246 -1.314 24.250 1.00 116.96 12 THR E N 1
ATOM 5510 C CA . THR E 2 12 ? -34.964 -1.558 23.595 1.00 125.92 12 THR E CA 1
ATOM 5511 C C . THR E 2 12 ? -34.274 -2.787 24.169 1.00 124.92 12 THR E C 1
ATOM 5512 O O . THR E 2 12 ? -34.199 -2.959 25.386 1.00 139.18 12 THR E O 1
ATOM 5522 N N . GLU E 2 13 ? -33.766 -3.639 23.282 1.00 113.26 13 GLU E N 1
ATOM 5523 C CA . GLU E 2 13 ? -32.951 -4.774 23.685 1.00 109.06 13 GLU E CA 1
ATOM 5524 C C . GLU E 2 13 ? -31.891 -5.003 22.619 1.00 102.26 13 GLU E C 1
ATOM 5525 O O . GLU E 2 13 ? -32.128 -4.783 21.429 1.00 97.95 13 GLU E O 1
ATOM 5537 N N . HIS E 2 14 ? -30.720 -5.449 23.062 1.00 95.65 14 HIS E N 1
ATOM 5538 C CA . HIS E 2 14 ? -29.555 -5.622 22.201 1.00 83.26 14 HIS E CA 1
ATOM 5539 C C . HIS E 2 14 ? -29.336 -7.110 21.971 1.00 80.35 14 HIS E C 1
ATOM 5540 O O . HIS E 2 14 ? -28.983 -7.843 22.900 1.00 81.62 14 HIS E O 1
ATOM 5554 N N . ILE E 2 15 ? -29.555 -7.550 20.732 1.00 84.16 15 ILE E N 1
ATOM 5555 C CA . ILE E 2 15 ? -29.587 -8.971 20.399 1.00 78.08 15 ILE E CA 1
ATOM 5556 C C . ILE E 2 15 ? -28.701 -9.303 19.204 1.00 68.43 15 ILE E C 1
ATOM 5557 O O . ILE E 2 15 ? -28.432 -10.479 18.939 1.00 76.96 15 ILE E O 1
ATOM 5573 N N . ARG E 2 16 ? -28.229 -8.289 18.473 1.00 67.02 16 ARG E N 1
ATOM 5574 C CA . ARG E 2 16 ? -27.489 -8.584 17.248 1.00 63.34 16 ARG E CA 1
ATOM 5575 C C . ARG E 2 16 ? -26.049 -8.996 17.524 1.00 61.11 16 ARG E C 1
ATOM 5576 O O . ARG E 2 16 ? -25.546 -9.938 16.900 1.00 59.87 16 ARG E O 1
ATOM 5597 N N . PHE E 2 17 ? -25.358 -8.303 18.432 1.00 64.23 17 PHE E N 1
ATOM 5598 C CA . PHE E 2 17 ? -23.982 -8.685 18.729 1.00 64.39 17 PHE E CA 1
ATOM 5599 C C . PHE E 2 17 ? -23.932 -10.029 19.439 1.00 65.24 17 PHE E C 1
ATOM 5600 O O . PHE E 2 17 ? -23.069 -10.865 19.146 1.00 63.66 17 PHE E O 1
ATOM 5617 N N . GLN E 2 18 ? -24.845 -10.251 20.384 1.00 62.25 18 GLN E N 1
ATOM 5618 C CA . GLN E 2 18 ? -24.899 -11.539 21.060 1.00 53.84 18 GLN E CA 1
ATOM 5619 C C . GLN E 2 18 ? -25.162 -12.663 20.070 1.00 49.68 18 GLN E C 1
ATOM 5620 O O . GLN E 2 18 ? -24.745 -13.802 20.301 1.00 58.48 18 GLN E O 1
ATOM 5634 N N . ARG E 2 19 ? -25.847 -12.363 18.965 1.00 53.01 19 ARG E N 1
ATOM 5635 C CA . ARG E 2 19 ? -26.014 -13.345 17.898 1.00 47.98 19 ARG E CA 1
ATOM 5636 C C . ARG E 2 19 ? -24.706 -13.545 17.142 1.00 49.16 19 ARG E C 1
ATOM 5637 O O . ARG E 2 19 ? -24.328 -14.676 16.819 1.00 50.29 19 ARG E O 1
ATOM 5658 N N . LEU E 2 20 ? -24.040 -12.446 16.787 1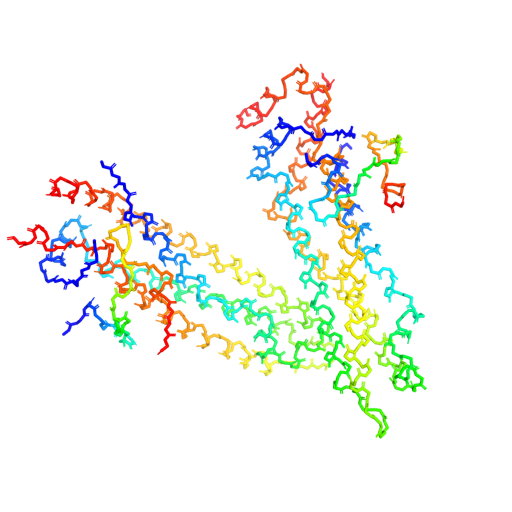.00 43.66 20 LEU E N 1
ATOM 5659 C CA . LEU E 2 20 ? -22.740 -12.548 16.134 1.00 43.74 20 LEU E CA 1
ATOM 5660 C C . LEU E 2 20 ? -21.804 -13.472 16.908 1.00 47.50 20 LEU E C 1
ATOM 5661 O O . LEU E 2 20 ? -21.115 -14.310 16.313 1.00 43.23 20 LEU E O 1
ATOM 5677 N N . VAL E 2 21 ? -21.792 -13.358 1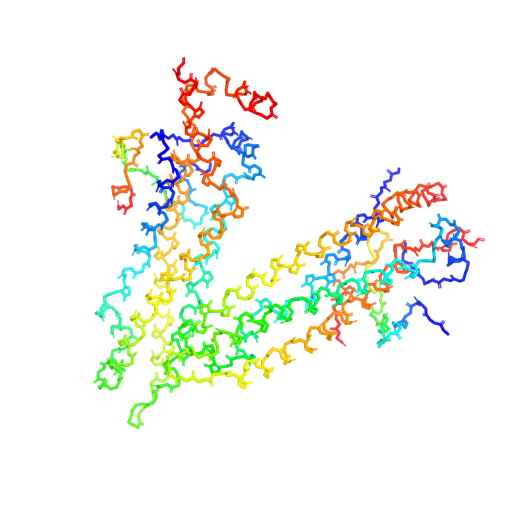8.240 1.00 52.40 21 VAL E N 1
ATOM 5678 C CA . VAL E 2 21 ? -20.938 -14.216 19.059 1.00 43.47 21 VAL E CA 1
ATOM 5679 C C . VAL E 2 21 ? -21.393 -15.663 18.965 1.00 45.57 21 VAL E C 1
ATOM 5680 O O . VAL E 2 21 ? -20.576 -16.592 18.982 1.00 49.70 21 VAL E O 1
ATOM 5693 N N . GLN E 2 22 ? -22.700 -15.881 18.868 1.00 43.04 22 GLN E N 1
ATOM 5694 C CA . GLN E 2 22 ? -23.210 -17.241 18.804 1.00 43.36 22 GLN E CA 1
ATOM 5695 C C . GLN E 2 22 ? -22.924 -17.881 17.452 1.00 35.41 22 GLN E C 1
ATOM 5696 O O . GLN E 2 22 ? -22.644 -19.082 17.383 1.00 50.30 22 GLN E O 1
ATOM 5710 N N . VAL E 2 23 ? -22.945 -17.101 16.373 1.00 36.70 23 VAL E N 1
ATOM 5711 C CA . VAL E 2 23 ? -22.714 -17.700 15.065 1.00 38.34 23 VAL E CA 1
ATOM 5712 C C . VAL E 2 23 ? -21.233 -17.996 14.867 1.00 43.49 23 VAL E C 1
ATOM 5713 O O . VAL E 2 23 ? -20.879 -18.992 14.223 1.00 43.18 23 VAL E O 1
ATOM 5726 N N . CYS E 2 24 ? -20.349 -17.165 15.425 1.00 50.23 24 CYS E N 1
ATOM 5727 C CA . CYS E 2 24 ? -18.923 -17.474 15.400 1.00 32.59 24 CYS E CA 1
ATOM 5728 C C . CYS E 2 24 ? -18.647 -18.770 16.144 1.00 29.70 24 CYS E C 1
ATOM 5729 O O . CYS E 2 24 ? -18.065 -19.708 15.592 1.00 38.32 24 CYS E O 1
ATOM 5737 N N . ASN E 2 25 ? -19.075 -18.843 17.408 1.00 33.56 25 ASN E N 1
ATOM 5738 C CA . ASN E 2 25 ? -18.896 -20.069 18.175 1.00 30.96 25 ASN E CA 1
ATOM 5739 C C . ASN E 2 25 ? -19.462 -21.269 17.431 1.00 36.02 25 ASN E C 1
ATOM 5740 O O . ASN E 2 25 ? -18.876 -22.356 17.454 1.00 55.68 25 ASN E O 1
ATOM 5751 N N . LYS E 2 26 ? -20.600 -21.095 16.758 1.00 32.47 26 LYS E N 1
ATOM 5752 C CA . LYS E 2 26 ? -21.185 -22.216 16.034 1.00 34.14 26 LYS E CA 1
ATOM 5753 C C . LYS E 2 26 ? -20.287 -22.668 14.889 1.00 30.02 26 LYS E C 1
ATOM 5754 O O . LYS E 2 26 ? -20.132 -23.871 14.653 1.00 37.91 26 LYS E O 1
ATOM 5773 N N . ALA E 2 27 ? -19.661 -21.724 14.185 1.00 38.40 27 ALA E N 1
ATOM 5774 C CA . ALA E 2 27 ? -18.800 -22.095 13.068 1.00 35.87 27 ALA E CA 1
ATOM 5775 C C . ALA E 2 27 ? -17.561 -22.836 13.550 1.00 37.64 27 ALA E C 1
ATOM 5776 O O . ALA E 2 27 ? -17.087 -23.764 12.884 1.00 38.78 27 ALA E O 1
ATOM 5783 N N . LEU E 2 28 ? -17.027 -22.450 14.711 1.00 41.38 28 LEU E N 1
ATOM 5784 C CA . LEU E 2 28 ? -15.831 -23.105 15.226 1.00 39.75 28 LEU E CA 1
ATOM 5785 C C . LEU E 2 28 ? -16.156 -24.478 15.782 1.00 36.59 28 LEU E C 1
ATOM 5786 O O . LEU E 2 28 ? -15.467 -25.460 15.482 1.00 46.40 28 LEU E O 1
ATOM 5802 N N . GLU E 2 29 ? -17.199 -24.565 16.607 1.00 34.50 29 GLU E N 1
ATOM 5803 C CA . GLU E 2 29 ? -17.585 -25.849 17.175 1.00 35.75 29 GLU E CA 1
ATOM 5804 C C . GLU E 2 29 ? -17.811 -26.885 16.085 1.00 36.07 29 GLU E C 1
ATOM 5805 O O . GLU E 2 29 ? -17.362 -28.030 16.204 1.00 52.11 29 GLU E O 1
ATOM 5817 N N . GLU E 2 30 ? -18.480 -26.494 14.999 1.00 38.94 30 GLU E N 1
ATOM 5818 C CA . GLU E 2 30 ? -18.725 -27.427 13.903 1.00 45.26 30 GLU E CA 1
ATOM 5819 C C . GLU E 2 30 ? -17.462 -27.699 13.095 1.00 39.55 30 GLU E C 1
ATOM 5820 O O . GLU E 2 30 ? -17.338 -28.767 12.486 1.00 46.90 30 GLU E O 1
ATOM 5832 N N . SER E 2 31 ? -16.519 -26.756 13.076 1.00 38.67 31 SER E N 1
ATOM 5833 C CA . SER E 2 31 ? -15.323 -26.920 12.258 1.00 37.16 31 SER E CA 1
ATOM 5834 C C . SER E 2 31 ? -14.396 -28.005 12.797 1.00 48.11 31 SER E C 1
ATOM 5835 O O . SER E 2 31 ? -13.670 -28.634 12.017 1.00 38.04 31 SER E O 1
ATOM 5843 N N . ILE E 2 32 ? -14.403 -28.244 14.111 1.00 58.87 32 ILE E N 1
ATOM 5844 C CA . ILE E 2 32 ? -13.457 -29.155 14.752 1.00 46.70 32 ILE E CA 1
ATOM 5845 C C . ILE E 2 32 ? -14.094 -30.466 15.182 1.00 46.29 32 ILE E C 1
ATOM 5846 O O . ILE E 2 32 ? -13.387 -31.323 15.732 1.00 52.61 32 ILE E O 1
ATOM 5862 N N . ARG E 2 33 ? -15.400 -30.657 14.965 1.00 42.67 33 ARG E N 1
ATOM 5863 C CA . ARG E 2 33 ? -16.048 -31.901 15.376 1.00 44.53 33 ARG E CA 1
ATOM 5864 C C . ARG E 2 33 ? -15.248 -33.116 14.931 1.00 49.24 33 ARG E C 1
ATOM 5865 O O . ARG E 2 33 ? -14.908 -33.990 15.737 1.00 53.57 33 ARG E O 1
ATOM 5886 N N . LYS E 2 34 ? -14.952 -33.192 13.634 1.00 51.28 34 LYS E N 1
ATOM 5887 C CA . LYS E 2 34 ? -14.243 -34.342 13.090 1.00 57.64 34 LYS E CA 1
ATOM 5888 C C . LYS E 2 34 ? -12.860 -34.511 13.707 1.00 46.04 34 LYS E C 1
ATOM 5889 O O . LYS E 2 34 ? -12.266 -35.586 13.577 1.00 59.77 34 LYS E O 1
ATOM 5908 N N . LEU E 2 35 ? -12.344 -33.491 14.384 1.00 45.59 35 LEU E N 1
ATOM 5909 C CA . LEU E 2 35 ? -11.083 -33.607 15.098 1.00 54.79 35 LEU E CA 1
ATOM 5910 C C . LEU E 2 35 ? -11.274 -34.004 16.555 1.00 54.69 35 LEU E C 1
ATOM 5911 O O . LEU E 2 35 ? -10.323 -34.480 17.191 1.00 50.52 35 LEU E O 1
ATOM 5927 N N . GLN E 2 36 ? -12.475 -33.808 17.098 1.00 49.94 36 GLN E N 1
ATOM 5928 C CA . GLN E 2 36 ? -12.813 -34.267 18.437 1.00 47.48 36 GLN E CA 1
ATOM 5929 C C . GLN E 2 36 ? -13.160 -35.747 18.481 1.00 54.71 36 GLN E C 1
ATOM 5930 O O . GLN E 2 36 ? -13.325 -36.295 19.576 1.00 67.04 36 GLN E O 1
ATOM 5944 N N . SER E 2 37 ? -13.304 -36.401 17.331 1.00 49.77 37 SER E N 1
ATOM 5945 C CA . SER E 2 37 ? -13.685 -37.806 17.292 1.00 42.98 37 SER E CA 1
ATOM 5946 C C . SER E 2 37 ? -12.428 -38.658 17.383 1.00 45.64 37 SER E C 1
ATOM 5947 O O . SER E 2 37 ? -11.633 -38.708 16.440 1.00 49.07 37 SER E O 1
ATOM 5955 N N . TRP E 2 38 ? -12.258 -39.342 18.515 1.00 48.34 38 TRP E N 1
ATOM 5956 C CA . TRP E 2 38 ? -11.112 -40.227 18.668 1.00 39.42 38 TRP E CA 1
ATOM 5957 C C . TRP E 2 38 ? -11.128 -41.319 17.606 1.00 36.37 38 TRP E C 1
ATOM 5958 O O . TRP E 2 38 ? -10.069 -41.823 17.215 1.00 42.85 38 TRP E O 1
ATOM 5979 N N . GLU E 2 39 ? -12.314 -41.693 17.122 1.00 42.68 39 GLU E N 1
ATOM 5980 C CA . GLU E 2 39 ? -12.396 -42.695 16.064 1.00 48.03 39 GLU E CA 1
ATOM 5981 C C . GLU E 2 39 ? -11.868 -42.144 14.747 1.00 39.74 39 GLU E C 1
ATOM 5982 O O . GLU E 2 39 ? -11.286 -42.887 13.949 1.00 42.65 39 GLU E O 1
ATOM 5994 N N . LYS E 2 40 ? -12.055 -40.848 14.506 1.00 49.93 40 LYS E N 1
ATOM 5995 C CA . LYS E 2 40 ? -11.544 -40.248 13.283 1.00 46.02 40 LYS E CA 1
ATOM 5996 C C . LYS E 2 40 ? -10.053 -39.964 13.382 1.00 48.19 40 LYS E C 1
ATOM 5997 O O . LYS E 2 40 ? -9.344 -40.022 12.370 1.00 53.88 40 LYS E O 1
ATOM 6016 N N . ILE E 2 41 ? -9.557 -39.667 14.584 1.00 49.39 41 ILE E N 1
ATOM 6017 C CA . ILE E 2 41 ? -8.122 -39.474 14.763 1.00 34.65 41 ILE E CA 1
ATOM 6018 C C . ILE E 2 41 ? -7.377 -40.760 14.448 1.00 37.23 41 ILE E C 1
ATOM 6019 O O . ILE E 2 41 ? -6.424 -40.772 13.662 1.00 43.93 41 ILE E O 1
ATOM 6035 N N . HIS E 2 42 ? -7.838 -41.877 15.012 1.00 43.04 42 HIS E N 1
ATOM 6036 C CA . HIS E 2 42 ? -7.147 -43.138 14.785 1.00 42.98 42 HIS E CA 1
ATOM 6037 C C . HIS E 2 42 ? -7.255 -43.559 13.325 1.00 45.56 42 HIS E C 1
ATOM 6038 O O . HIS E 2 42 ? -6.331 -44.180 12.790 1.00 41.21 42 HIS E O 1
ATOM 6052 N N . GLU E 2 43 ? -8.356 -43.196 12.659 1.00 49.24 43 GLU E N 1
ATOM 6053 C CA . GLU E 2 43 ? -8.490 -43.484 11.235 1.00 42.05 43 GLU E CA 1
ATOM 6054 C C . GLU E 2 43 ? -7.366 -42.850 10.429 1.00 41.66 43 GLU E C 1
ATOM 6055 O O . GLU E 2 43 ? -6.929 -43.421 9.424 1.00 42.74 43 GLU E O 1
ATOM 6067 N N . CYS E 2 44 ? -6.898 -41.668 10.840 1.00 48.44 44 CYS E N 1
ATOM 6068 C CA . CYS E 2 44 ? -5.795 -40.993 10.167 1.00 38.27 44 CYS E CA 1
ATOM 6069 C C . CYS E 2 44 ? -4.432 -41.543 10.569 1.00 38.57 44 CYS E C 1
ATOM 6070 O O . CYS E 2 44 ? -3.439 -41.238 9.899 1.00 42.83 44 CYS E O 1
ATOM 6078 N N . PHE E 2 45 ? -4.357 -42.324 11.649 1.00 39.69 45 PHE E N 1
ATOM 6079 C CA . PHE E 2 45 ? -3.094 -42.880 12.143 1.00 38.40 45 PHE E CA 1
ATOM 6080 C C . PHE E 2 45 ? -3.335 -44.318 12.591 1.00 41.01 45 PHE E C 1
ATOM 6081 O O . PHE E 2 45 ? -3.117 -44.670 13.754 1.00 38.01 45 PHE E O 1
ATOM 6098 N N . PRO E 2 46 ? -3.806 -45.179 11.683 1.00 35.65 46 PRO E N 1
ATOM 6099 C CA . PRO E 2 46 ? -4.262 -46.511 12.120 1.00 40.13 46 PRO E CA 1
ATOM 6100 C C . PRO E 2 46 ? -3.171 -47.363 12.745 1.00 33.36 46 PRO E C 1
ATOM 6101 O O . PRO E 2 46 ? -3.395 -47.977 13.794 1.00 48.81 46 PRO E O 1
ATOM 6112 N N . ASN E 2 47 ? -1.998 -47.437 12.122 1.00 35.91 47 ASN E N 1
ATOM 6113 C CA . ASN E 2 47 ? -0.927 -48.261 12.668 1.00 26.13 47 ASN E CA 1
ATOM 6114 C C . ASN E 2 47 ? -0.269 -47.596 13.866 1.00 28.80 47 ASN E C 1
ATOM 6115 O O . ASN E 2 47 ? 0.038 -48.263 14.861 1.00 34.73 47 ASN E O 1
ATOM 6126 N N . TYR E 2 48 ? -0.051 -46.283 13.791 1.00 41.27 48 TYR E N 1
ATOM 6127 C CA . TYR E 2 48 ? 0.596 -45.575 14.891 1.00 32.82 48 TYR E CA 1
ATOM 6128 C C . TYR E 2 48 ? -0.262 -45.633 16.145 1.00 25.44 48 TYR E C 1
ATOM 6129 O O . TYR E 2 48 ? 0.256 -45.800 17.255 1.00 29.30 48 TYR E O 1
ATOM 6147 N N . GLY E 2 49 ? -1.581 -45.552 15.982 1.00 33.08 49 GLY E N 1
ATOM 6148 C CA . GLY E 2 49 ? -2.510 -45.587 17.089 1.00 29.17 49 GLY E CA 1
ATOM 6149 C C . GLY E 2 49 ? -2.721 -46.941 17.711 1.00 33.05 49 GLY E C 1
ATOM 6150 O O . GLY E 2 49 ? -3.436 -47.045 18.713 1.00 31.10 49 GLY E O 1
ATOM 6154 N N . GLN E 2 50 ? -2.128 -47.989 17.145 1.00 39.21 50 GLN E N 1
ATOM 6155 C CA . GLN E 2 50 ? -2.169 -49.321 17.733 1.00 35.18 50 GLN E CA 1
ATOM 6156 C C . GLN E 2 50 ? -0.987 -49.592 18.664 1.00 32.01 50 GLN E C 1
ATOM 6157 O O . GLN E 2 50 ? -0.795 -50.737 19.089 1.00 35.20 50 GLN E O 1
ATOM 6171 N N . THR E 2 51 ? -0.192 -48.574 18.981 1.00 22.33 51 THR E N 1
ATOM 6172 C CA . THR E 2 51 ? 0.869 -48.676 19.967 1.00 21.12 51 THR E CA 1
ATOM 6173 C C . THR E 2 51 ? 0.471 -47.888 21.205 1.00 25.70 51 THR E C 1
ATOM 6174 O O . THR E 2 51 ? -0.199 -46.856 21.111 1.00 38.25 51 THR E O 1
ATOM 6185 N N . ARG E 2 52 ? 0.893 -48.371 22.373 1.00 31.67 52 ARG E N 1
ATOM 6186 C CA . ARG E 2 52 ? 0.563 -47.672 23.609 1.00 17.12 52 ARG E CA 1
ATOM 6187 C C . ARG E 2 52 ? 1.009 -46.219 23.534 1.00 25.78 52 ARG E C 1
ATOM 6188 O O . ARG E 2 52 ? 0.211 -45.299 23.748 1.00 32.04 52 ARG E O 1
ATOM 6209 N N . GLU E 2 53 ? 2.295 -45.993 23.241 1.00 30.10 53 GLU E N 1
ATOM 6210 C CA . GLU E 2 53 ? 2.795 -44.624 23.138 1.00 26.96 53 GLU E CA 1
ATOM 6211 C C . GLU E 2 53 ? 2.064 -43.850 22.048 1.00 26.37 53 GLU E C 1
ATOM 6212 O O . GLU E 2 53 ? 1.832 -42.643 22.185 1.00 37.22 53 GLU E O 1
ATOM 6224 N N . GLY E 2 54 ? 1.705 -44.520 20.953 1.00 24.68 54 GLY E N 1
ATOM 6225 C CA . GLY E 2 54 ? 0.928 -43.853 19.920 1.00 26.77 54 GLY E CA 1
ATOM 6226 C C . GLY E 2 54 ? -0.380 -43.314 20.456 1.00 22.42 54 GLY E C 1
ATOM 6227 O O . GLY E 2 54 ? -0.769 -42.182 20.156 1.00 25.16 54 GLY E O 1
ATOM 6231 N N . ILE E 2 55 ? -1.081 -44.121 21.252 1.00 22.76 55 ILE E N 1
ATOM 6232 C CA . ILE E 2 55 ? -2.327 -43.670 21.861 1.00 27.83 55 ILE E CA 1
ATOM 6233 C C . ILE E 2 55 ? -2.066 -42.500 22.796 1.00 29.82 55 ILE E C 1
ATOM 6234 O O . ILE E 2 55 ? -2.830 -41.528 22.834 1.00 32.22 55 ILE E O 1
ATOM 6250 N N . GLU E 2 56 ? -0.983 -42.573 23.566 1.00 31.53 56 GLU E N 1
ATOM 6251 C CA . GLU E 2 56 ? -0.647 -41.486 24.475 1.00 24.41 56 GLU E CA 1
ATOM 6252 C C . GLU E 2 56 ? -0.322 -40.210 23.708 1.00 28.05 56 GLU E C 1
ATOM 6253 O O . GLU E 2 56 ? -0.775 -39.119 24.076 1.00 37.57 56 GLU E O 1
ATOM 6265 N N . ASN E 2 57 ? 0.446 -40.327 22.625 1.00 29.77 57 ASN E N 1
ATOM 6266 C CA . ASN E 2 57 ? 0.870 -39.141 21.889 1.00 23.40 57 ASN E CA 1
ATOM 6267 C C . ASN E 2 57 ? -0.296 -38.507 21.149 1.00 24.28 57 ASN E C 1
ATOM 6268 O O . ASN E 2 57 ? -0.409 -37.279 21.091 1.00 41.67 57 ASN E O 1
ATOM 6279 N N . LEU E 2 58 ? -1.152 -39.328 20.546 1.00 29.02 58 LEU E N 1
ATOM 6280 C CA . LEU E 2 58 ? -2.338 -38.795 19.890 1.00 31.13 58 LEU E CA 1
ATOM 6281 C C . LEU E 2 58 ? -3.249 -38.094 20.889 1.00 31.72 58 LEU E C 1
ATOM 6282 O O . LEU E 2 58 ? -3.776 -37.011 20.604 1.00 40.48 58 LEU E O 1
ATOM 6298 N N . THR E 2 59 ? -3.414 -38.670 22.083 1.00 31.89 59 THR E N 1
ATOM 6299 C CA . THR E 2 59 ? -4.249 -38.032 23.098 1.00 28.45 59 THR E CA 1
ATOM 6300 C C . THR E 2 59 ? -3.755 -36.631 23.413 1.00 21.68 59 THR E C 1
ATOM 6301 O O . THR E 2 59 ? -4.560 -35.706 23.580 1.00 26.36 59 THR E O 1
ATOM 6312 N N . VAL E 2 60 ? -2.436 -36.456 23.521 1.00 19.32 60 VAL E N 1
ATOM 6313 C CA . VAL E 2 60 ? -1.892 -35.132 23.810 1.00 22.26 60 VAL E CA 1
ATOM 6314 C C . VAL E 2 60 ? -2.159 -34.169 22.663 1.00 19.82 60 VAL E C 1
ATOM 6315 O O . VAL E 2 60 ? -2.275 -32.958 22.877 1.00 26.02 60 VAL E O 1
ATOM 6328 N N . CYS E 2 61 ? -2.253 -34.668 21.434 1.00 24.63 61 CYS E N 1
ATOM 6329 C CA . CYS E 2 61 ? -2.501 -33.780 20.306 1.00 22.48 61 CYS E CA 1
ATOM 6330 C C . CYS E 2 61 ? -3.930 -33.258 20.332 1.00 27.16 61 CYS E C 1
ATOM 6331 O O . CYS E 2 61 ? -4.155 -32.044 20.395 1.00 26.62 61 CYS E O 1
ATOM 6339 N N . GLN E 2 62 ? -4.921 -34.160 20.262 1.00 23.45 62 GLN E N 1
ATOM 6340 C CA . GLN E 2 62 ? -6.299 -33.691 20.149 1.00 25.79 62 GLN E CA 1
ATOM 6341 C C . GLN E 2 62 ? -6.670 -32.811 21.330 1.00 25.02 62 GLN E C 1
ATOM 6342 O O . GLN E 2 62 ? -7.389 -31.818 21.171 1.00 36.54 62 GLN E O 1
ATOM 6356 N N . GLN E 2 63 ? -6.173 -33.140 22.522 1.00 24.45 63 GLN E N 1
ATOM 6357 C CA . GLN E 2 63 ? -6.565 -32.359 23.687 1.00 25.72 63 GLN E CA 1
ATOM 6358 C C . GLN E 2 63 ? -5.886 -31.002 23.704 1.00 24.70 63 GLN E C 1
ATOM 6359 O O . GLN E 2 63 ? -6.467 -30.036 24.208 1.00 33.68 63 GLN E O 1
ATOM 6373 N N . GLN E 2 64 ? -4.671 -30.901 23.164 1.00 19.78 64 GLN E N 1
ATOM 6374 C CA . GLN E 2 64 ? -3.972 -29.621 23.123 1.00 22.93 64 GLN E CA 1
ATOM 6375 C C . GLN E 2 64 ? -4.314 -28.810 21.882 1.00 22.13 64 GLN E C 1
ATOM 6376 O O . GLN E 2 64 ? -4.386 -27.579 21.948 1.00 28.99 64 GLN E O 1
ATOM 6390 N N . VAL E 2 65 ? -4.513 -29.469 20.743 1.00 23.95 65 VAL E N 1
ATOM 6391 C CA . VAL E 2 65 ? -4.949 -28.762 19.544 1.00 23.30 65 VAL E CA 1
ATOM 6392 C C . VAL E 2 65 ? -6.286 -28.081 19.785 1.00 22.59 65 VAL E C 1
ATOM 6393 O O . VAL E 2 65 ? -6.474 -26.903 19.464 1.00 24.74 65 VAL E O 1
ATOM 6406 N N . ILE E 2 66 ? -7.248 -28.825 20.319 1.00 28.99 66 ILE E N 1
ATOM 6407 C CA . ILE E 2 66 ? -8.554 -28.242 20.599 1.00 19.64 66 ILE E CA 1
ATOM 6408 C C . ILE E 2 66 ? -8.396 -27.036 21.516 1.00 27.13 66 ILE E C 1
ATOM 6409 O O . ILE E 2 66 ? -8.921 -25.950 21.239 1.00 43.49 66 ILE E O 1
ATOM 6425 N N . LYS E 2 67 ? -7.631 -27.191 22.599 1.00 23.43 67 LYS E N 1
ATOM 6426 C CA . LYS E 2 67 ? -7.408 -26.066 23.504 1.00 20.70 67 LYS E CA 1
ATOM 6427 C C . LYS E 2 67 ? -6.717 -24.920 22.780 1.00 22.25 67 LYS E C 1
ATOM 6428 O O . LYS E 2 67 ? -7.043 -23.748 22.997 1.00 31.63 67 LYS E O 1
ATOM 6447 N N . LEU E 2 68 ? -5.758 -25.238 21.915 1.00 28.78 68 LEU E N 1
ATOM 6448 C CA . LEU E 2 68 ? -5.100 -24.198 21.134 1.00 21.31 68 LEU E CA 1
ATOM 6449 C C . LEU E 2 68 ? -6.073 -23.565 20.147 1.00 20.90 68 LEU E C 1
ATOM 6450 O O . LEU E 2 68 ? -6.093 -22.340 19.978 1.00 28.02 68 LEU E O 1
ATOM 6466 N N . TRP E 2 69 ? -6.874 -24.388 19.472 1.00 23.38 69 TRP E N 1
ATOM 6467 C CA . TRP E 2 69 ? -7.925 -23.883 18.598 1.00 22.98 69 TRP E CA 1
ATOM 6468 C C . TRP E 2 69 ? -8.788 -22.862 19.330 1.00 20.09 69 TRP E C 1
ATOM 6469 O O . TRP E 2 69 ? -8.943 -21.720 18.888 1.00 31.28 69 TRP E O 1
ATOM 6490 N N . SER E 2 70 ? -9.345 -23.263 20.473 1.00 21.17 70 SER E N 1
ATOM 6491 C CA . SER E 2 70 ? -10.273 -22.398 21.193 1.00 21.71 70 SER E CA 1
ATOM 6492 C C . SER E 2 70 ? -9.606 -21.102 21.620 1.00 22.86 70 SER E C 1
ATOM 6493 O O . SER E 2 70 ? -10.192 -20.022 21.487 1.00 37.44 70 SER E O 1
ATOM 6501 N N . ASN E 2 71 ? -8.386 -21.187 22.148 1.00 22.57 71 ASN E N 1
ATOM 6502 C CA . ASN E 2 71 ? -7.754 -20.013 22.738 1.00 17.82 71 ASN E CA 1
ATOM 6503 C C . ASN E 2 71 ? -7.329 -19.006 21.678 1.00 16.97 71 ASN E C 1
ATOM 6504 O O . ASN E 2 71 ? -7.554 -17.801 21.833 1.00 31.68 71 ASN E O 1
ATOM 6515 N N . LEU E 2 72 ? -6.664 -19.466 20.619 1.00 18.68 72 LEU E N 1
ATOM 6516 C CA . LEU E 2 72 ? -6.270 -18.546 19.556 1.00 19.79 72 LEU E CA 1
ATOM 6517 C C . LEU E 2 72 ? -7.494 -17.853 18.972 1.00 22.74 72 LEU E C 1
ATOM 6518 O O . LEU E 2 72 ? -7.502 -16.634 18.776 1.00 30.52 72 LEU E O 1
ATOM 6534 N N . SER E 2 73 ? -8.540 -18.623 18.680 1.00 20.19 73 SER E N 1
ATOM 6535 C CA . SER E 2 73 ? -9.733 -18.044 18.075 1.00 30.03 73 SER E CA 1
ATOM 6536 C C . SER E 2 73 ? -10.429 -17.083 19.032 1.00 27.12 73 SER E C 1
ATOM 6537 O O . SER E 2 73 ? -10.930 -16.031 18.615 1.00 33.95 73 SER E O 1
ATOM 6545 N N . ARG E 2 74 ? -10.463 -17.418 20.318 1.00 30.05 74 ARG E N 1
ATOM 6546 C CA . ARG E 2 74 ? -11.052 -16.513 21.298 1.00 29.73 74 ARG E CA 1
ATOM 6547 C C . ARG E 2 74 ? -10.339 -15.171 21.287 1.00 28.73 74 ARG E C 1
ATOM 6548 O O . ARG E 2 74 ? -10.976 -14.118 21.385 1.00 41.58 74 ARG E O 1
ATOM 6569 N N . VAL E 2 75 ? -9.013 -15.186 21.184 1.00 31.90 75 VAL E N 1
ATOM 6570 C CA . VAL E 2 75 ? -8.269 -13.935 21.248 1.00 33.23 75 VAL E CA 1
ATOM 6571 C C . VAL E 2 75 ? -8.347 -13.178 19.925 1.00 32.58 75 VAL E C 1
ATOM 6572 O O . VAL E 2 75 ? -8.359 -11.941 19.917 1.00 37.49 75 VAL E O 1
ATOM 6585 N N . GLU E 2 76 ? -8.412 -13.887 18.796 1.00 29.51 76 GLU E N 1
ATOM 6586 C CA . GLU E 2 76 ? -8.511 -13.214 17.504 1.00 26.93 76 GLU E CA 1
ATOM 6587 C C . GLU E 2 76 ? -9.858 -12.518 17.365 1.00 35.11 76 GLU E C 1
ATOM 6588 O O . GLU E 2 76 ? -9.928 -11.315 17.086 1.00 39.60 76 GLU E O 1
ATOM 6600 N N . PHE E 2 77 ? -10.947 -13.262 17.561 1.00 32.05 77 PHE E N 1
ATOM 6601 C CA . PHE E 2 77 ? -12.268 -12.693 17.336 1.00 32.06 77 PHE E CA 1
ATOM 6602 C C . PHE E 2 77 ? -12.556 -11.557 18.304 1.00 36.46 77 PHE E C 1
ATOM 6603 O O . PHE E 2 77 ? -13.045 -10.495 17.903 1.00 58.84 77 PHE E O 1
ATOM 6620 N N . ASP E 2 78 ? -12.251 -11.752 19.586 1.00 38.63 78 ASP E N 1
ATOM 6621 C CA . ASP E 2 78 ? -12.406 -10.652 20.528 1.00 28.34 78 ASP E CA 1
ATOM 6622 C C . ASP E 2 78 ? -11.585 -9.447 20.094 1.00 30.36 78 ASP E C 1
ATOM 6623 O O . ASP E 2 78 ? -12.014 -8.304 20.277 1.00 48.57 78 ASP E O 1
ATOM 6632 N N . ALA E 2 79 ? -10.427 -9.678 19.479 1.00 35.42 79 ALA E N 1
ATOM 6633 C CA . ALA E 2 79 ? -9.636 -8.560 18.980 1.00 37.85 79 ALA E CA 1
ATOM 6634 C C . ALA E 2 79 ? -10.278 -7.944 17.746 1.00 31.66 79 ALA E C 1
ATOM 6635 O O . ALA E 2 79 ? -10.309 -6.717 17.604 1.00 47.80 79 ALA E O 1
ATOM 6642 N N . ILE E 2 80 ? -10.770 -8.780 16.833 1.00 39.07 80 ILE E N 1
ATOM 6643 C CA . ILE E 2 80 ? -11.439 -8.274 15.636 1.00 39.17 80 ILE E CA 1
ATOM 6644 C C . ILE E 2 80 ? -12.688 -7.488 16.014 1.00 37.12 80 ILE E C 1
ATOM 6645 O O . ILE E 2 80 ? -12.965 -6.423 15.449 1.00 43.43 80 ILE E O 1
ATOM 6661 N N . PHE E 2 81 ? -13.468 -8.002 16.967 1.00 34.82 81 PHE E N 1
ATOM 6662 C CA . PHE E 2 81 ? -14.663 -7.289 17.402 1.00 40.78 81 PHE E CA 1
ATOM 6663 C C . PHE E 2 81 ? -14.323 -5.930 18.000 1.00 55.49 81 PHE E C 1
ATOM 6664 O O . PHE E 2 81 ? -15.171 -5.029 17.992 1.00 55.82 81 PHE E O 1
ATOM 6681 N N . HIS E 2 82 ? -13.102 -5.764 18.517 1.00 56.47 82 HIS E N 1
ATOM 6682 C CA . HIS E 2 82 ? -12.684 -4.484 19.079 1.00 48.97 82 HIS E CA 1
ATOM 6683 C C . HIS E 2 82 ? -12.169 -3.551 17.992 1.00 49.90 82 HIS E C 1
ATOM 6684 O O . HIS E 2 82 ? -12.542 -2.374 17.952 1.00 65.94 82 HIS E O 1
ATOM 6698 N N . GLU E 2 83 ? -11.337 -4.064 17.085 1.00 43.99 83 GLU E N 1
ATOM 6699 C CA . GLU E 2 83 ? -10.767 -3.218 16.045 1.00 47.59 83 GLU E CA 1
ATOM 6700 C C . GLU E 2 83 ? -11.827 -2.758 15.049 1.00 55.28 83 GLU E C 1
ATOM 6701 O O . GLU E 2 83 ? -11.577 -1.819 14.286 1.00 65.56 83 GLU E O 1
ATOM 6713 N N . ARG E 2 84 ? -13.003 -3.389 15.044 1.00 59.50 84 ARG E N 1
ATOM 6714 C CA . ARG E 2 84 ? -14.120 -2.976 14.201 1.00 51.93 84 ARG E CA 1
ATOM 6715 C C . ARG E 2 84 ? -15.304 -2.466 15.014 1.00 49.41 84 ARG E C 1
ATOM 6716 O O . ARG E 2 84 ? -16.374 -2.215 14.445 1.00 39.31 84 ARG E O 1
ATOM 6737 N N . SER E 2 85 ? -15.140 -2.314 16.330 1.00 49.69 85 SER E N 1
ATOM 6738 C CA . SER E 2 85 ? -16.165 -1.729 17.197 1.00 47.29 85 SER E CA 1
ATOM 6739 C C . SER E 2 85 ? -17.535 -2.335 16.928 1.00 38.18 85 SER E C 1
ATOM 6740 O O . SER E 2 85 ? -18.565 -1.674 17.072 1.00 42.88 85 SER E O 1
ATOM 6748 N N . ILE E 2 86 ? -17.555 -3.621 16.584 1.00 49.06 86 ILE E N 1
ATOM 6749 C CA . ILE E 2 86 ? -18.789 -4.237 16.122 1.00 42.35 86 ILE E CA 1
ATOM 6750 C C . ILE E 2 86 ? -19.813 -4.314 17.240 1.00 40.65 86 ILE E C 1
ATOM 6751 O O . ILE E 2 86 ? -21.020 -4.265 16.982 1.00 51.77 86 ILE E O 1
ATOM 6767 N N . GLU E 2 87 ? -19.366 -4.470 18.487 1.00 47.85 87 GLU E N 1
ATOM 6768 C CA . GLU E 2 87 ? -20.314 -4.600 19.590 1.00 55.31 87 GLU E CA 1
ATOM 6769 C C . GLU E 2 87 ? -21.212 -3.379 19.699 1.00 56.52 87 GLU E C 1
ATOM 6770 O O . GLU E 2 87 ? -22.415 -3.507 19.956 1.00 64.56 87 GLU E O 1
ATOM 6782 N N . GLU E 2 88 ? -20.654 -2.186 19.512 1.00 51.99 88 GLU E N 1
ATOM 6783 C CA . GLU E 2 88 ? -21.463 -0.983 19.662 1.00 49.77 88 GLU E CA 1
ATOM 6784 C C . GLU E 2 88 ? -22.272 -0.712 18.401 1.00 51.98 88 GLU E C 1
ATOM 6785 O O . GLU E 2 88 ? -23.478 -0.454 18.474 1.00 53.82 88 GLU E O 1
ATOM 6797 N N . LYS E 2 89 ? -21.622 -0.794 17.235 1.00 50.05 89 LYS E N 1
ATOM 6798 C CA . LYS E 2 89 ? -22.324 -0.609 15.968 1.00 53.78 89 LYS E CA 1
ATOM 6799 C C . LYS E 2 89 ? -23.583 -1.468 15.896 1.00 51.14 89 LYS E C 1
ATOM 6800 O O . LYS E 2 89 ? -24.632 -1.007 15.431 1.00 61.62 89 LYS E O 1
ATOM 6819 N N . LEU E 2 90 ? -23.513 -2.712 16.373 1.00 40.71 90 LEU E N 1
ATOM 6820 C CA . LEU E 2 90 ? -24.692 -3.569 16.31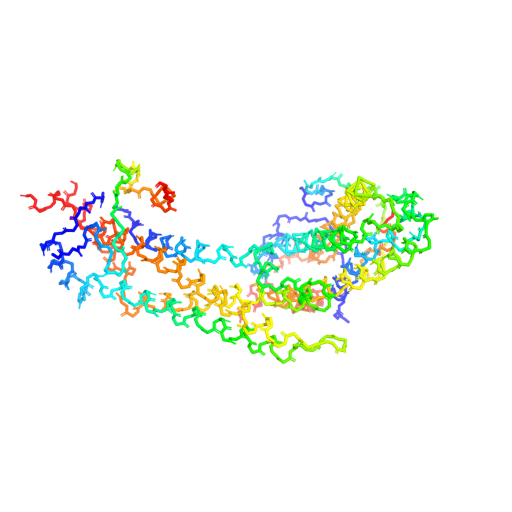8 1.00 50.34 90 LEU E CA 1
ATOM 6821 C C . LEU E 2 90 ? -25.691 -3.192 17.399 1.00 66.63 90 LEU E C 1
ATOM 6822 O O . LEU E 2 90 ? -26.905 -3.306 17.194 1.00 72.77 90 LEU E O 1
ATOM 6838 N N . ASN E 2 91 ? -25.204 -2.778 18.569 1.00 69.13 91 ASN E N 1
ATOM 6839 C CA . ASN E 2 91 ? -26.107 -2.245 19.580 1.00 68.39 91 ASN E CA 1
ATOM 6840 C C . ASN E 2 91 ? -26.737 -0.940 19.108 1.00 64.99 91 ASN E C 1
ATOM 6841 O O . ASN E 2 91 ? -27.921 -0.688 19.363 1.00 72.93 91 ASN E O 1
ATOM 6852 N N . GLN E 2 92 ? -25.968 -0.103 18.405 1.00 64.63 92 GLN E N 1
ATOM 6853 C CA . GLN E 2 92 ? -26.540 1.102 17.810 1.00 49.94 92 GLN E CA 1
ATOM 6854 C C . GLN E 2 92 ? -27.596 0.760 16.767 1.00 59.60 92 GLN E C 1
ATOM 6855 O O . GLN E 2 92 ? -28.630 1.431 16.681 1.00 74.99 92 GLN E O 1
ATOM 6869 N N . LEU E 2 93 ? -27.365 -0.292 15.976 1.00 60.67 93 LEU E N 1
ATOM 6870 C CA . LEU E 2 93 ? -28.315 -0.640 14.924 1.00 58.02 93 LEU E CA 1
ATOM 6871 C C . LEU E 2 93 ? -29.581 -1.233 15.524 1.00 65.71 93 LEU E C 1
ATOM 6872 O O . LEU E 2 93 ? -30.654 -1.160 14.914 1.00 73.85 93 LEU E O 1
ATOM 6888 N N . ASP E 2 94 ? -29.475 -1.818 16.716 1.00 76.28 94 ASP E N 1
ATOM 6889 C CA . ASP E 2 94 ? -30.661 -2.273 17.429 1.00 79.66 94 ASP E CA 1
ATOM 6890 C C . ASP E 2 94 ? -31.520 -1.087 17.840 1.00 80.25 94 ASP E C 1
ATOM 6891 O O . ASP E 2 94 ? -32.753 -1.156 17.788 1.00 91.53 94 ASP E O 1
ATOM 6900 N N . ASP E 2 95 ? -30.888 0.012 18.249 1.00 75.81 95 ASP E N 1
ATOM 6901 C CA . ASP E 2 95 ? -31.638 1.190 18.657 1.00 81.84 95 ASP E CA 1
ATOM 6902 C C . ASP E 2 95 ? -32.260 1.927 17.478 1.00 86.12 95 ASP E C 1
ATOM 6903 O O . ASP E 2 95 ? -33.110 2.796 17.698 1.00 90.09 95 ASP E O 1
ATOM 6912 N N . LEU E 2 96 ? -31.871 1.605 16.242 1.00 73.60 96 LEU E N 1
ATOM 6913 C CA . LEU E 2 96 ? -32.470 2.250 15.078 1.00 65.14 96 LEU E CA 1
ATOM 6914 C C . LEU E 2 96 ? -33.668 1.479 14.542 1.00 76.16 96 LEU E C 1
ATOM 6915 O O . LEU E 2 96 ? -34.646 2.090 14.100 1.00 92.58 96 LEU E O 1
ATOM 6931 N N . ILE E 2 97 ? -33.612 0.144 14.564 1.00 81.03 97 ILE E N 1
ATOM 6932 C CA . ILE E 2 97 ? -34.769 -0.648 14.156 1.00 85.35 97 ILE E CA 1
ATOM 6933 C C . ILE E 2 97 ? -35.871 -0.564 15.202 1.00 93.78 97 ILE E C 1
ATOM 6934 O O . ILE E 2 97 ? -37.060 -0.632 14.869 1.00 99.15 97 ILE E O 1
ATOM 6950 N N . ASN E 2 98 ? -35.509 -0.411 16.477 1.00 98.66 98 ASN E N 1
ATOM 6951 C CA . ASN E 2 98 ? -36.524 -0.282 17.517 1.00 105.68 98 ASN E CA 1
ATOM 6952 C C . ASN E 2 98 ? -37.335 0.993 17.323 1.00 100.93 98 ASN E C 1
ATOM 6953 O O . ASN E 2 98 ? -38.569 0.977 17.396 1.00 100.55 98 ASN E O 1
ATOM 6964 N N . LYS E 2 99 ? -36.653 2.112 17.062 1.00 94.88 99 LYS E N 1
ATOM 6965 C CA . LYS E 2 99 ? -37.357 3.362 16.798 1.00 100.61 99 LYS E CA 1
ATOM 6966 C C . LYS E 2 99 ? -38.178 3.285 15.518 1.00 98.07 99 LYS E C 1
ATOM 6967 O O . LYS E 2 99 ? -39.193 3.979 15.389 1.00 98.10 99 LYS E O 1
ATOM 6986 N N . ALA E 2 100 ? -37.766 2.444 14.569 1.00 97.23 100 ALA E N 1
ATOM 6987 C CA . ALA E 2 100 ? -38.506 2.311 13.319 1.00 95.70 100 ALA E CA 1
ATOM 6988 C C . ALA E 2 100 ? -39.739 1.431 13.489 1.00 107.97 100 ALA E C 1
ATOM 6989 O O . ALA E 2 100 ? -40.811 1.756 12.967 1.00 115.37 100 ALA E O 1
ATOM 6996 N N . ARG E 2 101 ? -39.610 0.321 14.210 1.00 114.00 101 ARG E N 1
ATOM 6997 C CA . ARG E 2 101 ? -40.731 -0.589 14.417 1.00 122.43 101 ARG E CA 1
ATOM 6998 C C . ARG E 2 101 ? -41.762 0.040 15.348 1.00 124.12 101 ARG E C 1
ATOM 6999 O O . ARG E 2 101 ? -42.662 0.751 14.902 1.00 129.61 101 ARG E O 1
ATOM 7020 N N . MET F 3 4 ? -23.673 -10.972 -9.457 1.00 109.44 4 MET F N 1
ATOM 7021 C CA . MET F 3 4 ? -22.810 -10.992 -8.282 1.00 103.82 4 MET F CA 1
ATOM 7022 C C . MET F 3 4 ? -23.637 -10.981 -6.996 1.00 99.53 4 MET F C 1
ATOM 7023 O O . MET F 3 4 ? -24.679 -10.329 -6.920 1.00 87.55 4 MET F O 1
ATOM 7036 N N . ASN F 3 5 ? -23.157 -11.691 -5.979 1.00 84.14 5 ASN F N 1
ATOM 7037 C CA . ASN F 3 5 ? -24.043 -12.293 -5.001 1.00 75.21 5 ASN F CA 1
ATOM 7038 C C . ASN F 3 5 ? -23.543 -12.113 -3.577 1.00 80.89 5 ASN F C 1
ATOM 7039 O O . ASN F 3 5 ? -22.362 -12.321 -3.287 1.00 90.57 5 ASN F O 1
ATOM 7049 N N . LEU F 3 6 ? -24.457 -11.736 -2.688 1.00 76.94 6 LEU F N 1
ATOM 7050 C CA . LEU F 3 6 ? -24.219 -11.835 -1.256 1.00 68.63 6 LEU F CA 1
ATOM 7051 C C . LEU F 3 6 ? -25.445 -12.401 -0.561 1.00 70.64 6 LEU F C 1
ATOM 7052 O O . LEU F 3 6 ? -25.483 -12.448 0.677 1.00 61.41 6 LEU F O 1
ATOM 7068 N N . GLY F 3 7 ? -26.440 -12.834 -1.321 1.00 87.94 7 GLY F N 1
ATOM 7069 C CA . GLY F 3 7 ? -27.646 -13.360 -0.739 1.00 92.36 7 GLY F CA 1
ATOM 7070 C C . GLY F 3 7 ? -27.621 -14.860 -0.561 1.00 72.24 7 GLY F C 1
ATOM 7071 O O . GLY F 3 7 ? -28.064 -15.372 0.472 1.00 70.36 7 GLY F O 1
ATOM 7075 N N . VAL F 3 8 ? -27.089 -15.580 -1.550 1.00 77.49 8 VAL F N 1
ATOM 7076 C CA . VAL F 3 8 ? -27.128 -17.038 -1.516 1.00 82.25 8 VAL F CA 1
ATOM 7077 C C . VAL F 3 8 ? -25.788 -17.635 -1.925 1.00 75.42 8 VAL F C 1
ATOM 7078 O O . VAL F 3 8 ? -25.448 -18.748 -1.511 1.00 86.25 8 VAL F O 1
ATOM 7091 N N . LYS F 3 9 ? -25.018 -16.917 -2.738 1.00 68.93 9 LYS F N 1
ATOM 7092 C CA . LYS F 3 9 ? -23.758 -17.443 -3.264 1.00 85.41 9 LYS F CA 1
ATOM 7093 C C . LYS F 3 9 ? -22.640 -17.126 -2.278 1.00 81.04 9 LYS F C 1
ATOM 7094 O O . LYS F 3 9 ? -22.278 -15.960 -2.093 1.00 74.53 9 LYS F O 1
ATOM 7113 N N . SER F 3 10 ? -22.080 -18.163 -1.666 1.00 72.79 10 SER F N 1
ATOM 7114 C CA . SER F 3 10 ? -20.853 -18.013 -0.902 1.00 54.56 10 SER F CA 1
ATOM 7115 C C . SER F 3 10 ? -19.681 -17.841 -1.858 1.00 61.77 10 SER F C 1
ATOM 7116 O O . SER F 3 10 ? -19.531 -18.604 -2.817 1.00 71.27 10 SER F O 1
ATOM 7124 N N . ARG F 3 11 ? -18.845 -16.836 -1.588 1.00 54.58 11 ARG F N 1
ATOM 7125 C CA . ARG F 3 11 ? -17.860 -16.394 -2.571 1.00 57.66 11 ARG F CA 1
ATOM 7126 C C . ARG F 3 11 ? -17.011 -17.539 -3.110 1.00 67.04 11 ARG F C 1
ATOM 7127 O O . ARG F 3 11 ? -16.681 -17.560 -4.301 1.00 89.53 11 ARG F O 1
ATOM 7148 N N . LYS F 3 12 ? -16.643 -18.498 -2.260 1.00 66.89 12 LYS F N 1
ATOM 7149 C CA . LYS F 3 12 ? -15.729 -19.562 -2.670 1.00 77.06 12 LYS F CA 1
ATOM 7150 C C . LYS F 3 12 ? -16.338 -20.958 -2.665 1.00 69.25 12 LYS F C 1
ATOM 7151 O O . LYS F 3 12 ? -15.620 -21.920 -2.954 1.00 74.55 12 LYS F O 1
ATOM 7170 N N . THR F 3 13 ? -17.621 -21.109 -2.342 1.00 72.28 13 THR F N 1
ATOM 7171 C CA . THR F 3 13 ? -18.264 -22.417 -2.451 1.00 65.19 13 THR F CA 1
ATOM 7172 C C . THR F 3 13 ? -19.699 -22.366 -2.948 1.00 77.62 13 THR F C 1
ATOM 7173 O O . THR F 3 13 ? -20.214 -23.406 -3.373 1.00 88.47 13 THR F O 1
ATOM 7184 N N . GLY F 3 14 ? -20.370 -21.220 -2.915 1.00 70.58 14 GLY F N 1
ATOM 7185 C CA . GLY F 3 14 ? -21.735 -21.135 -3.391 1.00 76.88 14 GLY F CA 1
ATOM 7186 C C . GLY F 3 14 ? -22.698 -22.072 -2.688 1.00 67.50 14 GLY F C 1
ATOM 7187 O O . GLY F 3 14 ? -23.141 -23.070 -3.264 1.00 75.20 14 GLY F O 1
ATOM 7191 N N . LEU F 3 15 ? -23.037 -21.760 -1.445 1.00 64.28 15 LEU F N 1
ATOM 7192 C CA . LEU F 3 15 ? -23.998 -22.545 -0.679 1.00 67.32 15 LEU F CA 1
ATOM 7193 C C . LEU F 3 15 ? -25.331 -21.809 -0.690 1.00 76.05 15 LEU F C 1
ATOM 7194 O O . LEU F 3 15 ? -25.568 -20.917 0.128 1.00 90.72 15 LEU F O 1
ATOM 7210 N N . THR F 3 16 ? -26.206 -22.185 -1.617 1.00 84.00 16 THR F N 1
ATOM 7211 C CA . THR F 3 16 ? -27.530 -21.582 -1.670 1.00 96.25 16 THR F CA 1
ATOM 7212 C C . THR F 3 16 ? -28.333 -22.013 -0.454 1.00 103.29 16 THR F C 1
ATOM 7213 O O . THR F 3 16 ? -28.323 -23.188 -0.072 1.00 109.57 16 THR F O 1
ATOM 7224 N N . VAL F 3 17 ? -29.008 -21.052 0.170 1.00 94.03 17 VAL F N 1
ATOM 7225 C CA . VAL F 3 17 ? -29.832 -21.327 1.341 1.00 89.73 17 VAL F CA 1
ATOM 7226 C C . VAL F 3 17 ? -31.155 -21.938 0.897 1.00 115.04 17 VAL F C 1
ATOM 7227 O O . VAL F 3 17 ? -32.234 -21.393 1.157 1.00 121.19 17 VAL F O 1
ATOM 7240 N N . ASN F 3 18 ? -31.076 -23.104 0.259 1.00 119.59 18 ASN F N 1
ATOM 7241 C CA . ASN F 3 18 ? -32.234 -23.780 -0.307 1.00 120.35 18 ASN F CA 1
ATOM 7242 C C . ASN F 3 18 ? -33.034 -24.552 0.731 1.00 126.47 18 ASN F C 1
ATOM 7243 O O . ASN F 3 18 ? -33.822 -25.430 0.356 1.00 140.25 18 ASN F O 1
ATOM 7254 N N . LYS F 3 19 ? -32.859 -24.263 2.018 1.00 118.56 19 LYS F N 1
ATOM 7255 C CA . LYS F 3 19 ? -33.569 -24.994 3.065 1.00 125.78 19 LYS F CA 1
ATOM 7256 C C . LYS F 3 19 ? -34.942 -24.371 3.321 1.00 128.24 19 LYS F C 1
ATOM 7257 O O . LYS F 3 19 ? -35.354 -24.121 4.454 1.00 126.78 19 LYS F O 1
ATOM 7276 N N . THR F 3 20 ? -35.649 -24.091 2.223 1.00 130.60 20 THR F N 1
ATOM 7277 C CA . THR F 3 20 ? -37.028 -23.612 2.232 1.00 143.87 20 THR F CA 1
ATOM 7278 C C . THR F 3 20 ? -37.216 -22.481 3.248 1.00 135.69 20 THR F C 1
ATOM 7279 O O . THR F 3 20 ? -36.532 -21.456 3.160 1.00 131.15 20 THR F O 1
ATOM 7290 N N . VAL F 3 21 ? -38.116 -22.655 4.224 1.00 139.87 21 VAL F N 1
ATOM 7291 C CA . VAL F 3 21 ? -38.495 -21.558 5.116 1.00 136.18 21 VAL F CA 1
ATOM 7292 C C . VAL F 3 21 ? -37.487 -21.302 6.225 1.00 121.87 21 VAL F C 1
ATOM 7293 O O . VAL F 3 21 ? -37.644 -20.329 6.978 1.00 119.02 21 VAL F O 1
ATOM 7306 N N . GLN F 3 22 ? -36.467 -22.153 6.361 1.00 109.83 22 GLN F N 1
ATOM 7307 C CA . GLN F 3 22 ? -35.479 -22.061 7.433 1.00 106.41 22 GLN F CA 1
ATOM 7308 C C . GLN F 3 22 ? -36.240 -22.321 8.728 1.00 108.59 22 GLN F C 1
ATOM 7309 O O . GLN F 3 22 ? -36.844 -23.401 8.855 1.00 115.74 22 GLN F O 1
ATOM 7323 N N . LYS F 3 23 ? -36.254 -21.394 9.692 1.00 87.11 23 LYS F N 1
ATOM 7324 C CA . LYS F 3 23 ? -37.075 -21.472 10.897 1.00 90.95 23 LYS F CA 1
ATOM 7325 C C . LYS F 3 23 ? -36.933 -20.161 11.658 1.00 82.68 23 LYS F C 1
ATOM 7326 O O . LYS F 3 23 ? -35.918 -19.933 12.322 1.00 87.76 23 LYS F O 1
ATOM 7345 N N . ASP F 3 24 ? -37.943 -19.304 11.582 1.00 88.96 24 ASP F N 1
ATOM 7346 C CA . ASP F 3 24 ? -37.855 -17.941 12.092 1.00 89.46 24 ASP F CA 1
ATOM 7347 C C . ASP F 3 24 ? -38.405 -17.880 13.515 1.00 104.38 24 ASP F C 1
ATOM 7348 O O . ASP F 3 24 ? -39.561 -18.244 13.757 1.00 128.10 24 ASP F O 1
ATOM 7357 N N . GLU F 3 25 ? -37.570 -17.423 14.447 1.00 94.57 25 GLU F N 1
ATOM 7358 C CA . GLU F 3 25 ? -37.979 -17.160 15.820 1.00 104.19 25 GLU F CA 1
ATOM 7359 C C . GLU F 3 25 ? -37.099 -16.048 16.369 1.00 94.47 25 GLU F C 1
ATOM 7360 O O . GLU F 3 25 ? -35.946 -15.895 15.958 1.00 87.34 25 GLU F O 1
ATOM 7372 N N . TYR F 3 26 ? -37.652 -15.262 17.293 1.00 96.80 26 TYR F N 1
ATOM 7373 C CA . TYR F 3 26 ? -36.921 -14.147 17.890 1.00 90.80 26 TYR F CA 1
ATOM 7374 C C . TYR F 3 26 ? -36.562 -13.094 16.847 1.00 87.70 26 TYR F C 1
ATOM 7375 O O . TYR F 3 26 ? -35.552 -12.397 16.976 1.00 66.57 26 TYR F O 1
ATOM 7393 N N . SER F 3 27 ? -37.375 -12.992 15.796 1.00 91.40 27 SER F N 1
ATOM 7394 C CA . SER F 3 27 ? -37.191 -12.057 14.688 1.00 81.23 27 SER F CA 1
ATOM 7395 C C . SER F 3 27 ? -36.001 -12.420 13.810 1.00 78.81 27 SER F C 1
ATOM 7396 O O . SER F 3 27 ? -35.625 -11.630 12.939 1.00 79.32 27 SER F O 1
ATOM 7404 N N . MET F 3 28 ? -35.400 -13.593 14.005 1.00 88.34 28 MET F N 1
ATOM 7405 C CA . MET F 3 28 ? -34.301 -14.052 13.165 1.00 74.32 28 MET F CA 1
ATOM 7406 C C . MET F 3 28 ? -34.474 -15.533 12.877 1.00 76.03 28 MET F C 1
ATOM 7407 O O . MET F 3 28 ? -35.222 -16.236 13.558 1.00 99.37 28 MET F O 1
ATOM 7421 N N . GLU F 3 29 ? -33.755 -16.003 11.863 1.00 58.40 29 GLU F N 1
ATOM 7422 C CA . GLU F 3 29 ? -33.801 -17.406 11.476 1.00 69.61 29 GLU F CA 1
ATOM 7423 C C . GLU F 3 29 ? -32.815 -18.217 12.308 1.00 67.06 29 GLU F C 1
ATOM 7424 O O . GLU F 3 29 ? -31.707 -17.762 12.601 1.00 73.29 29 GLU F O 1
ATOM 7436 N N . ASN F 3 30 ? -33.232 -19.424 12.685 1.00 76.54 30 ASN F N 1
ATOM 7437 C CA . ASN F 3 30 ? -32.542 -20.185 13.716 1.00 75.80 30 ASN F CA 1
ATOM 7438 C C . ASN F 3 30 ? -31.236 -20.767 13.193 1.00 85.50 30 ASN F C 1
ATOM 7439 O O . ASN F 3 30 ? -31.170 -21.280 12.072 1.00 79.07 30 ASN F O 1
ATOM 7450 N N . LEU F 3 31 ? -30.194 -20.687 14.024 1.00 81.67 31 LEU F N 1
ATOM 7451 C CA . LEU F 3 31 ? -28.889 -21.223 13.649 1.00 68.42 31 LEU F CA 1
ATOM 7452 C C . LEU F 3 31 ? -28.937 -22.737 13.531 1.00 77.46 31 LEU F C 1
ATOM 7453 O O . LEU F 3 31 ? -28.558 -23.306 12.501 1.00 89.07 31 LEU F O 1
ATOM 7469 N N . ASN F 3 32 ? -29.381 -23.406 14.597 1.00 77.01 32 ASN F N 1
ATOM 7470 C CA . ASN F 3 32 ? -29.361 -24.861 14.662 1.00 81.01 32 ASN F CA 1
ATOM 7471 C C . ASN F 3 32 ? -29.758 -25.482 13.327 1.00 80.15 32 ASN F C 1
ATOM 7472 O O . ASN F 3 32 ? -28.990 -26.243 12.727 1.00 76.37 32 ASN F O 1
ATOM 7483 N N . ASP F 3 33 ? -30.948 -25.134 12.832 1.00 83.53 33 ASP F N 1
ATOM 7484 C CA . ASP F 3 33 ? -31.393 -25.659 11.546 1.00 93.71 33 ASP F CA 1
ATOM 7485 C C . ASP F 3 33 ? -30.566 -25.091 10.399 1.00 80.31 33 ASP F C 1
ATOM 7486 O O . ASP F 3 33 ? -30.299 -25.796 9.420 1.00 79.96 33 ASP F O 1
ATOM 7495 N N . PHE F 3 34 ? -30.129 -23.835 10.519 1.00 79.05 34 PHE F N 1
ATOM 7496 C CA . PHE F 3 34 ? -29.427 -23.176 9.423 1.00 62.23 34 PHE F CA 1
ATOM 7497 C C . PHE F 3 34 ? -28.120 -23.895 9.099 1.00 67.97 34 PHE F C 1
ATOM 7498 O O . PHE F 3 34 ? -27.735 -24.003 7.929 1.00 67.79 34 PHE F O 1
ATOM 7515 N N . PHE F 3 35 ? -27.438 -24.410 10.123 1.00 73.09 35 PHE F N 1
ATOM 7516 C CA . PHE F 3 35 ? -26.137 -25.070 9.989 1.00 69.46 35 PHE F CA 1
ATOM 7517 C C . PHE F 3 35 ? -26.249 -26.590 9.924 1.00 85.02 35 PHE F C 1
ATOM 7518 O O . PHE F 3 35 ? -25.469 -27.292 10.573 1.00 99.89 35 PHE F O 1
ATOM 7535 N N . LYS F 3 36 ? -27.189 -27.144 9.161 1.00 89.59 36 LYS F N 1
ATOM 7536 C CA . LYS F 3 36 ? -27.196 -28.587 8.949 1.00 88.27 36 LYS F CA 1
ATOM 7537 C C . LYS F 3 36 ? -27.858 -28.876 7.614 1.00 85.75 36 LYS F C 1
ATOM 7538 O O . LYS F 3 36 ? -29.003 -28.474 7.388 1.00 74.38 36 LYS F O 1
ATOM 7557 N N . ASP F 3 37 ? -27.133 -29.579 6.747 1.00 95.03 37 ASP F N 1
ATOM 7558 C CA . ASP F 3 37 ? -27.483 -29.732 5.344 1.00 114.29 37 ASP F CA 1
ATOM 7559 C C . ASP F 3 37 ? -27.889 -31.167 5.033 1.00 116.88 37 ASP F C 1
ATOM 7560 O O . ASP F 3 37 ? -27.592 -32.101 5.783 1.00 118.07 37 ASP F O 1
ATOM 7569 N N . GLU F 3 38 ? -28.573 -31.324 3.902 1.00 108.19 38 GLU F N 1
ATOM 7570 C CA . GLU F 3 38 ? -28.865 -32.638 3.338 1.00 102.63 38 GLU F CA 1
ATOM 7571 C C . GLU F 3 38 ? -29.562 -32.487 1.988 1.00 100.80 38 GLU F C 1
ATOM 7572 O O . GLU F 3 38 ? -28.939 -32.133 0.986 1.00 102.68 38 GLU F O 1
#

InterPro domains:
  IPR008685 Centromere protein Mis12 [PF05859] (10-245)
  IPR008685 Centromere protein Mis12 [PTHR14527] (1-272)

Foldseek 3Di:
DFADDDVVLQVLVCVVVVHGPCVVLCVVLVVVLVVLVVVLVVVLVVCQVVQADPHDGNNVVSVCVSVVVSVVCVVVSVVVSVVVVVCCSGPPSHDDCVDVVPPVVVVSVVVVPD/DLDVVVVVVVVLVVVLCVVCVCLVDVVSLCVVVVPLCVDPVSVVVSVVCSVVVVVVSVVVSVVVVVVVCVVVVVSVVSSCVVVVVVVVVD/DVPAQDPPHRHGQPPPPQDDDPNRRDVVSSPD/DFADDDPVLQVVLCVVVVHGLVVVLVVVLVVVLVVLVVVLVVVLVVCQVVQADPHDGNNVVSVVVSVVVSVVVVVVSVVVSVVVSPCCSGPPSDDHCPPVD/DDQDVVVVVVVVLVVVLVVVCPCLLDPVNLCVVVVVLCVDPVSVVVSVVCSVVVVVVSVVVSVVVVVVVCVVVVVRVVSVVVVVVVVVVD/DDDQQQDPPHRHGQPPPPQDDDPNRHDDVSSPDDD

Secondary structure (DSSP, 8-state):
------HHHHHHHHHHHSS-HHHHHHHHHHHHHHHHHHHHHHHHHHHHTT-EETTEE-HHHHHHHHHHHHHHHHHHHHHHHHHHHHHIIIIIS---HHHHSS-SHHHHHHHH--/---HHHHHHHHHHHHHHHHHGGGS-HHHHHHTSTTGGGSHHHHHHHHHHHHHHHHHHHHHHHHHHHHHHHHTTHHHHHHHHHHHHHHHH-/-TTT--TTT-----STT--EETTEE-HHHHT-/------HHHHHHHHHHHSS-HHHHHHHHHHHHHHHHHHHHHHHHHHHHTT-EETTEE-HHHHHHHHHHHHHHHHHHHHHHHHHHHHHIIIIIS---HHHH-/----HHHHHHHHHHHHHHHHHHHHH-HHHHHHHSTTGGGSHHHHHHHHHHHHHHHHHHHHHHHHHHHHHHHHTTHHHHHHHHHHHHHHH-/--SSS--TTT-----STT--EETTEE-HHHHT---